Protein 2J0E (pdb70)

Structure (mmCIF, N/CA/C/O backbone):
data_2J0E
#
_entry.id   2J0E
#
_cell.length_a   70.310
_cell.length_b   80.850
_cell.length_c   90.310
_cell.angle_alpha   90.00
_cell.angle_beta   90.00
_cell.angle_gamma   90.00
#
_symmetry.space_group_name_H-M   'P 21 21 21'
#
loop_
_entity.id
_entity.type
_entity.pdbx_description
1 polymer 6-PHOSPHOGLUCONOLACTONASE
2 non-polymer 'ZINC ION'
3 non-polymer 'MERCURY (II) ION'
4 non-polymer 'POTASSIUM ION'
5 water water
#
loop_
_atom_site.group_PDB
_atom_site.id
_atom_site.type_symbol
_atom_site.label_atom_id
_atom_site.label_alt_id
_atom_site.label_comp_id
_atom_site.label_asym_id
_atom_site.label_entity_id
_atom_site.label_seq_id
_atom_site.pdbx_PDB_ins_code
_atom_site.Cartn_x
_atom_site.Cartn_y
_atom_site.Cartn_z
_atom_site.occupancy
_atom_site.B_iso_or_equiv
_atom_site.auth_seq_id
_atom_site.auth_comp_id
_atom_site.auth_asym_id
_atom_site.auth_atom_id
_atom_site.pdbx_PDB_model_num
ATOM 1 N N . SER A 1 2 ? -1.118 30.532 37.515 1.00 52.52 2 SER A N 1
ATOM 2 C CA . SER A 1 2 ? -0.518 31.584 36.647 1.00 52.18 2 SER A CA 1
ATOM 3 C C . SER A 1 2 ? -0.054 30.997 35.317 1.00 51.73 2 SER A C 1
ATOM 4 O O . SER A 1 2 ? -0.605 31.317 34.261 1.00 53.37 2 SER A O 1
ATOM 7 N N . PHE A 1 3 ? 0.957 30.135 35.380 1.00 49.54 3 PHE A N 1
ATOM 8 C CA . PHE A 1 3 ? 1.517 29.504 34.188 1.00 47.26 3 PHE A CA 1
ATOM 9 C C . PHE A 1 3 ? 1.526 27.987 34.362 1.00 45.35 3 PHE A C 1
ATOM 10 O O . PHE A 1 3 ? 2.364 27.444 35.081 1.00 44.42 3 PHE A O 1
ATOM 18 N N . LYS A 1 4 ? 0.589 27.310 33.704 1.00 44.15 4 LYS A N 1
ATOM 19 C CA . LYS A 1 4 ? 0.486 25.854 33.797 1.00 41.79 4 LYS A CA 1
ATOM 20 C C . LYS A 1 4 ? 0.690 25.203 32.435 1.00 38.81 4 LYS A C 1
ATOM 21 O O . LYS A 1 4 ? -0.266 24.793 31.777 1.00 38.34 4 LYS A O 1
ATOM 23 N N . PRO A 1 5 ? 1.948 25.101 31.990 1.00 35.98 5 PRO A N 1
ATOM 24 C CA . PRO A 1 5 ? 2.220 24.489 30.691 1.00 34.05 5 PRO A CA 1
ATOM 25 C C . PRO A 1 5 ? 2.227 22.962 30.736 1.00 32.66 5 PRO A C 1
ATOM 26 O O . PRO A 1 5 ? 2.397 22.356 31.794 1.00 31.79 5 PRO A O 1
ATOM 30 N N . THR A 1 6 ? 2.028 22.348 29.577 1.00 32.16 6 THR A N 1
ATOM 31 C CA . THR A 1 6 ? 2.049 20.900 29.471 1.00 31.59 6 THR A CA 1
ATOM 32 C C . THR A 1 6 ? 3.519 20.522 29.355 1.00 32.26 6 THR A C 1
ATOM 33 O O . THR A 1 6 ? 4.253 21.103 28.559 1.00 32.65 6 THR A O 1
ATOM 37 N N . ILE A 1 7 ? 3.956 19.565 30.164 1.00 31.72 7 ILE A N 1
ATOM 38 C CA . ILE A 1 7 ? 5.345 19.139 30.132 1.00 31.37 7 ILE A CA 1
ATOM 39 C C . ILE A 1 7 ? 5.461 17.629 29.976 1.00 31.77 7 ILE A C 1
ATOM 40 O O . ILE A 1 7 ? 4.704 16.875 30.581 1.00 32.10 7 ILE A O 1
ATOM 45 N N . SER A 1 8 ? 6.405 17.194 29.154 1.00 30.65 8 SER A N 1
ATOM 46 C CA . SER A 1 8 ? 6.632 15.772 28.957 1.00 31.10 8 SER A CA 1
ATOM 47 C C . SER A 1 8 ? 8.137 15.549 28.867 1.00 30.38 8 SER A C 1
ATOM 48 O O . SER A 1 8 ? 8.824 16.204 28.080 1.00 29.21 8 SER A O 1
ATOM 51 N N . VAL A 1 9 ? 8.644 14.649 29.705 1.00 29.35 9 VAL A N 1
ATOM 52 C CA . VAL A 1 9 ? 10.068 14.333 29.740 1.00 28.18 9 VAL A CA 1
ATOM 53 C C . VAL A 1 9 ? 10.293 13.035 28.983 1.00 29.13 9 VAL A C 1
ATOM 54 O O . VAL A 1 9 ? 9.515 12.092 29.109 1.00 29.90 9 VAL A O 1
ATOM 58 N N . HIS A 1 10 ? 11.361 12.986 28.197 1.00 30.22 10 HIS A N 1
ATOM 59 C CA . HIS A 1 10 ? 11.656 11.806 27.400 1.00 30.94 10 HIS A CA 1
ATOM 60 C C . HIS A 1 10 ? 13.099 11.349 27.582 1.00 33.06 10 HIS A C 1
ATOM 61 O O . HIS A 1 10 ? 14.002 12.168 27.746 1.00 33.31 10 HIS A O 1
ATOM 68 N N . ALA A 1 11 ? 13.300 10.034 27.553 1.00 33.39 11 ALA A N 1
ATOM 69 C CA . ALA A 1 11 ? 14.617 9.432 27.750 1.00 33.82 11 ALA A CA 1
ATOM 70 C C . ALA A 1 11 ? 15.607 9.616 26.605 1.00 35.86 11 ALA A C 1
ATOM 71 O O . ALA A 1 11 ? 16.807 9.746 26.839 1.00 36.23 11 ALA A O 1
ATOM 73 N N . THR A 1 12 ? 15.118 9.613 25.370 1.00 37.26 12 THR A N 1
ATOM 74 C CA . THR A 1 12 ? 16.003 9.756 24.220 1.00 39.35 12 THR A CA 1
ATOM 75 C C . THR A 1 12 ? 15.485 10.771 23.207 1.00 41.54 12 THR A C 1
ATOM 76 O O . THR A 1 12 ? 14.341 11.227 23.291 1.00 40.81 12 THR A O 1
ATOM 80 N N . PRO A 1 13 ? 16.333 11.142 22.232 1.00 42.93 13 PRO A N 1
ATOM 81 C CA . PRO A 1 13 ? 15.916 12.105 21.214 1.00 41.61 13 PRO A CA 1
ATOM 82 C C . PRO A 1 13 ? 14.832 11.487 20.344 1.00 40.34 13 PRO A C 1
ATOM 83 O O . PRO A 1 13 ? 13.876 12.157 19.966 1.00 41.31 13 PRO A O 1
ATOM 87 N N . GLN A 1 14 ? 14.979 10.203 20.037 1.00 39.43 14 GLN A N 1
ATOM 88 C CA . GLN A 1 14 ? 13.986 9.517 19.224 1.00 39.31 14 GLN A CA 1
ATOM 89 C C . GLN A 1 14 ? 12.619 9.545 19.901 1.00 37.38 14 GLN A C 1
ATOM 90 O O . GLN A 1 14 ? 11.587 9.541 19.228 1.00 35.28 14 GLN A O 1
ATOM 96 N N . GLU A 1 15 ? 12.610 9.573 21.232 1.00 34.87 15 GLU A N 1
ATOM 97 C CA . GLU A 1 15 ? 11.350 9.612 21.969 1.00 33.15 15 GLU A CA 1
ATOM 98 C C . GLU A 1 15 ? 10.806 11.037 22.005 1.00 30.95 15 GLU A C 1
ATOM 99 O O . GLU A 1 15 ? 9.599 11.255 21.879 1.00 28.74 15 GLU A O 1
ATOM 105 N N . LEU A 1 16 ? 11.700 12.005 22.175 1.00 28.96 16 LEU A N 1
ATOM 106 C CA . LEU A 1 16 ? 11.283 13.400 22.218 1.00 28.85 16 LEU A CA 1
ATOM 107 C C . LEU A 1 16 ? 10.683 13.789 20.868 1.00 27.76 16 LEU A C 1
ATOM 108 O O . LEU A 1 16 ? 9.617 14.399 20.814 1.00 27.63 16 LEU A O 1
ATOM 113 N N . SER A 1 17 ? 11.355 13.418 19.780 1.00 27.59 17 SER A N 1
ATOM 114 C CA . SER A 1 17 ? 10.861 13.739 18.443 1.00 25.76 17 SER A CA 1
ATOM 115 C C . SER A 1 17 ? 9.549 13.015 18.181 1.00 25.65 17 SER A C 1
ATOM 116 O O . SER A 1 17 ? 8.673 13.526 17.478 1.00 25.36 17 SER A O 1
ATOM 119 N N . ALA A 1 18 ? 9.408 11.820 18.748 1.00 25.83 18 ALA A N 1
ATOM 120 C CA . ALA A 1 18 ? 8.181 11.056 18.568 1.00 22.89 18 ALA A CA 1
ATOM 121 C C . ALA A 1 18 ? 7.030 11.830 19.204 1.00 21.89 18 ALA A C 1
ATOM 122 O O . ALA A 1 18 ? 5.949 11.945 18.629 1.00 22.78 18 ALA A O 1
ATOM 124 N N . ALA A 1 19 ? 7.262 12.355 20.399 1.00 21.78 19 ALA A N 1
ATOM 125 C CA . ALA A 1 19 ? 6.236 13.129 21.084 1.00 20.60 19 ALA A CA 1
ATOM 126 C C . ALA A 1 19 ? 5.950 14.392 20.275 1.00 19.91 19 ALA A C 1
ATOM 127 O O . ALA A 1 19 ? 4.814 14.865 20.213 1.00 19.03 19 ALA A O 1
ATOM 129 N N . GLY A 1 20 ? 6.991 14.925 19.641 1.00 21.25 20 GLY A N 1
ATOM 130 C CA . GLY A 1 20 ? 6.834 16.129 18.842 1.00 21.33 20 GLY A CA 1
ATOM 131 C C . GLY A 1 20 ? 5.917 15.890 17.664 1.00 21.24 20 GLY A C 1
ATOM 132 O O . GLY A 1 20 ? 5.035 16.698 17.376 1.00 22.23 20 GLY A O 1
ATOM 133 N N . CYS A 1 21 ? 6.119 14.764 16.988 1.00 21.47 21 CYS A N 1
ATOM 134 C CA . CYS A 1 21 ? 5.307 14.402 15.829 1.00 22.39 21 CYS A CA 1
ATOM 135 C C . CYS A 1 21 ? 3.821 14.240 16.177 1.00 22.02 21 CYS A C 1
ATOM 136 O O . CYS A 1 21 ? 2.949 14.802 15.507 1.00 21.82 21 CYS A O 1
ATOM 139 N N . ARG A 1 22 ? 3.525 13.473 17.224 1.00 23.51 22 ARG A N 1
ATOM 140 C CA . ARG A 1 22 ? 2.135 13.256 17.613 1.00 25.13 22 ARG A CA 1
ATOM 141 C C . ARG A 1 22 ? 1.441 14.557 18.016 1.00 24.46 22 ARG A C 1
ATOM 142 O O . ARG A 1 22 ? 0.285 14.786 17.664 1.00 24.95 22 ARG A O 1
ATOM 150 N N . LYS A 1 23 ? 2.160 15.400 18.750 1.00 24.37 23 LYS A N 1
ATOM 151 C CA . LYS A 1 23 ? 1.643 16.684 19.212 1.00 23.44 23 LYS A CA 1
ATOM 152 C C . LYS A 1 23 ? 1.131 17.489 18.025 1.00 22.34 23 LYS A C 1
ATOM 153 O O . LYS A 1 23 ? -0.021 17.923 17.993 1.00 20.99 23 LYS A O 1
ATOM 159 N N . ILE A 1 24 ? 2.005 17.684 17.047 1.00 20.72 24 ILE A N 1
ATOM 160 C CA . ILE A 1 24 ? 1.650 18.426 15.855 1.00 19.74 24 ILE A CA 1
ATOM 161 C C . ILE A 1 24 ? 0.454 17.773 15.163 1.00 19.88 24 ILE A C 1
ATOM 162 O O . ILE A 1 24 ? -0.523 18.445 14.836 1.00 22.24 24 ILE A O 1
ATOM 167 N N . VAL A 1 25 ? 0.523 16.460 14.953 1.00 22.63 25 VAL A N 1
ATOM 168 C CA . VAL A 1 25 ? -0.570 15.746 14.292 1.00 21.92 25 VAL A CA 1
ATOM 169 C C . VAL A 1 25 ? -1.873 15.910 15.068 1.00 22.13 25 VAL A C 1
ATOM 170 O O . VAL A 1 25 ? -2.935 16.092 14.476 1.00 23.38 25 VAL A O 1
ATOM 174 N N . GLU A 1 26 ? -1.794 15.856 16.393 1.00 23.95 26 GLU A N 1
ATOM 175 C CA . GLU A 1 26 ? -2.987 16.013 17.215 1.00 26.38 26 GLU A CA 1
ATOM 176 C C . GLU A 1 26 ? -3.594 17.398 17.042 1.00 26.28 26 GLU A C 1
ATOM 177 O O . GLU A 1 26 ? -4.817 17.550 17.055 1.00 25.95 26 GLU A O 1
ATOM 183 N N . ILE A 1 27 ? -2.737 18.407 16.886 1.00 24.03 27 ILE A N 1
ATOM 184 C CA . ILE A 1 27 ? -3.210 19.771 16.701 1.00 20.78 27 ILE A CA 1
ATOM 185 C C . ILE A 1 27 ? -3.930 19.855 15.362 1.00 23.30 27 ILE A C 1
ATOM 186 O O . ILE A 1 27 ? -5.002 20.456 15.251 1.00 20.13 27 ILE A O 1
ATOM 191 N N . ILE A 1 28 ? -3.337 19.230 14.350 1.00 23.13 28 ILE A N 1
ATOM 192 C CA . ILE A 1 28 ? -3.907 19.213 13.008 1.00 24.86 28 ILE A CA 1
ATOM 193 C C . ILE A 1 28 ? -5.297 18.568 12.974 1.00 25.92 28 ILE A C 1
ATOM 194 O O . ILE A 1 28 ? -6.226 19.090 12.354 1.00 23.95 28 ILE A O 1
ATOM 199 N N . GLU A 1 29 ? -5.420 17.418 13.626 1.00 28.94 29 GLU A N 1
ATOM 200 C CA . GLU A 1 29 ? -6.678 16.681 13.646 1.00 32.74 29 GLU A CA 1
ATOM 201 C C . GLU A 1 29 ? -7.719 17.352 14.527 1.00 34.09 29 GLU A C 1
ATOM 202 O O . GLU A 1 29 ? -8.876 17.485 14.128 1.00 35.14 29 GLU A O 1
ATOM 208 N N . ALA A 1 30 ? -7.309 17.781 15.719 1.00 33.87 30 ALA A N 1
ATOM 209 C CA . ALA A 1 30 ? -8.224 18.445 16.641 1.00 33.97 30 ALA A CA 1
ATOM 210 C C . ALA A 1 30 ? -8.791 19.700 15.987 1.00 34.47 30 ALA A C 1
ATOM 211 O O . ALA A 1 30 ? -9.967 20.025 16.159 1.00 35.87 30 ALA A O 1
ATOM 213 N N . SER A 1 31 ? -7.952 20.400 15.231 1.00 33.35 31 SER A N 1
ATOM 214 C CA . SER A 1 31 ? -8.374 21.622 14.552 1.00 34.12 31 SER A CA 1
ATOM 215 C C . SER A 1 31 ? -9.431 21.341 13.492 1.00 34.90 31 SER A C 1
ATOM 216 O O . SER A 1 31 ? -10.359 22.129 13.303 1.00 34.78 31 SER A O 1
ATOM 219 N N . GLY A 1 32 ? -9.284 20.221 12.793 1.00 34.52 32 GLY A N 1
ATOM 220 C CA . GLY A 1 32 ? -10.252 19.876 11.772 1.00 35.59 32 GLY A CA 1
ATOM 221 C C . GLY A 1 32 ? -9.827 20.228 10.361 1.00 35.79 32 GLY A C 1
ATOM 222 O O . GLY A 1 32 ? -9.157 21.236 10.123 1.00 34.30 32 GLY A O 1
ATOM 223 N N . SER A 1 33 ? -10.243 19.381 9.424 1.00 35.11 33 SER A N 1
ATOM 224 C CA . SER A 1 33 ? -9.941 19.532 8.007 1.00 35.43 33 SER A CA 1
ATOM 225 C C . SER A 1 33 ? -10.424 20.868 7.445 1.00 34.61 33 SER A C 1
ATOM 226 O O . SER A 1 33 ? -9.890 21.376 6.452 1.00 32.61 33 SER A O 1
ATOM 229 N N . GLN A 1 34 ? -11.436 21.437 8.086 1.00 33.80 34 GLN A N 1
ATOM 230 C CA . GLN A 1 34 ? -12.002 22.695 7.628 1.00 34.68 34 GLN A CA 1
ATOM 231 C C . GLN A 1 34 ? -11.176 23.912 8.030 1.00 33.94 34 GLN A C 1
ATOM 232 O O . GLN A 1 34 ? -11.413 25.015 7.546 1.00 31.28 34 GLN A O 1
ATOM 238 N N . GLN A 1 35 ? -10.203 23.702 8.910 1.00 34.47 35 GLN A N 1
ATOM 239 C CA . GLN A 1 35 ? -9.329 24.784 9.345 1.00 35.37 35 GLN A CA 1
ATOM 240 C C . GLN A 1 35 ? -7.984 24.695 8.623 1.00 35.52 35 GLN A C 1
ATOM 241 O O . GLN A 1 35 ? -7.097 25.523 8.836 1.00 36.16 35 GLN A O 1
ATOM 247 N N . TRP A 1 36 ? -7.838 23.688 7.765 1.00 33.54 36 TRP A N 1
ATOM 248 C CA . TRP A 1 36 ? -6.598 23.509 7.021 1.00 31.58 36 TRP A CA 1
ATOM 249 C C . TRP A 1 36 ? -6.548 24.436 5.809 1.00 30.70 36 TRP A C 1
ATOM 250 O O . TRP A 1 36 ? -7.582 24.762 5.220 1.00 30.83 36 TRP A O 1
ATOM 261 N N . PRO A 1 37 ? -5.340 24.875 5.420 1.00 28.14 37 PRO A N 1
ATOM 262 C CA . PRO A 1 37 ? -4.054 24.546 6.047 1.00 28.10 37 PRO A CA 1
ATOM 263 C C . PRO A 1 37 ? -3.745 25.398 7.278 1.00 27.72 37 PRO A C 1
ATOM 264 O O . PRO A 1 37 ? -3.929 26.618 7.264 1.00 27.65 37 PRO A O 1
ATOM 268 N N . LEU A 1 38 ? -3.269 24.757 8.339 1.00 26.84 38 LEU A N 1
ATOM 269 C CA . LEU A 1 38 ? -2.924 25.481 9.555 1.00 25.66 38 LEU A CA 1
ATOM 270 C C . LEU A 1 38 ? -1.535 26.093 9.383 1.00 24.74 38 LEU A C 1
ATOM 271 O O . LEU A 1 38 ? -0.660 25.488 8.765 1.00 24.11 38 LEU A O 1
ATOM 276 N N . SER A 1 39 ? -1.334 27.287 9.934 1.00 22.48 39 SER A N 1
ATOM 277 C CA . SER A 1 39 ? -0.042 27.955 9.825 1.00 21.79 39 SER A CA 1
ATOM 278 C C . SER A 1 39 ? 0.922 27.453 10.893 1.00 20.55 39 SER A C 1
ATOM 279 O O . SER A 1 39 ? 0.562 27.371 12.061 1.00 22.04 39 SER A O 1
ATOM 282 N N . ILE A 1 40 ? 2.141 27.102 10.495 1.00 18.55 40 ILE A N 1
ATOM 283 C CA . ILE A 1 40 ? 3.130 26.638 11.461 1.00 18.82 40 ILE A CA 1
ATOM 284 C C . ILE A 1 40 ? 4.483 27.309 11.246 1.00 17.83 40 ILE A C 1
ATOM 285 O O . ILE A 1 40 ? 4.971 27.397 10.117 1.00 18.31 40 ILE A O 1
ATOM 290 N N . ALA A 1 41 ? 5.076 27.806 12.329 1.00 17.72 41 ALA A N 1
ATOM 291 C CA . ALA A 1 41 ? 6.385 28.463 12.246 1.00 17.34 41 ALA A CA 1
ATOM 292 C C . ALA A 1 41 ? 7.450 27.466 12.679 1.00 16.51 41 ALA A C 1
ATOM 293 O O . ALA A 1 41 ? 7.502 27.071 13.848 1.00 16.03 41 ALA A O 1
ATOM 295 N N . LEU A 1 42 ? 8.299 27.080 11.735 1.00 15.26 42 LEU A N 1
ATOM 296 C CA . LEU A 1 42 ? 9.364 26.110 11.985 1.00 15.90 42 LEU A CA 1
ATOM 297 C C . LEU A 1 42 ? 10.603 26.671 12.665 1.00 16.85 42 LEU A C 1
ATOM 298 O O . LEU A 1 42 ? 10.993 27.823 12.442 1.00 16.57 42 LEU A O 1
ATOM 303 N N . ALA A 1 43 ? 11.223 25.826 13.479 1.00 17.99 43 ALA A N 1
ATOM 304 C CA . ALA A 1 43 ? 12.443 26.166 14.193 1.00 18.68 43 ALA A CA 1
ATOM 305 C C . ALA A 1 43 ? 13.583 25.344 13.594 1.00 19.87 43 ALA A C 1
ATOM 306 O O . ALA A 1 43 ? 13.352 24.292 12.976 1.00 16.47 43 ALA A O 1
ATOM 308 N N . GLY A 1 44 ? 14.809 25.832 13.763 1.00 21.22 44 GLY A N 1
ATOM 309 C CA . GLY A 1 44 ? 15.962 25.119 13.243 1.00 22.19 44 GLY A CA 1
ATOM 310 C C . GLY A 1 44 ? 16.559 24.274 14.346 1.00 24.33 44 GLY A C 1
ATOM 311 O O . GLY A 1 44 ? 16.047 24.279 15.463 1.00 25.91 44 GLY A O 1
ATOM 312 N N . GLY A 1 45 ? 17.629 23.544 14.044 1.00 25.46 45 GLY A N 1
ATOM 313 C CA . GLY A 1 45 ? 18.262 22.720 15.057 1.00 27.88 45 GLY A CA 1
ATOM 314 C C . GLY A 1 45 ? 18.070 21.225 14.873 1.00 29.51 45 GLY A C 1
ATOM 315 O O . GLY A 1 45 ? 17.110 20.777 14.252 1.00 29.35 45 GLY A O 1
ATOM 316 N N . SER A 1 46 ? 18.990 20.451 15.434 1.00 31.17 46 SER A N 1
ATOM 317 C CA . SER A 1 46 ? 18.956 18.997 15.330 1.00 32.78 46 SER A CA 1
ATOM 318 C C . SER A 1 46 ? 17.714 18.350 15.948 1.00 32.54 46 SER A C 1
ATOM 319 O O . SER A 1 46 ? 17.216 17.342 15.440 1.00 33.80 46 SER A O 1
ATOM 322 N N . THR A 1 47 ? 17.208 18.919 17.037 1.00 30.81 47 THR A N 1
ATOM 323 C CA . THR A 1 47 ? 16.023 18.357 17.678 1.00 30.44 47 THR A CA 1
ATOM 324 C C . THR A 1 47 ? 14.794 18.449 16.766 1.00 28.06 47 THR A C 1
ATOM 325 O O . THR A 1 47 ? 14.171 17.434 16.447 1.00 28.60 47 THR A O 1
ATOM 329 N N . PRO A 1 48 ? 14.420 19.669 16.338 1.00 25.43 48 PRO A N 1
ATOM 330 C CA . PRO A 1 48 ? 13.249 19.780 15.461 1.00 23.92 48 PRO A CA 1
ATOM 331 C C . PRO A 1 48 ? 13.417 18.976 14.172 1.00 22.99 48 PRO A C 1
ATOM 332 O O . PRO A 1 48 ? 12.444 18.478 13.605 1.00 22.48 48 PRO A O 1
ATOM 336 N N . LYS A 1 49 ? 14.658 18.859 13.713 1.00 22.75 49 LYS A N 1
ATOM 337 C CA . LYS A 1 49 ? 14.955 18.119 12.492 1.00 21.81 49 LYS A CA 1
ATOM 338 C C . LYS A 1 49 ? 14.404 16.696 12.558 1.00 20.62 49 LYS A C 1
ATOM 339 O O . LYS A 1 49 ? 13.802 16.206 11.603 1.00 20.51 49 LYS A O 1
ATOM 345 N N . MET A 1 50 ? 14.608 16.038 13.692 1.00 21.38 50 MET A N 1
ATOM 346 C CA . MET A 1 50 ? 14.130 14.671 13.867 1.00 22.11 50 MET A CA 1
ATOM 347 C C . MET A 1 50 ? 12.609 14.619 13.835 1.00 20.66 50 MET A C 1
ATOM 348 O O . MET A 1 50 ? 12.021 13.640 13.380 1.00 19.79 50 MET A O 1
ATOM 353 N N . THR A 1 51 ? 11.973 15.679 14.319 1.00 20.45 51 THR A N 1
ATOM 354 C CA . THR A 1 51 ? 10.517 15.740 14.322 1.00 21.15 51 THR A CA 1
ATOM 355 C C . THR A 1 51 ? 10.031 15.862 12.880 1.00 21.33 51 THR A C 1
ATOM 356 O O . THR A 1 51 ? 9.048 15.232 12.487 1.00 20.16 51 THR A O 1
ATOM 360 N N . TYR A 1 52 ? 10.732 16.669 12.089 1.00 20.50 52 TYR A N 1
ATOM 361 C CA . TYR A 1 52 ? 10.355 16.855 10.698 1.00 19.64 52 TYR A CA 1
ATOM 362 C C . TYR A 1 52 ? 10.558 15.555 9.917 1.00 18.93 52 TYR A C 1
ATOM 363 O O . TYR A 1 52 ? 9.755 15.225 9.057 1.00 16.46 52 TYR A O 1
ATOM 372 N N . ALA A 1 53 ? 11.634 14.827 10.213 1.00 19.53 53 ALA A N 1
ATOM 373 C CA . ALA A 1 53 ? 11.908 13.560 9.530 1.00 22.10 53 ALA A CA 1
ATOM 374 C C . ALA A 1 53 ? 10.764 12.588 9.824 1.00 24.58 53 ALA A C 1
ATOM 375 O O . ALA A 1 53 ? 10.330 11.818 8.961 1.00 24.85 53 ALA A O 1
ATOM 377 N N . ARG A 1 54 ? 10.278 12.643 11.058 1.00 27.09 54 ARG A N 1
ATOM 378 C CA . ARG A 1 54 ? 9.176 11.804 11.503 1.00 28.21 54 ARG A CA 1
ATOM 379 C C . ARG A 1 54 ? 7.931 12.100 10.667 1.00 26.97 54 ARG A C 1
ATOM 380 O O . ARG A 1 54 ? 7.233 11.189 10.213 1.00 27.13 54 ARG A O 1
ATOM 388 N N . LEU A 1 55 ? 7.649 13.385 10.481 1.00 24.59 55 LEU A N 1
ATOM 389 C CA . LEU A 1 55 ? 6.485 13.804 9.710 1.00 24.34 55 LEU A CA 1
ATOM 390 C C . LEU A 1 55 ? 6.614 13.363 8.257 1.00 23.10 55 LEU A C 1
ATOM 391 O O . LEU A 1 55 ? 5.640 12.942 7.637 1.00 21.90 55 LEU A O 1
ATOM 396 N N . HIS A 1 56 ? 7.825 13.464 7.724 1.00 20.87 56 HIS A N 1
ATOM 397 C CA . HIS A 1 56 ? 8.089 13.064 6.347 1.00 24.54 56 HIS A CA 1
ATOM 398 C C . HIS A 1 56 ? 7.862 11.564 6.135 1.00 25.38 56 HIS A C 1
ATOM 399 O O . HIS A 1 56 ? 7.258 11.154 5.147 1.00 26.16 56 HIS A O 1
ATOM 406 N N . ASP A 1 57 ? 8.332 10.753 7.074 1.00 26.90 57 ASP A N 1
ATOM 407 C CA . ASP A 1 57 ? 8.211 9.305 6.950 1.00 29.12 57 ASP A CA 1
ATOM 408 C C . ASP A 1 57 ? 6.838 8.692 7.194 1.00 30.71 57 ASP A C 1
ATOM 409 O O . ASP A 1 57 ? 6.483 7.712 6.548 1.00 30.97 57 ASP A O 1
ATOM 414 N N . GLU A 1 58 ? 6.053 9.263 8.098 1.00 32.61 58 GLU A N 1
ATOM 415 C CA . GLU A 1 58 ? 4.762 8.663 8.398 1.00 34.63 58 GLU A CA 1
ATOM 416 C C . GLU A 1 58 ? 3.518 9.510 8.194 1.00 34.17 58 GLU A C 1
ATOM 417 O O . GLU A 1 58 ? 2.408 9.000 8.333 1.00 35.19 58 GLU A O 1
ATOM 423 N N . HIS A 1 59 ? 3.665 10.785 7.855 1.00 31.65 59 HIS A N 1
ATOM 424 C CA . HIS A 1 59 ? 2.470 11.603 7.717 1.00 31.05 59 HIS A CA 1
ATOM 425 C C . HIS A 1 59 ? 2.341 12.469 6.477 1.00 29.93 59 HIS A C 1
ATOM 426 O O . HIS A 1 59 ? 1.684 13.509 6.520 1.00 30.44 59 HIS A O 1
ATOM 433 N N . LEU A 1 60 ? 2.940 12.048 5.371 1.00 30.56 60 LEU A N 1
ATOM 434 C CA . LEU A 1 60 ? 2.843 12.837 4.149 1.00 31.08 60 LEU A CA 1
ATOM 435 C C . LEU A 1 60 ? 1.436 12.871 3.565 1.00 31.62 60 LEU A C 1
ATOM 436 O O . LEU A 1 60 ? 1.081 13.819 2.877 1.00 33.30 60 LEU A O 1
ATOM 441 N N . ASN A 1 61 ? 0.626 11.852 3.828 1.00 31.78 61 ASN A N 1
ATOM 442 C CA . ASN A 1 61 ? -0.728 11.855 3.286 1.00 33.32 61 ASN A CA 1
ATOM 443 C C . ASN A 1 61 ? -1.476 13.036 3.881 1.00 31.60 61 ASN A C 1
ATOM 444 O O . ASN A 1 61 ? -2.269 13.694 3.208 1.00 30.13 61 ASN A O 1
ATOM 449 N N . LEU A 1 62 ? -1.208 13.292 5.155 1.00 31.32 62 LEU A N 1
ATOM 450 C CA . LEU A 1 62 ? -1.825 14.396 5.879 1.00 30.79 62 LEU A CA 1
ATOM 451 C C . LEU A 1 62 ? -1.307 15.732 5.349 1.00 28.58 62 LEU A C 1
ATOM 452 O O . LEU A 1 62 ? -2.080 16.617 4.981 1.00 26.81 62 LEU A O 1
ATOM 457 N N . LEU A 1 63 ? 0.015 15.854 5.310 1.00 28.64 63 LEU A N 1
ATOM 458 C CA . LEU A 1 63 ? 0.678 17.079 4.877 1.00 27.83 63 LEU A CA 1
ATOM 459 C C . LEU A 1 63 ? 0.716 17.330 3.376 1.00 28.28 63 LEU A C 1
ATOM 460 O O . LEU A 1 63 ? 0.531 18.463 2.927 1.00 26.71 63 LEU A O 1
ATOM 465 N N . ARG A 1 64 ? 0.949 16.283 2.594 1.00 29.39 64 ARG A N 1
ATOM 466 C CA . ARG A 1 64 ? 1.022 16.437 1.148 1.00 30.47 64 ARG A CA 1
ATOM 467 C C . ARG A 1 64 ? -0.334 16.311 0.459 1.00 30.71 64 ARG A C 1
ATOM 468 O O . ARG A 1 64 ? -0.815 17.263 -0.148 1.00 29.62 64 ARG A O 1
ATOM 476 N N . GLU A 1 65 ? -0.946 15.135 0.541 1.00 32.27 65 GLU A N 1
ATOM 477 C CA . GLU A 1 65 ? -2.247 14.918 -0.081 1.00 33.40 65 GLU A CA 1
ATOM 478 C C . GLU A 1 65 ? -3.349 15.765 0.564 1.00 32.37 65 GLU A C 1
ATOM 479 O O . GLU A 1 65 ? -4.130 16.413 -0.132 1.00 31.78 65 GLU A O 1
ATOM 485 N N . LYS A 1 66 ? -3.414 15.758 1.891 1.00 30.74 66 LYS A N 1
ATOM 486 C CA . LYS A 1 66 ? -4.438 16.526 2.590 1.00 30.67 66 LYS A CA 1
ATOM 487 C C . LYS A 1 66 ? -4.097 18.006 2.771 1.00 29.63 66 LYS A C 1
ATOM 488 O O . LYS A 1 66 ? -4.962 18.802 3.146 1.00 29.11 66 LYS A O 1
ATOM 494 N N . ARG A 1 67 ? -2.845 18.376 2.513 1.00 27.39 67 ARG A N 1
ATOM 495 C CA . ARG A 1 67 ? -2.435 19.773 2.641 1.00 27.10 67 ARG A CA 1
ATOM 496 C C . ARG A 1 67 ? -2.919 20.357 3.970 1.00 26.65 67 ARG A C 1
ATOM 497 O O . ARG A 1 67 ? -3.597 21.383 3.993 1.00 27.64 67 ARG A O 1
ATOM 505 N N . ALA A 1 68 ? -2.572 19.708 5.076 1.00 24.55 68 ALA A N 1
ATOM 506 C CA . ALA A 1 68 ? -3.010 20.175 6.386 1.00 25.28 68 ALA A CA 1
ATOM 507 C C . ALA A 1 68 ? -2.225 21.375 6.931 1.00 25.21 68 ALA A C 1
ATOM 508 O O . ALA A 1 68 ? -2.774 22.170 7.693 1.00 24.00 68 ALA A O 1
ATOM 510 N N . LEU A 1 69 ? -0.959 21.510 6.531 1.00 23.56 69 LEU A N 1
ATOM 511 C CA . LEU A 1 69 ? -0.116 22.601 7.016 1.00 22.98 69 LEU A CA 1
ATOM 512 C C . LEU A 1 69 ? 0.467 23.560 5.982 1.00 23.40 69 LEU A C 1
ATOM 513 O O . LEU A 1 69 ? 0.793 23.181 4.855 1.00 23.50 69 LEU A O 1
ATOM 518 N N . ARG A 1 70 ? 0.602 24.813 6.400 1.00 21.15 70 ARG A N 1
ATOM 519 C CA . ARG A 1 70 ? 1.207 25.852 5.581 1.00 20.35 70 ARG A CA 1
ATOM 520 C C . ARG A 1 70 ? 2.477 26.151 6.387 1.00 19.01 70 ARG A C 1
ATOM 521 O O . ARG A 1 70 ? 2.393 26.514 7.560 1.00 17.29 70 ARG A O 1
ATOM 529 N N . PHE A 1 71 ? 3.642 25.976 5.769 1.00 16.28 71 PHE A N 1
ATOM 530 C CA . PHE A 1 71 ? 4.913 26.163 6.463 1.00 17.00 71 PHE A CA 1
ATOM 531 C C . PHE A 1 71 ? 5.613 27.515 6.362 1.00 16.56 71 PHE A C 1
ATOM 532 O O . PHE A 1 71 ? 5.905 28.012 5.273 1.00 15.33 71 PHE A O 1
ATOM 540 N N . PHE A 1 72 ? 5.913 28.079 7.524 1.00 16.74 72 PHE A N 1
ATOM 541 C CA . PHE A 1 72 ? 6.626 29.346 7.620 1.00 15.27 72 PHE A CA 1
ATOM 542 C C . PHE A 1 72 ? 7.847 29.087 8.494 1.00 16.06 72 PHE A C 1
ATOM 543 O O . PHE A 1 72 ? 7.923 28.061 9.168 1.00 14.72 72 PHE A O 1
ATOM 551 N N . MET A 1 73 ? 8.806 30.008 8.475 1.00 18.23 73 MET A N 1
ATOM 552 C CA . MET A 1 73 ? 10.007 29.875 9.294 1.00 17.64 73 MET A CA 1
ATOM 553 C C . MET A 1 73 ? 9.886 30.800 10.507 1.00 19.33 73 MET A C 1
ATOM 554 O O . MET A 1 73 ? 9.483 31.955 10.361 1.00 21.05 73 MET A O 1
ATOM 559 N N . GLY A 1 74 ? 10.222 30.289 11.691 1.00 18.97 74 GLY A N 1
ATOM 560 C CA . GLY A 1 74 ? 10.168 31.083 12.912 1.00 19.23 74 GLY A CA 1
ATOM 561 C C . GLY A 1 74 ? 11.368 32.017 13.011 1.00 19.32 74 GLY A C 1
ATOM 562 O O . GLY A 1 74 ? 11.284 33.107 13.573 1.00 18.75 74 GLY A O 1
ATOM 563 N N . ASP A 1 75 ? 12.507 31.565 12.501 1.00 19.66 75 ASP A N 1
ATOM 564 C CA . ASP A 1 75 ? 13.712 32.391 12.451 1.00 21.03 75 ASP A CA 1
ATOM 565 C C . ASP A 1 75 ? 14.603 31.810 11.365 1.00 20.46 75 ASP A C 1
ATOM 566 O O . ASP A 1 75 ? 14.450 30.645 10.986 1.00 17.01 75 ASP A O 1
ATOM 571 N N . GLU A 1 76 ? 15.509 32.629 10.843 1.00 18.66 76 GLU A N 1
ATOM 572 C CA . GLU A 1 76 ? 16.376 32.196 9.766 1.00 17.31 76 GLU A CA 1
ATOM 573 C C . GLU A 1 76 ? 17.713 32.909 9.805 1.00 18.83 76 GLU A C 1
ATOM 574 O O . GLU A 1 76 ? 17.831 33.991 10.376 1.00 20.08 76 GLU A O 1
ATOM 580 N N . ARG A 1 77 ? 18.716 32.290 9.192 1.00 19.26 77 ARG A N 1
ATOM 581 C CA . ARG A 1 77 ? 20.057 32.857 9.116 1.00 19.89 77 ARG A CA 1
ATOM 582 C C . ARG A 1 77 ? 20.159 33.603 7.788 1.00 21.15 77 ARG A C 1
ATOM 583 O O . ARG A 1 77 ? 19.704 33.105 6.755 1.00 19.41 77 ARG A O 1
ATOM 591 N N . MET A 1 78 ? 20.749 34.794 7.821 1.00 21.19 78 MET A N 1
ATOM 592 C CA . MET A 1 78 ? 20.903 35.605 6.617 1.00 23.42 78 MET A CA 1
ATOM 593 C C . MET A 1 78 ? 22.014 35.064 5.727 1.00 23.71 78 MET A C 1
ATOM 594 O O . MET A 1 78 ? 23.065 35.684 5.565 1.00 24.07 78 MET A O 1
ATOM 599 N N . VAL A 1 79 ? 21.759 33.888 5.164 1.00 24.12 79 VAL A N 1
ATOM 600 C CA . VAL A 1 79 ? 22.693 33.214 4.272 1.00 23.57 79 VAL A CA 1
ATOM 601 C C . VAL A 1 79 ? 21.857 32.716 3.102 1.00 25.50 79 VAL A C 1
ATOM 602 O O . VAL A 1 79 ? 20.628 32.777 3.142 1.00 24.03 79 VAL A O 1
ATOM 606 N N . PRO A 1 80 ? 22.505 32.233 2.035 1.00 27.83 80 PRO A N 1
ATOM 607 C CA . PRO A 1 80 ? 21.714 31.747 0.902 1.00 27.37 80 PRO A CA 1
ATOM 608 C C . PRO A 1 80 ? 20.829 30.571 1.321 1.00 29.52 80 PRO A C 1
ATOM 609 O O . PRO A 1 80 ? 21.147 29.852 2.274 1.00 27.57 80 PRO A O 1
ATOM 613 N N . ALA A 1 81 ? 19.717 30.389 0.613 1.00 29.22 81 ALA A N 1
ATOM 614 C CA . ALA A 1 81 ? 18.780 29.311 0.915 1.00 31.98 81 ALA A CA 1
ATOM 615 C C . ALA A 1 81 ? 19.384 27.915 0.751 1.00 32.89 81 ALA A C 1
ATOM 616 O O . ALA A 1 81 ? 18.855 26.943 1.288 1.00 32.82 81 ALA A O 1
ATOM 618 N N . ASP A 1 82 ? 20.486 27.814 0.012 1.00 33.22 82 ASP A N 1
ATOM 619 C CA . ASP A 1 82 ? 21.129 26.523 -0.212 1.00 34.75 82 ASP A CA 1
ATOM 620 C C . ASP A 1 82 ? 22.340 26.349 0.693 1.00 33.55 82 ASP A C 1
ATOM 621 O O . ASP A 1 82 ? 23.124 25.417 0.525 1.00 33.92 82 ASP A O 1
ATOM 626 N N . SER A 1 83 ? 22.492 27.258 1.651 1.00 33.01 83 SER A N 1
ATOM 627 C CA . SER A 1 83 ? 23.602 27.199 2.597 1.00 30.38 83 SER A CA 1
ATOM 628 C C . SER A 1 83 ? 23.317 26.154 3.672 1.00 30.15 83 SER A C 1
ATOM 629 O O . SER A 1 83 ? 22.160 25.925 4.037 1.00 27.85 83 SER A O 1
ATOM 632 N N . THR A 1 84 ? 24.368 25.517 4.176 1.00 28.73 84 THR A N 1
ATOM 633 C CA . THR A 1 84 ? 24.197 24.508 5.211 1.00 29.22 84 THR A CA 1
ATOM 634 C C . THR A 1 84 ? 23.828 25.177 6.530 1.00 28.51 84 THR A C 1
ATOM 635 O O . THR A 1 84 ? 23.448 24.510 7.489 1.00 27.46 84 THR A O 1
ATOM 639 N N . ASP A 1 85 ? 23.945 26.502 6.559 1.00 28.67 85 ASP A N 1
ATOM 640 C CA . ASP A 1 85 ? 23.619 27.293 7.741 1.00 27.24 85 ASP A CA 1
ATOM 641 C C . ASP A 1 85 ? 22.168 27.782 7.698 1.00 24.97 85 ASP A C 1
ATOM 642 O O . ASP A 1 85 ? 21.675 28.386 8.648 1.00 25.59 85 ASP A O 1
ATOM 647 N N . SER A 1 86 ? 21.489 27.511 6.590 1.00 24.25 86 SER A N 1
ATOM 648 C CA . SER A 1 86 ? 20.095 27.914 6.417 1.00 21.81 86 SER A CA 1
ATOM 649 C C . SER A 1 86 ? 19.133 26.952 7.114 1.00 21.53 86 SER A C 1
ATOM 650 O O . SER A 1 86 ? 19.244 25.738 6.948 1.00 23.14 86 SER A O 1
ATOM 653 N N . ASN A 1 87 ? 18.190 27.486 7.887 1.00 20.54 87 ASN A N 1
ATOM 654 C CA . ASN A 1 87 ? 17.210 26.644 8.569 1.00 18.66 87 ASN A CA 1
ATOM 655 C C . ASN A 1 87 ? 16.236 26.086 7.538 1.00 18.37 87 ASN A C 1
ATOM 656 O O . ASN A 1 87 ? 15.785 24.953 7.652 1.00 15.83 87 ASN A O 1
ATOM 661 N N . TYR A 1 88 ? 15.909 26.894 6.535 1.00 20.08 88 TYR A N 1
ATOM 662 C CA . TYR A 1 88 ? 14.992 26.468 5.487 1.00 20.85 88 TYR A CA 1
ATOM 663 C C . TYR A 1 88 ? 15.604 25.303 4.706 1.00 21.42 88 TYR A C 1
ATOM 664 O O . TYR A 1 88 ? 14.925 24.316 4.398 1.00 19.27 88 TYR A O 1
ATOM 673 N N . ASN A 1 89 ? 16.888 25.433 4.384 1.00 19.59 89 ASN A N 1
ATOM 674 C CA . ASN A 1 89 ? 17.600 24.392 3.661 1.00 21.19 89 ASN A CA 1
ATOM 675 C C . ASN A 1 89 ? 17.432 23.062 4.397 1.00 18.85 89 ASN A C 1
ATOM 676 O O . ASN A 1 89 ? 17.103 22.040 3.793 1.00 19.44 89 ASN A O 1
ATOM 681 N N . MET A 1 90 ? 17.648 23.083 5.705 1.00 17.65 90 MET A N 1
ATOM 682 C CA . MET A 1 90 ? 17.512 21.883 6.515 1.00 17.58 90 MET A CA 1
ATOM 683 C C . MET A 1 90 ? 16.086 21.338 6.474 1.00 17.74 90 MET A C 1
ATOM 684 O O . MET A 1 90 ? 15.883 20.132 6.347 1.00 17.99 90 MET A O 1
ATOM 689 N N . ALA A 1 91 ? 15.098 22.226 6.579 1.00 18.01 91 ALA A N 1
ATOM 690 C CA . ALA A 1 91 ? 13.698 21.812 6.563 1.00 17.44 91 ALA A CA 1
ATOM 691 C C . ALA A 1 91 ? 13.272 21.280 5.191 1.00 15.62 91 ALA A C 1
ATOM 692 O O . ALA A 1 91 ? 12.442 20.376 5.099 1.00 14.22 91 ALA A O 1
ATOM 694 N N . ARG A 1 92 ? 13.830 21.850 4.132 1.00 15.47 92 ARG A N 1
ATOM 695 C CA . ARG A 1 92 ? 13.495 21.416 2.779 1.00 16.87 92 ARG A CA 1
ATOM 696 C C . ARG A 1 92 ? 14.029 20.003 2.565 1.00 17.68 92 ARG A C 1
ATOM 697 O O . ARG A 1 92 ? 13.313 19.120 2.091 1.00 18.60 92 ARG A O 1
ATOM 705 N N . GLU A 1 93 ? 15.293 19.810 2.928 1.00 18.94 93 GLU A N 1
ATOM 706 C CA . GLU A 1 93 ? 15.976 18.526 2.799 1.00 22.07 93 GLU A CA 1
ATOM 707 C C . GLU A 1 93 ? 15.233 17.384 3.488 1.00 22.45 93 GLU A C 1
ATOM 708 O O . GLU A 1 93 ? 14.975 16.340 2.888 1.00 18.85 93 GLU A O 1
ATOM 714 N N . VAL A 1 94 ? 14.874 17.596 4.748 1.00 22.00 94 VAL A N 1
ATOM 715 C CA . VAL A 1 94 ? 14.200 16.568 5.523 1.00 24.04 94 VAL A CA 1
ATOM 716 C C . VAL A 1 94 ? 12.695 16.432 5.313 1.00 23.88 94 VAL A C 1
ATOM 717 O O . VAL A 1 94 ? 12.142 15.351 5.530 1.00 27.18 94 VAL A O 1
ATOM 721 N N . LEU A 1 95 ? 12.030 17.496 4.869 1.00 22.62 95 LEU A N 1
ATOM 722 C CA . LEU A 1 95 ? 10.580 17.428 4.713 1.00 19.85 95 LEU A CA 1
ATOM 723 C C . LEU A 1 95 ? 9.887 18.259 3.630 1.00 20.30 95 LEU A C 1
ATOM 724 O O . LEU A 1 95 ? 9.116 17.729 2.827 1.00 18.21 95 LEU A O 1
ATOM 729 N N . LEU A 1 96 ? 10.149 19.562 3.618 1.00 18.54 96 LEU A N 1
ATOM 730 C CA . LEU A 1 96 ? 9.477 20.452 2.679 1.00 19.24 96 LEU A CA 1
ATOM 731 C C . LEU A 1 96 ? 9.573 20.128 1.188 1.00 19.87 96 LEU A C 1
ATOM 732 O O . LEU A 1 96 ? 8.743 20.589 0.404 1.00 17.86 96 LEU A O 1
ATOM 737 N N . HIS A 1 97 ? 10.564 19.338 0.785 1.00 21.76 97 HIS A N 1
ATOM 738 C CA . HIS A 1 97 ? 10.686 18.993 -0.629 1.00 23.01 97 HIS A CA 1
ATOM 739 C C . HIS A 1 97 ? 9.440 18.235 -1.127 1.00 23.49 97 HIS A C 1
ATOM 740 O O . HIS A 1 97 ? 9.135 18.249 -2.319 1.00 21.93 97 HIS A O 1
ATOM 747 N N . ASP A 1 98 ? 8.721 17.596 -0.202 1.00 23.45 98 ASP A N 1
ATOM 748 C CA . ASP A 1 98 ? 7.515 16.831 -0.527 1.00 22.68 98 ASP A CA 1
ATOM 749 C C . ASP A 1 98 ? 6.227 17.616 -0.296 1.00 22.16 98 ASP A C 1
ATOM 750 O O . ASP A 1 98 ? 5.123 17.067 -0.407 1.00 20.58 98 ASP A O 1
ATOM 755 N N . ILE A 1 99 ? 6.365 18.900 0.019 1.00 18.82 99 ILE A N 1
ATOM 756 C CA . ILE A 1 99 ? 5.203 19.736 0.274 1.00 18.34 99 ILE A CA 1
ATOM 757 C C . ILE A 1 99 ? 4.872 20.637 -0.908 1.00 18.89 99 ILE A C 1
ATOM 758 O O . ILE A 1 99 ? 5.754 21.272 -1.475 1.00 18.10 99 ILE A O 1
ATOM 763 N N . PRO A 1 100 ? 3.592 20.692 -1.304 1.00 20.22 100 PRO A N 1
ATOM 764 C CA . PRO A 1 100 ? 3.206 21.548 -2.429 1.00 23.24 100 PRO A CA 1
ATOM 765 C C . PRO A 1 100 ? 3.793 22.960 -2.260 1.00 24.96 100 PRO A C 1
ATOM 766 O O . PRO A 1 100 ? 3.638 23.589 -1.214 1.00 22.36 100 PRO A O 1
ATOM 770 N N . ASP A 1 101 ? 4.466 23.432 -3.305 1.00 25.56 101 ASP A N 1
ATOM 771 C CA . ASP A 1 101 ? 5.120 24.733 -3.322 1.00 29.36 101 ASP A CA 1
ATOM 772 C C . ASP A 1 101 ? 4.310 25.922 -2.810 1.00 28.85 101 ASP A C 1
ATOM 773 O O . ASP A 1 101 ? 4.881 26.871 -2.278 1.00 28.11 101 ASP A O 1
ATOM 778 N N . ASP A 1 102 ? 2.992 25.883 -2.968 1.00 27.86 102 ASP A N 1
ATOM 779 C CA . ASP A 1 102 ? 2.163 26.989 -2.511 1.00 27.97 102 ASP A CA 1
ATOM 780 C C . ASP A 1 102 ? 1.873 26.926 -1.015 1.00 26.80 102 ASP A C 1
ATOM 781 O O . ASP A 1 102 ? 1.116 27.740 -0.486 1.00 26.32 102 ASP A O 1
ATOM 786 N N . LEU A 1 103 ? 2.486 25.965 -0.330 1.00 23.88 103 LEU A N 1
ATOM 787 C CA . LEU A 1 103 ? 2.291 25.817 1.110 1.00 22.78 103 LEU A CA 1
ATOM 788 C C . LEU A 1 103 ? 3.614 25.977 1.853 1.00 23.00 103 LEU A C 1
ATOM 789 O O . LEU A 1 103 ? 3.725 25.623 3.029 1.00 22.69 103 LEU A O 1
ATOM 794 N N . VAL A 1 104 ? 4.614 26.507 1.155 1.00 20.17 104 VAL A N 1
ATOM 795 C CA . VAL A 1 104 ? 5.942 26.698 1.724 1.00 19.92 104 VAL A CA 1
ATOM 796 C C . VAL A 1 104 ? 6.351 28.164 1.597 1.00 19.17 104 VAL A C 1
ATOM 797 O O . VAL A 1 104 ? 6.430 28.700 0.486 1.00 15.55 104 VAL A O 1
ATOM 801 N N . PHE A 1 105 ? 6.613 28.799 2.739 1.00 17.00 105 PHE A N 1
ATOM 802 C CA . PHE A 1 105 ? 6.988 30.209 2.760 1.00 17.74 105 PHE A CA 1
ATOM 803 C C . PHE A 1 105 ? 8.274 30.503 3.516 1.00 19.65 105 PHE A C 1
ATOM 804 O O . PHE A 1 105 ? 8.264 30.753 4.714 1.00 19.51 105 PHE A O 1
ATOM 812 N N . PRO A 1 106 ? 9.408 30.466 2.820 1.00 19.26 106 PRO A N 1
ATOM 813 C CA . PRO A 1 106 ? 10.665 30.751 3.506 1.00 20.10 106 PRO A CA 1
ATOM 814 C C . PRO A 1 106 ? 10.936 32.260 3.463 1.00 19.19 106 PRO A C 1
ATOM 815 O O . PRO A 1 106 ? 10.214 33.005 2.795 1.00 17.42 106 PRO A O 1
ATOM 819 N N . PHE A 1 107 ? 11.952 32.715 4.186 1.00 18.61 107 PHE A N 1
ATOM 820 C CA . PHE A 1 107 ? 12.301 34.134 4.152 1.00 19.30 107 PHE A CA 1
ATOM 821 C C . PHE A 1 107 ? 12.967 34.372 2.806 1.00 20.50 107 PHE A C 1
ATOM 822 O O . PHE A 1 107 ? 13.717 33.521 2.332 1.00 20.71 107 PHE A O 1
ATOM 830 N N . ASP A 1 108 ? 12.705 35.515 2.182 1.00 21.30 108 ASP A N 1
ATOM 831 C CA . ASP A 1 108 ? 13.341 35.795 0.905 1.00 22.57 108 ASP A CA 1
ATOM 832 C C . ASP A 1 108 ? 14.743 36.343 1.128 1.00 24.09 108 ASP A C 1
ATOM 833 O O . ASP A 1 108 ? 14.927 37.547 1.299 1.00 23.91 108 ASP A O 1
ATOM 838 N N . THR A 1 109 ? 15.726 35.445 1.127 1.00 24.24 109 THR A N 1
ATOM 839 C CA . THR A 1 109 ? 17.123 35.813 1.313 1.00 26.89 109 THR A CA 1
ATOM 840 C C . THR A 1 109 ? 17.865 35.769 -0.025 1.00 28.55 109 THR A C 1
ATOM 841 O O . THR A 1 109 ? 19.092 35.669 -0.060 1.00 29.42 109 THR A O 1
ATOM 845 N N . SER A 1 110 ? 17.124 35.846 -1.124 1.00 29.98 110 SER A N 1
ATOM 846 C CA . SER A 1 110 ? 17.726 35.782 -2.451 1.00 34.17 110 SER A CA 1
ATOM 847 C C . SER A 1 110 ? 18.761 36.869 -2.760 1.00 36.88 110 SER A C 1
ATOM 848 O O . SER A 1 110 ? 19.577 36.711 -3.672 1.00 38.74 110 SER A O 1
ATOM 851 N N . ALA A 1 111 ? 18.737 37.967 -2.012 1.00 38.91 111 ALA A N 1
ATOM 852 C CA . ALA A 1 111 ? 19.689 39.048 -2.245 1.00 40.78 111 ALA A CA 1
ATOM 853 C C . ALA A 1 111 ? 21.040 38.743 -1.609 1.00 42.05 111 ALA A C 1
ATOM 854 O O . ALA A 1 111 ? 22.076 39.223 -2.069 1.00 42.69 111 ALA A O 1
ATOM 856 N N . VAL A 1 112 ? 21.027 37.943 -0.549 1.00 43.12 112 VAL A N 1
ATOM 857 C CA . VAL A 1 112 ? 22.256 37.584 0.143 1.00 43.29 112 VAL A CA 1
ATOM 858 C C . VAL A 1 112 ? 23.155 36.755 -0.766 1.00 44.66 112 VAL A C 1
ATOM 859 O O . VAL A 1 112 ? 22.771 35.677 -1.215 1.00 42.91 112 VAL A O 1
ATOM 863 N N . THR A 1 113 ? 24.349 37.273 -1.040 1.00 46.08 113 THR A N 1
ATOM 864 C CA . THR A 1 113 ? 25.307 36.582 -1.891 1.00 48.03 113 THR A CA 1
ATOM 865 C C . THR A 1 113 ? 26.501 36.137 -1.060 1.00 49.21 113 THR A C 1
ATOM 866 O O . THR A 1 113 ? 26.809 36.732 -0.027 1.00 50.70 113 THR A O 1
ATOM 870 N N . PRO A 1 114 ? 27.186 35.074 -1.498 1.00 50.14 114 PRO A N 1
ATOM 871 C CA . PRO A 1 114 ? 28.356 34.536 -0.797 1.00 51.12 114 PRO A CA 1
ATOM 872 C C . PRO A 1 114 ? 29.539 35.498 -0.697 1.00 51.46 114 PRO A C 1
ATOM 873 O O . PRO A 1 114 ? 30.376 35.367 0.199 1.00 52.50 114 PRO A O 1
ATOM 877 N N . SER A 1 115 ? 29.606 36.466 -1.607 1.00 51.84 115 SER A N 1
ATOM 878 C CA . SER A 1 115 ? 30.712 37.422 -1.619 1.00 51.49 115 SER A CA 1
ATOM 879 C C . SER A 1 115 ? 30.762 38.352 -0.407 1.00 50.64 115 SER A C 1
ATOM 880 O O . SER A 1 115 ? 31.847 38.715 0.052 1.00 51.12 115 SER A O 1
ATOM 883 N N . ALA A 1 116 ? 29.602 38.738 0.116 1.00 47.91 116 ALA A N 1
ATOM 884 C CA . ALA A 1 116 ? 29.573 39.636 1.265 1.00 44.93 116 ALA A CA 1
ATOM 885 C C . ALA A 1 116 ? 28.623 39.196 2.375 1.00 43.38 116 ALA A C 1
ATOM 886 O O . ALA A 1 116 ? 27.542 38.668 2.116 1.00 42.89 116 ALA A O 1
ATOM 888 N N . GLU A 1 117 ? 29.041 39.416 3.617 1.00 41.23 117 GLU A N 1
ATOM 889 C CA . GLU A 1 117 ? 28.226 39.069 4.774 1.00 39.33 117 GLU A CA 1
ATOM 890 C C . GLU A 1 117 ? 26.998 39.970 4.774 1.00 36.20 117 GLU A C 1
ATOM 891 O O . GLU A 1 117 ? 27.033 41.074 4.232 1.00 33.49 117 GLU A O 1
ATOM 897 N N . ALA A 1 118 ? 25.911 39.491 5.369 1.00 32.19 118 ALA A N 1
ATOM 898 C CA . ALA A 1 118 ? 24.685 40.269 5.444 1.00 29.22 118 ALA A CA 1
ATOM 899 C C . ALA A 1 118 ? 24.834 41.261 6.586 1.00 27.18 118 ALA A C 1
ATOM 900 O O . ALA A 1 118 ? 25.486 40.972 7.588 1.00 26.32 118 ALA A O 1
ATOM 902 N N . THR A 1 119 ? 24.231 42.434 6.437 1.00 25.42 119 THR A N 1
ATOM 903 C CA . THR A 1 119 ? 24.317 43.449 7.482 1.00 23.70 119 THR A CA 1
ATOM 904 C C . THR A 1 119 ? 22.984 43.605 8.186 1.00 22.58 119 THR A C 1
ATOM 905 O O . THR A 1 119 ? 21.988 42.983 7.812 1.00 21.51 119 THR A O 1
ATOM 909 N N . SER A 1 120 ? 22.985 44.465 9.197 1.00 20.46 120 SER A N 1
ATOM 910 C CA . SER A 1 120 ? 21.800 44.781 9.970 1.00 20.96 120 SER A CA 1
ATOM 911 C C . SER A 1 120 ? 20.671 45.256 9.058 1.00 20.25 120 SER A C 1
ATOM 912 O O . SER A 1 120 ? 19.520 44.831 9.198 1.00 19.33 120 SER A O 1
ATOM 915 N N . ALA A 1 121 ? 21.002 46.132 8.114 1.00 18.41 121 ALA A N 1
ATOM 916 C CA . ALA A 1 121 ? 19.998 46.661 7.198 1.00 18.62 121 ALA A CA 1
ATOM 917 C C . ALA A 1 121 ? 19.434 45.588 6.269 1.00 18.61 121 ALA A C 1
ATOM 918 O O . ALA A 1 121 ? 18.248 45.621 5.941 1.00 17.31 121 ALA A O 1
ATOM 920 N N . ASP A 1 122 ? 20.274 44.645 5.836 1.00 18.59 122 ASP A N 1
ATOM 921 C CA . ASP A 1 122 ? 19.795 43.574 4.957 1.00 19.46 122 ASP A CA 1
ATOM 922 C C . ASP A 1 122 ? 18.781 42.743 5.727 1.00 18.43 122 ASP A C 1
ATOM 923 O O . ASP A 1 122 ? 17.724 42.398 5.204 1.00 19.19 122 ASP A O 1
ATOM 928 N N . ALA A 1 123 ? 19.110 42.447 6.981 1.00 17.59 123 ALA A N 1
ATOM 929 C CA . ALA A 1 123 ? 18.244 41.658 7.844 1.00 16.17 123 ALA A CA 1
ATOM 930 C C . ALA A 1 123 ? 16.910 42.360 8.075 1.00 15.90 123 ALA A C 1
ATOM 931 O O . ALA A 1 123 ? 15.842 41.738 7.987 1.00 15.94 123 ALA A O 1
ATOM 933 N N . MET A 1 124 ? 16.971 43.657 8.373 1.00 15.89 124 MET A N 1
ATOM 934 C CA . MET A 1 124 ? 15.762 44.431 8.620 1.00 16.99 124 MET A CA 1
ATOM 935 C C . MET A 1 124 ? 14.868 44.508 7.386 1.00 17.55 124 MET A C 1
ATOM 936 O O . MET A 1 124 ? 13.645 44.507 7.492 1.00 16.05 124 MET A O 1
ATOM 941 N N . ARG A 1 125 ? 15.483 44.566 6.214 1.00 18.49 125 ARG A N 1
ATOM 942 C CA . ARG A 1 125 ? 14.732 44.617 4.968 1.00 20.73 125 ARG A CA 1
ATOM 943 C C . ARG A 1 125 ? 13.971 43.290 4.789 1.00 19.68 125 ARG A C 1
ATOM 944 O O . ARG A 1 125 ? 12.784 43.273 4.459 1.00 21.75 125 ARG A O 1
ATOM 952 N N . VAL A 1 126 ? 14.666 42.184 5.025 1.00 19.66 126 VAL A N 1
ATOM 953 C CA . VAL A 1 126 ? 14.081 40.849 4.892 1.00 19.42 126 VAL A CA 1
ATOM 954 C C . VAL A 1 126 ? 12.977 40.618 5.921 1.00 20.81 126 VAL A C 1
ATOM 955 O O . VAL A 1 126 ? 11.930 40.055 5.607 1.00 21.19 126 VAL A O 1
ATOM 959 N N . ALA A 1 127 ? 13.210 41.072 7.148 1.00 20.27 127 ALA A N 1
ATOM 960 C CA . ALA A 1 127 ? 12.230 40.912 8.214 1.00 20.64 127 ALA A CA 1
ATOM 961 C C . ALA A 1 127 ? 10.972 41.709 7.901 1.00 21.00 127 ALA A C 1
ATOM 962 O O . ALA A 1 127 ? 9.855 41.250 8.138 1.00 22.49 127 ALA A O 1
ATOM 964 N N . GLU A 1 128 ? 11.163 42.904 7.357 1.00 21.53 128 GLU A N 1
ATOM 965 C CA . GLU A 1 128 ? 10.054 43.781 7.005 1.00 23.14 128 GLU A CA 1
ATOM 966 C C . GLU A 1 128 ? 9.174 43.172 5.913 1.00 21.23 128 GLU A C 1
ATOM 967 O O . GLU A 1 128 ? 7.945 43.194 6.012 1.00 18.39 128 GLU A O 1
ATOM 973 N N . ALA A 1 129 ? 9.801 42.622 4.877 1.00 20.28 129 ALA A N 1
ATOM 974 C CA . ALA A 1 129 ? 9.050 42.021 3.777 1.00 20.93 129 ALA A CA 1
ATOM 975 C C . ALA A 1 129 ? 8.256 40.787 4.226 1.00 21.61 129 ALA A C 1
ATOM 976 O O . ALA A 1 129 ? 7.112 40.591 3.809 1.00 20.59 129 ALA A O 1
ATOM 978 N N . TYR A 1 130 ? 8.866 39.966 5.079 1.00 21.45 130 TYR A N 1
ATOM 979 C CA . TYR A 1 130 ? 8.216 38.755 5.583 1.00 20.93 130 TYR A CA 1
ATOM 980 C C . TYR A 1 130 ? 7.054 39.122 6.510 1.00 21.60 130 TYR A C 1
ATOM 981 O O . TYR A 1 130 ? 6.002 38.481 6.489 1.00 20.78 130 TYR A O 1
ATOM 990 N N . GLY A 1 131 ? 7.255 40.155 7.326 1.00 21.26 131 GLY A N 1
ATOM 991 C CA . GLY A 1 131 ? 6.214 40.592 8.238 1.00 22.01 131 GLY A CA 1
ATOM 992 C C . GLY A 1 131 ? 4.958 40.998 7.493 1.00 23.24 131 GLY A C 1
ATOM 993 O O . GLY A 1 131 ? 3.844 40.665 7.903 1.00 22.25 131 GLY A O 1
ATOM 994 N N . LYS A 1 132 ? 5.129 41.733 6.398 1.00 25.09 132 LYS A N 1
ATOM 995 C CA . LYS A 1 132 ? 3.987 42.161 5.602 1.00 26.81 132 LYS A CA 1
ATOM 996 C C . LYS A 1 132 ? 3.306 40.948 4.986 1.00 26.22 132 LYS A C 1
ATOM 997 O O . LYS A 1 132 ? 2.078 40.879 4.920 1.00 28.27 132 LYS A O 1
ATOM 1003 N N . GLN A 1 133 ? 4.102 39.985 4.535 1.00 25.52 133 GLN A N 1
ATOM 1004 C CA . GLN A 1 133 ? 3.529 38.788 3.935 1.00 26.87 133 GLN A CA 1
ATOM 1005 C C . GLN A 1 133 ? 2.687 38.067 4.988 1.00 24.98 133 GLN A C 1
ATOM 1006 O O . GLN A 1 133 ? 1.586 37.596 4.702 1.00 22.74 133 GLN A O 1
ATOM 1012 N N . LEU A 1 134 ? 3.204 37.995 6.209 1.00 23.32 134 LEU A N 1
ATOM 1013 C CA . LEU A 1 134 ? 2.476 37.348 7.297 1.00 22.78 134 LEU A CA 1
ATOM 1014 C C . LEU A 1 134 ? 1.159 38.066 7.608 1.00 22.17 134 LEU A C 1
ATOM 1015 O O . LEU A 1 134 ? 0.120 37.426 7.753 1.00 21.25 134 LEU A O 1
ATOM 1020 N N . ALA A 1 135 ? 1.204 39.394 7.704 1.00 22.74 135 ALA A N 1
ATOM 1021 C CA . ALA A 1 135 ? 0.006 40.178 8.010 1.00 24.25 135 ALA A CA 1
ATOM 1022 C C . ALA A 1 135 ? -1.026 40.063 6.901 1.00 25.37 135 ALA A C 1
ATOM 1023 O O . ALA A 1 135 ? -2.189 40.418 7.078 1.00 26.48 1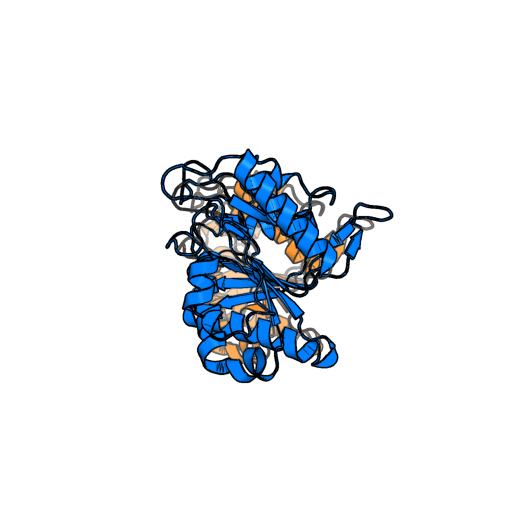35 ALA A O 1
ATOM 1025 N N . SER A 1 136 ? -0.589 39.560 5.756 1.00 25.98 136 SER A N 1
ATOM 1026 C CA . SER A 1 136 ? -1.462 39.391 4.611 1.00 25.44 136 SER A CA 1
ATOM 1027 C C . SER A 1 136 ? -2.089 37.996 4.526 1.00 24.82 136 SER A C 1
ATOM 1028 O O . SER A 1 136 ? -3.231 37.846 4.099 1.00 24.22 136 SER A O 1
ATOM 1031 N N . LEU A 1 137 ? -1.346 36.983 4.952 1.00 22.70 137 LEU A N 1
ATOM 1032 C CA . LEU A 1 137 ? -1.813 35.597 4.889 1.00 22.51 137 LEU A CA 1
ATOM 1033 C C . LEU A 1 137 ? -2.509 35.053 6.137 1.00 23.54 137 LEU A C 1
ATOM 1034 O O . LEU A 1 137 ? -3.366 34.175 6.043 1.00 23.86 137 LEU A O 1
ATOM 1039 N N . LEU A 1 138 ? -2.135 35.564 7.303 1.00 21.71 138 LEU A N 1
ATOM 1040 C CA . LEU A 1 138 ? -2.698 35.073 8.553 1.00 21.98 138 LEU A CA 1
ATOM 1041 C C . LEU A 1 138 ? -3.673 36.029 9.217 1.00 21.10 138 LEU A C 1
ATOM 1042 O O . LEU A 1 138 ? -3.659 37.228 8.948 1.00 21.12 138 LEU A O 1
ATOM 1047 N N . PRO A 1 139 ? -4.547 35.501 10.092 1.00 20.90 139 PRO A N 1
ATOM 1048 C CA . PRO A 1 139 ? -5.514 36.354 10.788 1.00 20.34 139 PRO A CA 1
ATOM 1049 C C . PRO A 1 139 ? -4.744 37.228 11.780 1.00 20.31 139 PRO A C 1
ATOM 1050 O O . PRO A 1 139 ? -3.736 36.794 12.347 1.00 16.40 139 PRO A O 1
ATOM 1054 N N . LEU A 1 140 ? -5.209 38.458 11.975 1.00 19.28 140 LEU A N 1
ATOM 1055 C CA . LEU A 1 140 ? -4.541 39.385 12.881 1.00 21.04 140 LEU A CA 1
ATOM 1056 C C . LEU A 1 140 ? -5.197 39.489 14.249 1.00 22.72 140 LEU A C 1
ATOM 1057 O O . LEU A 1 140 ? -6.389 39.211 14.410 1.00 23.00 140 LEU A O 1
ATOM 1062 N N . LYS A 1 141 ? -4.402 39.889 15.235 1.00 23.21 141 LYS A N 1
ATOM 1063 C CA . LYS A 1 141 ? -4.894 40.073 16.589 1.00 23.73 141 LYS A CA 1
ATOM 1064 C C . LYS A 1 141 ? -4.087 41.155 17.299 1.00 24.04 141 LYS A C 1
ATOM 1065 O O . LYS A 1 141 ? -2.860 41.187 17.214 1.00 24.01 141 LYS A O 1
ATOM 1071 N N . SER A 1 142 ? -4.780 42.038 18.008 1.00 23.31 142 SER A N 1
ATOM 1072 C CA . SER A 1 142 ? -4.112 43.115 18.724 1.00 24.71 142 SER A CA 1
ATOM 1073 C C . SER A 1 142 ? -3.429 42.627 20.000 1.00 23.64 142 SER A C 1
ATOM 1074 O O . SER A 1 142 ? -3.947 41.762 20.702 1.00 24.00 142 SER A O 1
ATOM 1077 N N . VAL A 1 143 ? -2.254 43.174 20.283 1.00 22.05 143 VAL A N 1
ATOM 1078 C CA . VAL A 1 143 ? -1.517 42.818 21.489 1.00 23.04 143 VAL A CA 1
ATOM 1079 C C . VAL A 1 143 ? -1.987 43.803 22.552 1.00 23.96 143 VAL A C 1
ATOM 1080 O O . VAL A 1 143 ? -1.443 44.901 22.674 1.00 22.85 143 VAL A O 1
ATOM 1084 N N . GLY A 1 144 ? -3.006 43.396 23.307 1.00 24.62 144 GLY A N 1
ATOM 1085 C CA . GLY A 1 144 ? -3.593 44.250 24.324 1.00 25.67 144 GLY A CA 1
ATOM 1086 C C . GLY A 1 144 ? -4.796 44.933 23.693 1.00 25.91 144 GLY A C 1
ATOM 1087 O O . GLY A 1 144 ? -4.866 45.045 22.468 1.00 24.22 144 GLY A O 1
ATOM 1088 N N . GLU A 1 145 ? -5.749 45.390 24.501 1.00 27.40 145 GLU A N 1
ATOM 1089 C CA . GLU A 1 145 ? -6.922 46.059 23.947 1.00 26.89 145 GLU A CA 1
ATOM 1090 C C . GLU A 1 145 ? -6.469 47.296 23.191 1.00 26.25 145 GLU A C 1
ATOM 1091 O O . GLU A 1 145 ? -5.672 48.079 23.700 1.00 24.03 145 GLU A O 1
ATOM 1097 N N . ALA A 1 146 ? -6.984 47.469 21.979 1.00 26.47 146 ALA A N 1
ATOM 1098 C CA . ALA A 1 146 ? -6.629 48.613 21.145 1.00 26.90 146 ALA A CA 1
ATOM 1099 C C . ALA A 1 146 ? -5.129 48.644 20.879 1.00 25.40 146 ALA A C 1
ATOM 1100 O O . ALA A 1 146 ? -4.559 49.699 20.604 1.00 25.60 146 ALA A O 1
ATOM 1102 N N . GLY A 1 147 ? -4.491 47.481 20.969 1.00 25.11 147 GLY A N 1
ATOM 1103 C CA . GLY A 1 147 ? -3.060 47.408 20.743 1.00 23.05 147 GLY A CA 1
ATOM 1104 C C . GLY A 1 147 ? -2.696 47.098 19.304 1.00 21.35 147 GLY A C 1
ATOM 1105 O O . GLY A 1 147 ? -3.570 46.810 18.489 1.00 21.00 147 GLY A O 1
ATOM 1106 N N . PRO A 1 148 ? -1.405 47.164 18.957 1.00 22.42 148 PRO A N 1
ATOM 1107 C CA . PRO A 1 148 ? -0.957 46.879 17.589 1.00 22.54 148 PRO A CA 1
ATOM 1108 C C . PRO A 1 148 ? -1.313 45.435 17.231 1.00 22.41 148 PRO A C 1
ATOM 1109 O O . PRO A 1 148 ? -1.358 44.573 18.106 1.00 21.68 148 PRO A O 1
ATOM 1113 N N . LYS A 1 149 ? -1.556 45.179 15.950 1.00 22.59 149 LYS A N 1
ATOM 1114 C CA . LYS A 1 149 ? -1.937 43.845 15.490 1.00 22.91 149 LYS A CA 1
ATOM 1115 C C . LYS A 1 149 ? -0.798 43.011 14.918 1.00 22.93 149 LYS A C 1
ATOM 1116 O O . LYS A 1 149 ? 0.034 43.502 14.154 1.00 22.72 149 LYS A O 1
ATOM 1122 N N . VAL A 1 150 ? -0.766 41.739 15.296 1.00 21.63 150 VAL A N 1
ATOM 1123 C CA . VAL A 1 150 ? 0.252 40.827 14.791 1.00 20.12 150 VAL A CA 1
ATOM 1124 C C . VAL A 1 150 ? -0.442 39.582 14.235 1.00 19.17 150 VAL A C 1
ATOM 1125 O O . VAL A 1 150 ? -1.566 39.252 14.634 1.00 16.38 150 VAL A O 1
ATOM 1129 N N . PRO A 1 151 ? 0.206 38.889 13.289 1.00 18.55 151 PRO A N 1
ATOM 1130 C CA . PRO A 1 151 ? -0.405 37.685 12.721 1.00 18.35 151 PRO A CA 1
ATOM 1131 C C . PRO A 1 151 ? -0.479 36.583 13.778 1.00 17.21 151 PRO A C 1
ATOM 1132 O O . PRO A 1 151 ? 0.377 36.497 14.663 1.00 15.90 151 PRO A O 1
ATOM 1136 N N . VAL A 1 152 ? -1.519 35.761 13.693 1.00 15.70 152 VAL A N 1
ATOM 1137 C CA . VAL A 1 152 ? -1.714 34.671 14.641 1.00 15.33 152 VAL A CA 1
ATOM 1138 C C . VAL A 1 152 ? -1.375 33.331 13.990 1.00 16.08 152 VAL A C 1
ATOM 1139 O O . VAL A 1 152 ? -1.999 32.919 13.014 1.00 14.48 152 VAL A O 1
ATOM 1143 N N . PHE A 1 153 ? -0.362 32.670 14.533 1.00 16.06 153 PHE A N 1
ATOM 1144 C CA . PHE A 1 153 ? 0.071 31.371 14.036 1.00 16.22 153 PHE A CA 1
ATOM 1145 C C . PHE A 1 153 ? -0.705 30.265 14.743 1.00 15.59 153 PHE A C 1
ATOM 1146 O O . PHE A 1 153 ? -1.060 30.401 15.903 1.00 12.56 153 PHE A O 1
ATOM 1154 N N . ASP A 1 154 ? -0.986 29.172 14.046 1.00 16.51 154 ASP A N 1
ATOM 1155 C CA . ASP A 1 154 ? -1.676 28.074 14.711 1.00 19.73 154 ASP A CA 1
ATOM 1156 C C . ASP A 1 154 ? -0.644 27.377 15.581 1.00 17.25 154 ASP A C 1
ATOM 1157 O O . ASP A 1 154 ? -0.914 27.019 16.720 1.00 17.79 154 ASP A O 1
ATOM 1162 N N . VAL A 1 155 ? 0.557 27.218 15.039 1.00 16.58 155 VAL A N 1
ATOM 1163 C CA . VAL A 1 155 ? 1.630 26.562 15.764 1.00 14.84 155 VAL A CA 1
ATOM 1164 C C . VAL A 1 155 ? 2.988 27.227 15.573 1.00 16.36 155 VAL A C 1
ATOM 1165 O O . VAL A 1 155 ? 3.366 27.580 14.453 1.00 15.19 155 VAL A O 1
ATOM 1169 N N . VAL A 1 156 ? 3.714 27.380 16.678 1.00 14.34 156 VAL A N 1
ATOM 1170 C CA . VAL A 1 156 ? 5.063 27.935 16.662 1.00 14.61 156 VAL A CA 1
ATOM 1171 C C . VAL A 1 156 ? 5.988 26.972 17.406 1.00 14.99 156 VAL A C 1
ATOM 1172 O O . VAL A 1 156 ? 5.774 26.681 18.584 1.00 11.82 156 VAL A O 1
ATOM 1176 N N . LEU A 1 157 ? 7.007 26.480 16.708 1.00 14.82 157 LEU A N 1
ATOM 1177 C CA . LEU A 1 157 ? 7.981 25.560 17.286 1.00 15.90 157 LEU A CA 1
ATOM 1178 C C . LEU A 1 157 ? 9.191 26.361 17.748 1.00 16.66 157 LEU A C 1
ATOM 1179 O O . LEU A 1 157 ? 9.681 27.237 17.029 1.00 14.16 157 LEU A O 1
ATOM 1184 N N . LEU A 1 158 ? 9.678 26.053 18.941 1.00 16.87 158 LEU A N 1
ATOM 1185 C CA . LEU A 1 158 ? 10.823 26.763 19.483 1.00 16.73 158 LEU A CA 1
ATOM 1186 C C . LEU A 1 158 ? 11.890 25.853 20.056 1.00 18.07 158 LEU A C 1
ATOM 1187 O O . LEU A 1 158 ? 11.607 24.758 20.542 1.00 19.08 158 LEU A O 1
ATOM 1192 N N . GLY A 1 159 ? 13.123 26.334 19.986 1.00 19.55 159 GLY A N 1
ATOM 1193 C CA . GLY A 1 159 ? 14.250 25.626 20.551 1.00 18.84 159 GLY A CA 1
ATOM 1194 C C . GLY A 1 159 ? 14.631 26.484 21.747 1.00 21.19 159 GLY A C 1
ATOM 1195 O O . GLY A 1 159 ? 13.951 27.469 22.039 1.00 21.31 159 GLY A O 1
ATOM 1196 N N . LEU A 1 160 ? 15.712 26.129 22.430 1.00 21.58 160 LEU A N 1
ATOM 1197 C CA . LEU A 1 160 ? 16.169 26.862 23.600 1.00 23.06 160 LEU A CA 1
ATOM 1198 C C . LEU A 1 160 ? 17.693 26.845 23.574 1.00 25.79 160 LEU A C 1
ATOM 1199 O O . LEU A 1 160 ? 18.302 25.827 23.245 1.00 24.51 160 LEU A O 1
ATOM 1204 N N . GLY A 1 161 ? 18.308 27.970 23.920 1.00 26.24 161 GLY A N 1
ATOM 1205 C CA . GLY A 1 161 ? 19.754 28.045 23.898 1.00 26.92 161 GLY A CA 1
ATOM 1206 C C . GLY A 1 161 ? 20.403 27.965 25.261 1.00 27.91 161 GLY A C 1
ATOM 1207 O O . GLY A 1 161 ? 19.767 28.220 26.287 1.00 29.16 161 GLY A O 1
ATOM 1208 N N . SER A 1 162 ? 21.684 27.615 25.255 1.00 28.29 162 SER A N 1
ATOM 1209 C CA . SER A 1 162 ? 22.479 27.484 26.468 1.00 30.08 162 SER A CA 1
ATOM 1210 C C . SER A 1 162 ? 22.565 28.798 27.244 1.00 28.97 162 SER A C 1
ATOM 1211 O O . SER A 1 162 ? 22.668 28.803 28.473 1.00 28.88 162 SER A O 1
ATOM 1214 N N . ASP A 1 163 ? 22.529 29.910 26.517 1.00 28.31 163 ASP A N 1
ATOM 1215 C CA . ASP A 1 163 ? 22.608 31.232 27.134 1.00 29.31 163 ASP A CA 1
ATOM 1216 C C . ASP A 1 163 ? 21.236 31.726 27.586 1.00 28.86 163 ASP A C 1
ATOM 1217 O O . ASP A 1 163 ? 21.120 32.780 28.214 1.00 28.87 163 ASP A O 1
ATOM 1222 N N . GLY A 1 164 ? 20.195 30.968 27.256 1.00 28.33 164 GLY A N 1
ATOM 1223 C CA . GLY A 1 164 ? 18.856 31.355 27.668 1.00 28.05 164 GLY A CA 1
ATOM 1224 C C . GLY A 1 164 ? 17.970 31.955 26.593 1.00 25.57 164 GLY A C 1
ATOM 1225 O O . GLY A 1 164 ? 16.836 32.354 26.866 1.00 26.42 164 GLY A O 1
ATOM 1226 N N . HIS A 1 165 ? 18.465 32.024 25.364 1.00 25.27 165 HIS A N 1
ATOM 1227 C CA . HIS A 1 165 ? 17.655 32.584 24.294 1.00 22.77 165 HIS A CA 1
ATOM 1228 C C . HIS A 1 165 ? 16.770 31.508 23.675 1.00 22.91 165 HIS A C 1
ATOM 1229 O O . HIS A 1 165 ? 16.858 30.330 24.029 1.00 23.07 165 HIS A O 1
ATOM 1236 N N . THR A 1 166 ? 15.915 31.942 22.754 1.00 21.20 166 THR A N 1
ATOM 1237 C CA . THR A 1 166 ? 15.021 31.070 22.009 1.00 20.24 166 THR A CA 1
ATOM 1238 C C . THR A 1 166 ? 14.973 31.727 20.628 1.00 19.72 166 THR A C 1
ATOM 1239 O O . THR A 1 166 ? 15.227 32.926 20.511 1.00 18.20 166 THR A O 1
ATOM 1243 N N . ALA A 1 167 ? 14.665 30.959 19.587 1.00 18.86 167 ALA A N 1
ATOM 1244 C CA . ALA A 1 167 ? 14.641 31.507 18.230 1.00 19.16 167 ALA A CA 1
ATOM 1245 C C . ALA A 1 167 ? 15.942 32.301 18.063 1.00 20.45 167 ALA A C 1
ATOM 1246 O O . ALA A 1 167 ? 17.015 31.807 18.398 1.00 22.39 167 ALA A O 1
ATOM 1248 N N . SER A 1 168 ? 15.862 33.522 17.550 1.00 17.64 168 SER A N 1
ATOM 1249 C CA . SER A 1 168 ? 17.067 34.338 17.420 1.00 19.71 168 SER A CA 1
ATOM 1250 C C . SER A 1 168 ? 16.939 35.603 18.266 1.00 20.03 168 SER A C 1
ATOM 1251 O O . SER A 1 168 ? 17.436 36.670 17.901 1.00 20.55 168 SER A O 1
ATOM 1254 N N . ILE A 1 169 ? 16.267 35.458 19.405 1.00 20.55 169 ILE A N 1
ATOM 1255 C CA . ILE A 1 169 ? 16.051 36.553 20.348 1.00 19.80 169 ILE A CA 1
ATOM 1256 C C . ILE A 1 169 ? 17.092 36.440 21.459 1.00 21.82 169 ILE A C 1
ATOM 1257 O O . ILE A 1 169 ? 16.855 35.805 22.490 1.00 22.18 169 ILE A O 1
ATOM 1262 N N . PHE A 1 170 ? 18.242 37.072 21.252 1.00 22.53 170 PHE A N 1
ATOM 1263 C CA . PHE A 1 170 ? 19.331 37.006 22.215 1.00 25.30 170 PHE A CA 1
ATOM 1264 C C . PHE A 1 170 ? 19.281 37.993 23.374 1.00 25.20 170 PHE A C 1
ATOM 1265 O O . PHE A 1 170 ? 18.581 39.003 23.319 1.00 27.24 170 PHE A O 1
ATOM 1273 N N . PRO A 1 171 ? 20.032 37.703 24.451 1.00 27.06 171 PRO A N 1
ATOM 1274 C CA . PRO A 1 171 ? 20.076 38.566 25.636 1.00 27.45 171 PRO A CA 1
ATOM 1275 C C . PRO A 1 171 ? 20.479 40.004 25.320 1.00 29.16 171 PRO A C 1
ATOM 1276 O O . PRO A 1 171 ? 21.359 40.246 24.491 1.00 29.71 171 PRO A O 1
ATOM 1280 N N . GLY A 1 172 ? 19.819 40.949 25.984 1.00 30.15 172 GLY A N 1
ATOM 1281 C CA . GLY A 1 172 ? 20.119 42.358 25.795 1.00 31.04 172 GLY A CA 1
ATOM 1282 C C . GLY A 1 172 ? 19.904 42.923 24.402 1.00 30.66 172 GLY A C 1
ATOM 1283 O O . GLY A 1 172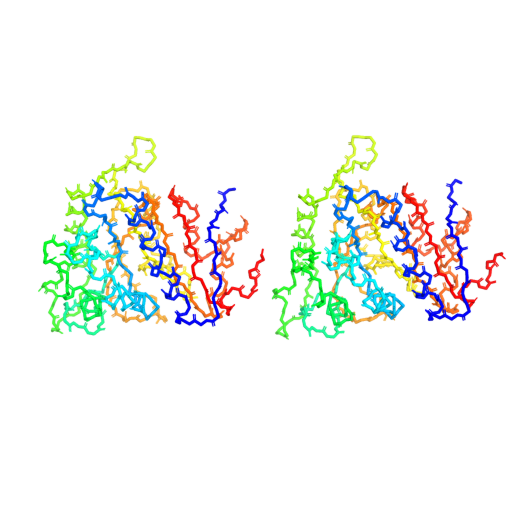 ? 20.351 44.036 24.109 1.00 30.39 172 GLY A O 1
ATOM 1284 N N . SER A 1 173 ? 19.217 42.173 23.544 1.00 28.70 173 SER A N 1
ATOM 1285 C CA . SER A 1 173 ? 18.956 42.624 22.185 1.00 26.72 173 SER A CA 1
ATOM 1286 C C . SER A 1 173 ? 17.666 43.435 22.110 1.00 26.74 173 SER A C 1
ATOM 1287 O O . SER A 1 173 ? 16.834 43.393 23.019 1.00 26.39 173 SER A O 1
ATOM 1290 N N . GLN A 1 174 ? 17.504 44.166 21.015 1.00 27.44 174 GLN A N 1
ATOM 1291 C CA . GLN A 1 174 ? 16.303 44.966 20.802 1.00 28.34 174 GLN A CA 1
ATOM 1292 C C . GLN A 1 174 ? 15.122 43.992 20.716 1.00 27.81 174 GLN A C 1
ATOM 1293 O O . GLN A 1 174 ? 14.087 44.188 21.360 1.00 28.37 174 GLN A O 1
ATOM 1299 N N . ALA A 1 175 ? 15.301 42.931 19.928 1.00 27.48 175 ALA A N 1
ATOM 1300 C CA . ALA A 1 175 ? 14.268 41.909 19.732 1.00 25.49 175 ALA A CA 1
ATOM 1301 C C . ALA A 1 175 ? 13.646 41.459 21.046 1.00 25.06 175 ALA A C 1
ATOM 1302 O O . ALA A 1 175 ? 12.444 41.221 21.123 1.00 23.82 175 ALA A O 1
ATOM 1304 N N . GLU A 1 176 ? 14.470 41.349 22.082 1.00 24.64 176 GLU A N 1
ATOM 1305 C CA . GLU A 1 176 ? 13.992 40.927 23.387 1.00 26.28 176 GLU A CA 1
ATOM 1306 C C . GLU A 1 176 ? 12.913 41.850 23.951 1.00 26.53 176 GLU A C 1
ATOM 1307 O O . GLU A 1 176 ? 11.996 41.392 24.634 1.00 24.26 176 GLU A O 1
ATOM 1313 N N . LYS A 1 177 ? 13.007 43.143 23.653 1.00 27.60 177 LYS A N 1
ATOM 1314 C CA . LYS A 1 177 ? 12.032 44.098 24.174 1.00 28.26 177 LYS A CA 1
ATOM 1315 C C . LYS A 1 177 ? 10.831 44.337 23.260 1.00 28.92 177 LYS A C 1
ATOM 1316 O O . LYS A 1 177 ? 9.906 45.065 23.624 1.00 27.68 177 LYS A O 1
ATOM 1318 N N . GLU A 1 178 ? 10.836 43.728 22.080 1.00 26.29 178 GLU A N 1
ATOM 1319 C CA . GLU A 1 178 ? 9.730 43.914 21.147 1.00 26.46 178 GLU A CA 1
ATOM 1320 C C . GLU A 1 178 ? 8.567 43.001 21.514 1.00 26.63 178 GLU A C 1
ATOM 1321 O O . GLU A 1 178 ? 8.259 42.019 20.824 1.00 25.27 178 GLU A O 1
ATOM 1327 N N . THR A 1 179 ? 7.923 43.365 22.623 1.00 25.16 179 THR A N 1
ATOM 1328 C CA . THR A 1 179 ? 6.801 42.631 23.190 1.00 23.74 179 THR A CA 1
ATOM 1329 C C . THR A 1 179 ? 5.454 43.353 23.063 1.00 24.76 179 THR A C 1
ATOM 1330 O O . THR A 1 179 ? 4.413 42.778 23.385 1.00 23.44 179 THR A O 1
ATOM 1334 N N . ASP A 1 180 ? 5.466 44.598 22.590 1.00 24.25 180 ASP A N 1
ATOM 1335 C CA . ASP A 1 180 ? 4.228 45.369 22.473 1.00 23.78 180 ASP A CA 1
ATOM 1336 C C . ASP A 1 180 ? 3.420 45.156 21.196 1.00 23.26 180 ASP A C 1
ATOM 1337 O O . ASP A 1 180 ? 2.269 45.586 21.109 1.00 22.99 180 ASP A O 1
ATOM 1342 N N . GLY A 1 181 ? 4.014 44.506 20.202 1.00 22.39 181 GLY A N 1
ATOM 1343 C CA . GLY A 1 181 ? 3.280 44.255 18.976 1.00 20.45 181 GLY A CA 1
ATOM 1344 C C . GLY A 1 181 ? 3.549 45.200 17.824 1.00 20.99 181 GLY A C 1
ATOM 1345 O O . GLY A 1 181 ? 3.016 45.001 16.735 1.00 19.18 181 GLY A O 1
ATOM 1346 N N . LYS A 1 182 ? 4.356 46.234 18.045 1.00 20.61 182 LYS A N 1
ATOM 1347 C CA . LYS A 1 182 ? 4.657 47.163 16.961 1.00 22.75 182 LYS A CA 1
ATOM 1348 C C . LYS A 1 182 ? 5.568 46.514 15.922 1.00 22.17 182 LYS A C 1
ATOM 1349 O O . LYS A 1 182 ? 5.574 46.913 14.761 1.00 23.52 182 LYS A O 1
ATOM 1355 N N . VAL A 1 183 ? 6.327 45.506 16.344 1.00 21.72 183 VAL A N 1
ATOM 1356 C CA . VAL A 1 183 ? 7.231 44.788 15.443 1.00 22.12 183 VAL A CA 1
ATOM 1357 C C . VAL A 1 183 ? 6.840 43.304 15.369 1.00 20.96 183 VAL A C 1
ATOM 1358 O O . VAL A 1 183 ? 6.879 42.602 16.385 1.00 20.36 183 VAL A O 1
ATOM 1362 N N . VAL A 1 184 ? 6.462 42.826 14.182 1.00 19.22 184 VAL A N 1
ATOM 1363 C CA . VAL A 1 184 ? 6.072 41.423 14.030 1.00 18.50 184 VAL A CA 1
ATOM 1364 C C . VAL A 1 184 ? 7.268 40.508 13.797 1.00 16.19 184 VAL A C 1
ATOM 1365 O O . VAL A 1 184 ? 7.325 39.410 14.344 1.00 17.11 184 VAL A O 1
ATOM 1369 N N . VAL A 1 185 ? 8.220 40.962 12.994 1.00 15.23 185 VAL A N 1
ATOM 1370 C CA . VAL A 1 185 ? 9.421 40.181 12.713 1.00 14.76 185 VAL A CA 1
ATOM 1371 C C . VAL A 1 185 ? 10.660 40.997 13.112 1.00 17.39 185 VAL A C 1
ATOM 1372 O O . VAL A 1 185 ? 10.906 42.069 12.563 1.00 16.24 185 VAL A O 1
ATOM 1376 N N . SER A 1 186 ? 11.430 40.476 14.066 1.00 17.46 186 SER A N 1
ATOM 1377 C CA . SER A 1 186 ? 12.637 41.141 14.557 1.00 18.55 186 SER A CA 1
ATOM 1378 C C . SER A 1 186 ? 13.898 40.676 13.829 1.00 18.96 186 SER A C 1
ATOM 1379 O O . SER A 1 186 ? 13.844 39.831 12.934 1.00 19.35 186 SER A O 1
ATOM 1382 N N . VAL A 1 187 ? 15.035 41.245 14.221 1.00 18.52 187 VAL A N 1
ATOM 1383 C CA . VAL A 1 187 ? 16.330 40.876 13.658 1.00 18.78 187 VAL A CA 1
ATOM 1384 C C . VAL A 1 187 ? 17.244 40.648 14.854 1.00 19.82 187 VAL A C 1
ATOM 1385 O O . VAL A 1 187 ? 16.940 41.094 15.958 1.00 21.67 187 VAL A O 1
ATOM 1389 N N . GLY A 1 188 ? 18.354 39.950 14.651 1.00 18.32 188 GLY A N 1
ATOM 1390 C CA . GLY A 1 188 ? 19.248 39.716 15.768 1.00 19.42 188 GLY A CA 1
ATOM 1391 C C . GLY A 1 188 ? 20.589 39.160 15.359 1.00 19.84 188 GLY A C 1
ATOM 1392 O O . GLY A 1 188 ? 20.714 38.539 14.300 1.00 21.50 188 GLY A O 1
ATOM 1393 N N . PHE A 1 189 ? 21.600 39.401 16.186 1.00 18.70 189 PHE A N 1
ATOM 1394 C CA . PHE A 1 189 ? 22.938 38.894 15.912 1.00 20.15 189 PHE A CA 1
ATOM 1395 C C . PHE A 1 189 ? 23.389 38.080 17.124 1.00 19.04 189 PHE A C 1
ATOM 1396 O O . PHE A 1 189 ? 23.309 38.542 18.257 1.00 15.82 189 PHE A O 1
ATOM 1404 N N . PRO A 1 190 ? 23.886 36.861 16.892 1.00 19.03 190 PRO A N 1
ATOM 1405 C CA . PRO A 1 190 ? 24.333 35.992 17.984 1.00 21.43 190 PRO A CA 1
ATOM 1406 C C . PRO A 1 190 ? 25.415 36.555 18.896 1.00 23.15 190 PRO A C 1
ATOM 1407 O O . PRO A 1 190 ? 26.232 37.386 18.492 1.00 22.28 190 PRO A O 1
ATOM 1411 N N . SER A 1 191 ? 25.406 36.079 20.134 1.00 25.22 191 SER A N 1
ATOM 1412 C CA . SER A 1 191 ? 26.392 36.474 21.121 1.00 25.91 191 SER A CA 1
ATOM 1413 C C . SER A 1 191 ? 27.692 35.749 20.786 1.00 26.92 191 SER A C 1
ATOM 1414 O O . SER A 1 191 ? 27.715 34.826 19.964 1.00 25.88 191 SER A O 1
ATOM 1417 N N . GLU A 1 192 ? 28.760 36.169 21.452 1.00 27.13 192 GLU A N 1
ATOM 1418 C CA . GLU A 1 192 ? 30.096 35.613 21.283 1.00 27.95 192 GLU A CA 1
ATOM 1419 C C . GLU A 1 192 ? 30.150 34.083 21.214 1.00 26.59 192 GLU A C 1
ATOM 1420 O O . GLU A 1 192 ? 30.835 33.513 20.364 1.00 26.61 192 GLU A O 1
ATOM 1426 N N . THR A 1 193 ? 29.421 33.432 22.111 1.00 26.69 193 THR A N 1
ATOM 1427 C CA . THR A 1 193 ? 29.409 31.972 22.207 1.00 26.39 193 THR A CA 1
ATOM 1428 C C . THR A 1 193 ? 28.403 31.200 21.345 1.00 25.38 193 THR A C 1
ATOM 1429 O O . THR A 1 193 ? 28.390 29.967 21.376 1.00 24.31 193 THR A O 1
ATOM 1433 N N . MET A 1 194 ? 27.603 31.809 20.576 1.00 25.47 194 MET A N 1
ATOM 1434 C CA . MET A 1 194 ? 26.600 31.146 19.739 1.00 27.35 194 MET A CA 1
ATOM 1435 C C . MET A 1 194 ? 26.992 31.215 18.260 1.00 27.83 194 MET A C 1
ATOM 1436 O O . MET A 1 194 ? 27.518 32.228 17.797 1.00 27.75 194 MET A O 1
ATOM 1441 N N . LYS A 1 195 ? 26.730 30.193 17.548 1.00 27.11 195 LYS A N 1
ATOM 1442 C CA . LYS A 1 195 ? 27.073 30.095 16.126 1.00 26.94 195 LYS A CA 1
ATOM 1443 C C . LYS A 1 195 ? 25.845 29.743 15.281 1.00 26.69 195 LYS A C 1
ATOM 1444 O O . LYS A 1 195 ? 24.872 29.189 15.792 1.00 26.68 195 LYS A O 1
ATOM 1450 N N . PRO A 1 196 ? 25.872 30.051 13.972 1.00 24.61 196 PRO A N 1
ATOM 1451 C CA . PRO A 1 196 ? 26.942 30.703 13.212 1.00 24.35 196 PRO A CA 1
ATOM 1452 C C . PRO A 1 196 ? 26.912 32.220 13.384 1.00 24.50 196 PRO A C 1
ATOM 1453 O O . PRO A 1 196 ? 25.877 32.796 13.724 1.00 21.97 196 PRO A O 1
ATOM 1457 N N . LYS A 1 197 ? 28.046 32.863 13.139 1.00 25.55 197 LYS A N 1
ATOM 1458 C CA . LYS A 1 197 ? 28.136 34.312 13.275 1.00 27.13 197 LYS A CA 1
ATOM 1459 C C . LYS A 1 197 ? 27.607 35.064 12.061 1.00 26.31 197 LYS A C 1
ATOM 1460 O O . LYS A 1 197 ? 28.379 35.520 11.224 1.00 26.36 197 LYS A O 1
ATOM 1466 N N . VAL A 1 198 ? 26.287 35.183 11.971 1.00 25.85 198 VAL A N 1
ATOM 1467 C CA . VAL A 1 198 ? 25.640 35.904 10.880 1.00 25.10 198 VAL A CA 1
ATOM 1468 C C . VAL A 1 198 ? 24.348 36.488 11.424 1.00 24.18 198 VAL A C 1
ATOM 1469 O O . VAL A 1 198 ? 23.806 35.991 12.413 1.00 24.31 198 VAL A O 1
ATOM 1473 N N . TRP A 1 199 ? 23.868 37.554 10.792 1.00 24.35 199 TRP A N 1
ATOM 1474 C CA . TRP A 1 199 ? 22.629 38.188 11.217 1.00 23.47 199 TRP A CA 1
ATOM 1475 C C . TRP A 1 199 ? 21.434 37.258 11.025 1.00 22.17 199 TRP A C 1
ATOM 1476 O O . TRP A 1 199 ? 21.406 36.445 10.097 1.00 19.39 199 TRP A O 1
ATOM 1487 N N . ARG A 1 200 ? 20.446 37.403 11.903 1.00 22.56 200 ARG A N 1
ATOM 1488 C CA . ARG A 1 200 ? 19.244 36.577 11.871 1.00 21.10 200 ARG A CA 1
ATOM 1489 C C . ARG A 1 200 ? 17.969 37.412 11.818 1.00 20.89 200 ARG A C 1
ATOM 1490 O O . ARG A 1 200 ? 17.949 38.566 12.247 1.00 18.64 200 ARG A O 1
ATOM 1498 N N . VAL A 1 201 ? 16.912 36.813 11.272 1.00 20.14 201 VAL A N 1
ATOM 1499 C CA . VAL A 1 201 ? 15.595 37.429 11.237 1.00 20.09 201 VAL A CA 1
ATOM 1500 C C . VAL A 1 201 ? 14.797 36.462 12.108 1.00 20.51 201 VAL A C 1
ATOM 1501 O O . VAL A 1 201 ? 15.068 35.260 12.109 1.00 19.30 201 VAL A O 1
ATOM 1505 N N . THR A 1 202 ? 13.830 36.972 12.861 1.00 19.92 202 THR A N 1
ATOM 1506 C CA . THR A 1 202 ? 13.077 36.108 13.757 1.00 19.97 202 THR A CA 1
ATOM 1507 C C . THR A 1 202 ? 11.754 36.708 14.197 1.00 19.77 202 THR A C 1
ATOM 1508 O O . THR A 1 202 ? 11.608 37.929 14.256 1.00 21.81 202 THR A O 1
ATOM 1512 N N . LEU A 1 203 ? 10.790 35.848 14.507 1.00 17.95 203 LEU A N 1
ATOM 1513 C CA . LEU A 1 203 ? 9.503 36.337 14.975 1.00 18.34 203 LEU A CA 1
ATOM 1514 C C . LEU A 1 203 ? 9.787 37.071 16.286 1.00 17.13 203 LEU A C 1
ATOM 1515 O O . LEU A 1 203 ? 10.645 36.658 17.066 1.00 15.84 203 LEU A O 1
ATOM 1520 N N . SER A 1 204 ? 9.074 38.161 16.530 1.00 15.63 204 SER A N 1
ATOM 1521 C CA . SER A 1 204 ? 9.282 38.917 17.755 1.00 13.92 204 SER A CA 1
ATOM 1522 C C . SER A 1 204 ? 8.577 38.210 18.902 1.00 13.50 204 SER A C 1
ATOM 1523 O O . SER A 1 204 ? 7.730 37.345 18.673 1.00 14.59 204 SER A O 1
ATOM 1526 N N . PRO A 1 205 ? 8.922 38.563 20.151 1.00 12.69 205 PRO A N 1
ATOM 1527 C CA . PRO A 1 205 ? 8.272 37.937 21.302 1.00 15.01 205 PRO A CA 1
ATOM 1528 C C . PRO A 1 205 ? 6.763 38.189 21.257 1.00 15.76 205 PRO A C 1
ATOM 1529 O O . PRO A 1 205 ? 5.971 37.364 21.709 1.00 15.67 205 PRO A O 1
ATOM 1533 N N . ALA A 1 206 ? 6.376 39.335 20.701 1.00 16.29 206 ALA A N 1
ATOM 1534 C CA . ALA A 1 206 ? 4.968 39.700 20.595 1.00 17.36 206 ALA A CA 1
ATOM 1535 C C . ALA A 1 206 ? 4.191 38.720 19.711 1.00 17.34 206 ALA A C 1
ATOM 1536 O O . ALA A 1 206 ? 3.121 38.236 20.083 1.00 17.62 206 ALA A O 1
ATOM 1538 N N . THR A 1 207 ? 4.728 38.437 18.533 1.00 17.58 207 THR A N 1
ATOM 1539 C CA . THR A 1 207 ? 4.071 37.527 17.608 1.00 16.97 207 THR A CA 1
ATOM 1540 C C . THR A 1 207 ? 3.948 36.137 18.220 1.00 17.55 207 THR A C 1
ATOM 1541 O O . THR A 1 207 ? 2.888 35.524 18.171 1.00 15.42 207 THR A O 1
ATOM 1545 N N . ILE A 1 208 ? 5.042 35.659 18.802 1.00 17.15 208 ILE A N 1
ATOM 1546 C CA . ILE A 1 208 ? 5.089 34.346 19.427 1.00 17.90 208 ILE A CA 1
ATOM 1547 C C . ILE A 1 208 ? 4.039 34.181 20.518 1.00 18.78 208 ILE A C 1
ATOM 1548 O O . ILE A 1 208 ? 3.429 33.121 20.645 1.00 19.47 208 ILE A O 1
ATOM 1553 N N . MET A 1 209 ? 3.815 35.230 21.298 1.00 19.26 209 MET A N 1
ATOM 1554 C CA . MET A 1 209 ? 2.848 35.152 22.378 1.00 20.00 209 MET A CA 1
ATOM 1555 C C . MET A 1 209 ? 1.377 35.173 21.963 1.00 19.19 209 MET A C 1
ATOM 1556 O O . MET A 1 209 ? 0.500 34.958 22.795 1.00 18.30 209 MET A O 1
ATOM 1561 N N . GLN A 1 210 ? 1.108 35.410 20.683 1.00 17.24 210 GLN A N 1
ATOM 1562 C CA . GLN A 1 210 ? -0.264 35.398 20.181 1.00 18.78 210 GLN A CA 1
ATOM 1563 C C . GLN A 1 210 ? -0.584 34.071 19.472 1.00 19.35 210 GLN A C 1
ATOM 1564 O O . GLN A 1 210 ? -1.722 33.829 19.075 1.00 19.89 210 GLN A O 1
ATOM 1570 N N . ALA A 1 211 ? 0.422 33.220 19.301 1.00 18.55 211 ALA A N 1
ATOM 1571 C CA . ALA A 1 211 ? 0.218 31.932 18.630 1.00 17.74 211 ALA A CA 1
ATOM 1572 C C . ALA A 1 211 ? -0.746 31.037 19.417 1.00 18.38 211 ALA A C 1
ATOM 1573 O O . ALA A 1 211 ? -0.746 31.036 20.653 1.00 14.05 211 ALA A O 1
ATOM 1575 N N . ARG A 1 212 ? -1.556 30.263 18.700 1.00 16.53 212 ARG A N 1
ATOM 1576 C CA . ARG A 1 212 ? -2.526 29.390 19.352 1.00 18.25 212 ARG A CA 1
ATOM 1577 C C . ARG A 1 212 ? -1.875 28.218 20.075 1.00 19.12 212 ARG A C 1
ATOM 1578 O O . ARG A 1 212 ? -2.414 27.710 21.061 1.00 20.19 212 ARG A O 1
ATOM 1586 N N . ASN A 1 213 ? -0.719 27.789 19.584 1.00 16.58 213 ASN A N 1
ATOM 1587 C CA . ASN A 1 213 ? 0.009 26.671 20.183 1.00 17.91 213 ASN A CA 1
ATOM 1588 C C . ASN A 1 213 ? 1.509 26.895 20.032 1.00 16.98 213 ASN A C 1
ATOM 1589 O O . ASN A 1 213 ? 2.003 27.142 18.930 1.00 15.93 213 ASN A O 1
ATOM 1594 N N . VAL A 1 214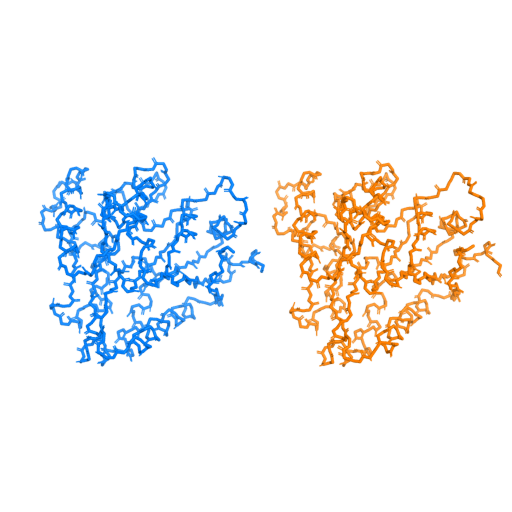 ? 2.219 26.813 21.149 1.00 16.00 214 VAL A N 1
ATOM 1595 C CA . VAL A 1 214 ? 3.660 27.005 21.168 1.00 15.92 214 VAL A CA 1
ATOM 1596 C C . VAL A 1 214 ? 4.294 25.761 21.772 1.00 16.98 214 VAL A C 1
ATOM 1597 O O . VAL A 1 214 ? 3.943 25.342 22.876 1.00 17.00 214 VAL A O 1
ATOM 1601 N N . ILE A 1 215 ? 5.226 25.170 21.037 1.00 15.80 215 ILE A N 1
ATOM 1602 C CA . ILE A 1 215 ? 5.889 23.960 21.493 1.00 15.07 215 ILE A CA 1
ATOM 1603 C C . ILE A 1 215 ? 7.396 24.154 21.544 1.00 15.95 215 ILE A C 1
ATOM 1604 O O . ILE A 1 215 ? 8.033 24.430 20.525 1.00 15.25 215 ILE A O 1
ATOM 1609 N N . VAL A 1 216 ? 7.960 24.010 22.738 1.00 16.56 216 VAL A N 1
ATOM 1610 C CA . VAL A 1 216 ? 9.397 24.155 22.924 1.00 18.60 216 VAL A CA 1
ATOM 1611 C C . VAL A 1 216 ? 10.038 22.771 22.990 1.00 18.42 216 VAL A C 1
ATOM 1612 O O . VAL A 1 216 ? 9.629 21.945 23.797 1.00 18.80 216 VAL A O 1
ATOM 1616 N N . LEU A 1 217 ? 11.028 22.529 22.134 1.00 19.54 217 LEU A N 1
ATOM 1617 C CA . LEU A 1 217 ? 11.749 21.253 22.097 1.00 20.83 217 LEU A CA 1
ATOM 1618 C C . LEU A 1 217 ? 13.176 21.556 22.545 1.00 19.83 217 LEU A C 1
ATOM 1619 O O . LEU A 1 217 ? 13.911 22.235 21.833 1.00 19.97 217 LEU A O 1
ATOM 1624 N N . ALA A 1 218 ? 13.573 21.057 23.712 1.00 20.58 218 ALA A N 1
ATOM 1625 C CA . ALA A 1 218 ? 14.915 21.325 24.223 1.00 20.14 218 ALA A CA 1
ATOM 1626 C C . ALA A 1 218 ? 15.535 20.144 24.963 1.00 22.41 218 ALA A C 1
ATOM 1627 O O . ALA A 1 218 ? 14.826 19.328 25.556 1.00 21.34 218 ALA A O 1
ATOM 1629 N N . THR A 1 219 ? 16.867 20.071 24.934 1.00 23.01 219 THR A N 1
ATOM 1630 C CA . THR A 1 219 ? 17.604 18.999 25.601 1.00 24.33 219 THR A CA 1
ATOM 1631 C C . THR A 1 219 ? 18.951 19.479 26.134 1.00 25.48 219 THR A C 1
ATOM 1632 O O . THR A 1 219 ? 19.426 20.564 25.780 1.00 25.11 219 THR A O 1
ATOM 1636 N N . GLY A 1 220 ? 19.566 18.665 26.988 1.00 26.47 220 GLY A N 1
ATOM 1637 C CA . GLY A 1 220 ? 20.870 19.005 27.533 1.00 26.58 220 GLY A CA 1
ATOM 1638 C C . GLY A 1 220 ? 20.916 19.558 28.946 1.00 28.29 220 GLY A C 1
ATOM 1639 O O . GLY A 1 220 ? 20.103 20.400 29.332 1.00 27.69 220 GLY A O 1
ATOM 1640 N N . ALA A 1 221 ? 21.890 19.089 29.720 1.00 27.80 221 ALA A N 1
ATOM 1641 C CA . ALA A 1 221 ? 22.048 19.545 31.098 1.00 28.81 221 ALA A CA 1
ATOM 1642 C C . ALA A 1 221 ? 22.494 21.011 31.164 1.00 28.51 221 ALA A C 1
ATOM 1643 O O . ALA A 1 221 ? 22.232 21.695 32.149 1.00 27.41 221 ALA A O 1
ATOM 1645 N N . GLU A 1 222 ? 23.166 21.492 30.122 1.00 29.92 222 GLU A N 1
ATOM 1646 C CA . GLU A 1 222 ? 23.620 22.881 30.114 1.00 32.27 222 GLU A CA 1
ATOM 1647 C C . GLU A 1 222 ? 22.481 23.878 29.896 1.00 31.58 222 GLU A C 1
ATOM 1648 O O . GLU A 1 222 ? 22.685 25.083 30.014 1.00 32.00 222 GLU A O 1
ATOM 1654 N N . LYS A 1 223 ? 21.286 23.380 29.585 1.00 30.17 223 LYS A N 1
ATOM 1655 C CA . LYS A 1 223 ? 20.133 24.255 29.364 1.00 28.49 223 LYS A CA 1
ATOM 1656 C C . LYS A 1 223 ? 19.118 24.122 30.503 1.00 28.03 223 LYS A C 1
ATOM 1657 O O . LYS A 1 223 ? 18.011 24.657 30.430 1.00 26.16 223 LYS A O 1
ATOM 1663 N N . LYS A 1 224 ? 19.508 23.414 31.557 1.00 27.28 224 LYS A N 1
ATOM 1664 C CA . LYS A 1 224 ? 18.630 23.189 32.698 1.00 27.19 224 LYS A CA 1
ATOM 1665 C C . LYS A 1 224 ? 18.235 24.464 33.451 1.00 28.08 224 LYS A C 1
ATOM 1666 O O . LYS A 1 224 ? 17.085 24.607 33.875 1.00 27.93 224 LYS A O 1
ATOM 1668 N N . TRP A 1 225 ? 19.174 25.392 33.622 1.00 27.84 225 TRP A N 1
ATOM 1669 C CA . TRP A 1 225 ? 18.862 26.635 34.327 1.00 27.38 225 TRP A CA 1
ATOM 1670 C C . TRP A 1 225 ? 17.838 27.454 33.531 1.00 27.06 225 TRP A C 1
ATOM 1671 O O . TRP A 1 225 ? 17.065 28.243 34.093 1.00 24.67 225 TRP A O 1
ATOM 1682 N N . VAL A 1 226 ? 17.831 27.257 32.217 1.00 25.81 226 VAL A N 1
ATOM 1683 C CA . VAL A 1 226 ? 16.903 27.978 31.360 1.00 25.65 226 VAL A CA 1
ATOM 1684 C C . VAL A 1 226 ? 15.478 27.516 31.628 1.00 26.23 226 VAL A C 1
ATOM 1685 O O . VAL A 1 226 ? 14.592 28.333 31.888 1.00 26.38 226 VAL A O 1
ATOM 1689 N N . VAL A 1 227 ? 15.257 26.205 31.571 1.00 27.27 227 VAL A N 1
ATOM 1690 C CA . VAL A 1 227 ? 13.930 25.664 31.833 1.00 27.79 227 VAL A CA 1
ATOM 1691 C C . VAL A 1 227 ? 13.519 26.083 33.241 1.00 28.39 227 VAL A C 1
ATOM 1692 O O . VAL A 1 227 ? 12.404 26.563 33.454 1.00 29.79 227 VAL A O 1
ATOM 1696 N N . ASP A 1 228 ? 14.425 25.908 34.199 1.00 28.62 228 ASP A N 1
ATOM 1697 C CA . ASP A 1 228 ? 14.139 26.292 35.579 1.00 29.37 228 ASP A CA 1
ATOM 1698 C C . ASP A 1 228 ? 13.742 27.765 35.675 1.00 29.62 228 ASP A C 1
ATOM 1699 O O . ASP A 1 228 ? 12.774 28.111 36.355 1.00 30.19 228 ASP A O 1
ATOM 1704 N N . GLY A 1 229 ? 14.490 28.623 34.981 1.00 28.46 229 GLY A N 1
ATOM 1705 C CA . GLY A 1 229 ? 14.220 30.054 35.006 1.00 27.00 229 GLY A CA 1
ATOM 1706 C C . GLY A 1 229 ? 12.920 30.490 34.351 1.00 28.31 229 GLY A C 1
ATOM 1707 O O . GLY A 1 229 ? 12.433 31.596 34.589 1.00 27.39 229 GLY A O 1
ATOM 1708 N N . ILE A 1 230 ? 12.358 29.628 33.511 1.00 28.39 230 ILE A N 1
ATOM 1709 C CA . ILE A 1 230 ? 11.108 29.940 32.841 1.00 27.44 230 ILE A CA 1
ATOM 1710 C C . ILE A 1 230 ? 9.953 29.517 33.738 1.00 28.32 230 ILE A C 1
ATOM 1711 O O . ILE A 1 230 ? 8.994 30.268 33.937 1.00 26.78 230 ILE A O 1
ATOM 1716 N N . LEU A 1 231 ? 10.065 28.313 34.288 1.00 29.34 231 LEU A N 1
ATOM 1717 C CA . LEU A 1 231 ? 9.035 27.749 35.152 1.00 32.34 231 LEU A CA 1
ATOM 1718 C C . LEU A 1 231 ? 9.042 28.330 36.567 1.00 35.57 231 LEU A C 1
ATOM 1719 O O . LEU A 1 231 ? 8.012 28.336 37.241 1.00 37.02 231 LEU A O 1
ATOM 1724 N N . ALA A 1 232 ? 10.197 28.817 37.013 1.00 38.12 232 ALA A N 1
ATOM 1725 C CA . ALA A 1 232 ? 10.320 29.389 38.353 1.00 42.11 232 ALA A CA 1
ATOM 1726 C C . ALA A 1 232 ? 9.276 30.474 38.606 1.00 44.21 232 ALA A C 1
ATOM 1727 O O . ALA A 1 232 ? 9.021 31.314 37.747 1.00 45.22 232 ALA A O 1
ATOM 1729 N N . ASP A 1 233 ? 8.681 30.450 39.794 1.00 48.03 233 ASP A N 1
ATOM 1730 C CA . ASP A 1 233 ? 7.656 31.420 40.175 1.00 52.12 233 ASP A CA 1
ATOM 1731 C C . ASP A 1 233 ? 8.164 32.858 40.222 1.00 53.67 233 ASP A C 1
ATOM 1732 O O . ASP A 1 233 ? 7.520 33.768 39.697 1.00 54.03 233 ASP A O 1
ATOM 1737 N N . THR A 1 234 ? 9.307 33.068 40.858 1.00 55.68 234 THR A N 1
ATOM 1738 C CA . THR A 1 234 ? 9.891 34.398 40.966 1.00 57.78 234 THR A CA 1
ATOM 1739 C C . THR A 1 234 ? 11.340 34.405 40.487 1.00 57.90 234 THR A C 1
ATOM 1740 O O . THR A 1 234 ? 12.251 34.128 41.263 1.00 58.61 234 THR A O 1
ATOM 1744 N N . ALA A 1 235 ? 11.535 34.702 39.208 1.00 57.78 235 ALA A N 1
ATOM 1745 C CA . ALA A 1 235 ? 12.875 34.726 38.633 1.00 58.15 235 ALA A CA 1
ATOM 1746 C C . ALA A 1 235 ? 13.317 36.130 38.225 1.00 58.67 235 ALA A C 1
ATOM 1747 O O . ALA A 1 235 ? 12.784 36.711 37.278 1.00 58.64 235 ALA A O 1
ATOM 1749 N N . HIS A 1 236 ? 14.298 36.666 38.946 1.00 59.01 236 HIS A N 1
ATOM 1750 C CA . HIS A 1 236 ? 14.830 37.994 38.660 1.00 59.52 236 HIS A CA 1
ATOM 1751 C C . HIS A 1 236 ? 15.929 37.874 37.606 1.00 59.13 236 HIS A C 1
ATOM 1752 O O . HIS A 1 236 ? 15.852 38.483 36.536 1.00 58.87 236 HIS A O 1
ATOM 1759 N N . LYS A 1 237 ? 16.950 37.082 37.919 1.00 57.51 237 LYS A N 1
ATOM 1760 C CA . LYS A 1 237 ? 18.067 36.860 37.010 1.00 55.66 237 LYS A CA 1
ATOM 1761 C C . LYS A 1 237 ? 17.632 35.743 36.064 1.00 53.98 237 LYS A C 1
ATOM 1762 O O . LYS A 1 237 ? 18.330 34.744 35.887 1.00 54.74 237 LYS A O 1
ATOM 1768 N N . ALA A 1 238 ? 16.466 35.930 35.458 1.00 49.98 238 ALA A N 1
ATOM 1769 C CA . ALA A 1 238 ? 15.885 34.947 34.554 1.00 45.95 238 ALA A CA 1
ATOM 1770 C C . ALA A 1 238 ? 16.435 34.970 33.133 1.00 42.21 238 ALA A C 1
ATOM 1771 O O . ALA A 1 238 ? 17.095 35.922 32.722 1.00 43.02 238 ALA A O 1
ATOM 1773 N N . PRO A 1 239 ? 16.163 33.906 32.360 1.00 38.07 239 PRO A N 1
ATOM 1774 C CA . PRO A 1 239 ? 16.630 33.818 30.976 1.00 34.42 239 PRO A CA 1
ATOM 1775 C C . PRO A 1 239 ? 15.674 34.576 30.068 1.00 30.06 239 PRO A C 1
ATOM 1776 O O . PRO A 1 239 ? 14.532 34.845 30.443 1.00 28.12 239 PRO A O 1
ATOM 1780 N N . VAL A 1 240 ? 16.144 34.912 28.875 1.00 27.09 240 VAL A N 1
ATOM 1781 C CA . VAL A 1 240 ? 15.323 35.621 27.905 1.00 25.14 240 VAL A CA 1
ATOM 1782 C C . VAL A 1 240 ? 14.026 34.859 27.616 1.00 24.88 240 VAL A C 1
ATOM 1783 O O . VAL A 1 240 ? 12.955 35.456 27.491 1.00 26.09 240 VAL A O 1
ATOM 1787 N N . ALA A 1 241 ? 14.135 33.537 27.519 1.00 22.32 241 ALA A N 1
ATOM 1788 C CA . ALA A 1 241 ? 12.996 32.683 27.214 1.00 22.94 241 ALA A CA 1
ATOM 1789 C C . ALA A 1 241 ? 11.867 32.775 28.231 1.00 23.61 241 ALA A C 1
ATOM 1790 O O . ALA A 1 241 ? 10.770 32.270 27.995 1.00 24.72 241 ALA A O 1
ATOM 1792 N N . ARG A 1 242 ? 12.120 33.424 29.360 1.00 26.02 242 ARG A N 1
ATOM 1793 C CA . ARG A 1 242 ? 11.080 33.543 30.371 1.00 26.15 242 ARG A CA 1
ATOM 1794 C C . ARG A 1 242 ? 9.858 34.289 29.834 1.00 25.37 242 ARG A C 1
ATOM 1795 O O . ARG A 1 242 ? 8.758 34.162 30.378 1.00 25.26 242 ARG A O 1
ATOM 1803 N N . PHE A 1 243 ? 10.034 35.051 28.759 1.00 23.25 243 PHE A N 1
ATOM 1804 C CA . PHE A 1 243 ? 8.903 35.787 28.201 1.00 22.25 243 PHE A CA 1
ATOM 1805 C C . PHE A 1 243 ? 7.823 34.827 27.707 1.00 21.82 243 PHE A C 1
ATOM 1806 O O . PHE A 1 243 ? 6.683 35.230 27.496 1.00 21.62 243 PHE A O 1
ATOM 1814 N N . LEU A 1 244 ? 8.179 33.553 27.533 1.00 22.55 244 LEU A N 1
ATOM 1815 C CA . LEU A 1 244 ? 7.212 32.554 27.073 1.00 24.12 244 LEU A CA 1
ATOM 1816 C C . LEU A 1 244 ? 6.086 32.365 28.080 1.00 24.71 244 LEU A C 1
ATOM 1817 O O . LEU A 1 244 ? 5.087 31.710 27.791 1.00 23.64 244 LEU A O 1
ATOM 1822 N N . ARG A 1 245 ? 6.254 32.937 29.267 1.00 26.10 245 ARG A N 1
ATOM 1823 C CA . ARG A 1 245 ? 5.229 32.863 30.301 1.00 28.35 245 ARG A CA 1
ATOM 1824 C C . ARG A 1 245 ? 4.016 33.675 29.872 1.00 28.54 245 ARG A C 1
ATOM 1825 O O . ARG A 1 245 ? 2.882 33.346 30.223 1.00 29.00 245 ARG A O 1
ATOM 1833 N N . GLY A 1 246 ? 4.266 34.738 29.113 1.00 28.34 246 GLY A N 1
ATOM 1834 C CA . GLY A 1 246 ? 3.189 35.599 28.658 1.00 28.08 246 GLY A CA 1
ATOM 1835 C C . GLY A 1 246 ? 2.420 35.099 27.447 1.00 28.68 246 GLY A C 1
ATOM 1836 O O . GLY A 1 246 ? 1.472 35.748 27.008 1.00 28.40 246 GLY A O 1
ATOM 1837 N N . CYS A 1 247 ? 2.819 33.956 26.895 1.00 29.79 247 CYS A N 1
ATOM 1838 C CA . CYS A 1 247 ? 2.123 33.410 25.732 1.00 28.68 247 CYS A CA 1
ATOM 1839 C C . CYS A 1 247 ? 0.655 33.173 26.056 1.00 28.49 247 CYS A C 1
ATOM 1840 O O . CYS A 1 247 ? 0.318 32.675 27.128 1.00 28.39 247 CYS A O 1
ATOM 1843 N N . GLU A 1 248 ? -0.207 33.535 25.113 1.00 27.37 248 GLU A N 1
ATOM 1844 C CA . GLU A 1 248 ? -1.647 33.416 25.267 1.00 28.72 248 GLU A CA 1
ATOM 1845 C C . GLU A 1 248 ? -2.244 32.075 24.845 1.00 27.92 248 GLU A C 1
ATOM 1846 O O . GLU A 1 248 ? -3.370 31.755 25.219 1.00 27.64 248 GLU A O 1
ATOM 1852 N N . GLY A 1 249 ? -1.503 31.294 24.068 1.00 26.32 249 GLY A N 1
ATOM 1853 C CA . GLY A 1 249 ? -2.025 30.016 23.614 1.00 25.31 249 GLY A CA 1
ATOM 1854 C C . GLY A 1 249 ? -1.605 28.827 24.458 1.00 24.03 249 GLY A C 1
ATOM 1855 O O . GLY A 1 249 ? -1.123 28.988 25.575 1.00 26.03 249 GLY A O 1
ATOM 1856 N N . ASN A 1 250 ? -1.805 27.626 23.924 1.00 21.81 250 ASN A N 1
ATOM 1857 C CA . ASN A 1 250 ? -1.428 26.402 24.619 1.00 21.44 250 ASN A CA 1
ATOM 1858 C C . ASN A 1 250 ? 0.094 26.249 24.519 1.00 22.25 250 ASN A C 1
ATOM 1859 O O . ASN A 1 250 ? 0.645 26.207 23.419 1.00 21.00 250 ASN A O 1
ATOM 1864 N N . VAL A 1 251 ? 0.764 26.186 25.668 1.00 22.18 251 VAL A N 1
ATOM 1865 C CA . VAL A 1 251 ? 2.221 26.052 25.722 1.00 22.03 251 VAL A CA 1
ATOM 1866 C C . VAL A 1 251 ? 2.674 24.658 26.174 1.00 22.99 251 VAL A C 1
ATOM 1867 O O . VAL A 1 251 ? 2.255 24.165 27.225 1.00 23.80 251 VAL A O 1
ATOM 1871 N N . SER A 1 252 ? 3.545 24.038 25.382 1.00 22.50 252 SER A N 1
ATOM 1872 C CA . SER A 1 252 ? 4.054 22.701 25.687 1.00 23.29 252 SER A CA 1
ATOM 1873 C C . SER A 1 252 ? 5.582 22.647 25.690 1.00 23.82 252 SER A C 1
ATOM 1874 O O . SER A 1 252 ? 6.237 23.330 24.900 1.00 23.75 252 SER A O 1
ATOM 1877 N N . PHE A 1 253 ? 6.137 21.828 26.582 1.00 24.06 253 PHE A N 1
ATOM 1878 C CA . PHE A 1 253 ? 7.585 21.642 26.690 1.00 23.80 253 PHE A CA 1
ATOM 1879 C C . PHE A 1 253 ? 7.934 20.167 26.523 1.00 25.33 253 PHE A C 1
ATOM 1880 O O . PHE A 1 253 ? 7.562 19.343 27.356 1.00 27.43 253 PHE A O 1
ATOM 1888 N N . LEU A 1 254 ? 8.639 19.837 25.446 1.00 24.74 254 LEU A N 1
ATOM 1889 C CA . LEU A 1 254 ? 9.068 18.464 25.197 1.00 25.68 254 LEU A CA 1
ATOM 1890 C C . LEU A 1 254 ? 10.563 18.467 25.498 1.00 25.62 254 LEU A C 1
ATOM 1891 O O . LEU A 1 254 ? 11.358 19.011 24.731 1.00 25.20 254 LEU A O 1
ATOM 1896 N N . LEU A 1 255 ? 10.931 17.859 26.624 1.00 25.84 255 LEU A N 1
ATOM 1897 C CA . LEU A 1 255 ? 12.315 17.838 27.092 1.00 25.37 255 LEU A CA 1
ATOM 1898 C C . LEU A 1 255 ? 12.889 16.441 27.277 1.00 25.77 255 LEU A C 1
ATOM 1899 O O . LEU A 1 255 ? 12.158 15.452 27.304 1.00 26.55 255 LEU A O 1
ATOM 1904 N N . ASP A 1 256 ? 14.208 16.373 27.423 1.00 25.37 256 ASP A N 1
ATOM 1905 C CA . ASP A 1 256 ? 14.869 15.100 27.658 1.00 26.32 256 ASP A CA 1
ATOM 1906 C C . ASP A 1 256 ? 15.203 15.049 29.149 1.00 25.35 256 ASP A C 1
ATOM 1907 O O . ASP A 1 256 ? 15.080 16.054 29.854 1.00 23.51 256 ASP A O 1
ATOM 1912 N N . LYS A 1 257 ? 15.617 13.880 29.624 1.00 26.01 257 LYS A N 1
ATOM 1913 C CA . LYS A 1 257 ? 15.936 13.676 31.033 1.00 26.31 257 LYS A CA 1
ATOM 1914 C C . LYS A 1 257 ? 16.927 14.664 31.648 1.00 26.83 257 LYS A C 1
ATOM 1915 O O . LYS A 1 257 ? 16.647 15.256 32.690 1.00 28.53 257 LYS A O 1
ATOM 1917 N N . GLU A 1 258 ? 18.084 14.843 31.021 1.00 29.29 258 GLU A N 1
ATOM 1918 C CA . GLU A 1 258 ? 19.093 15.750 31.568 1.00 30.52 258 GLU A CA 1
ATOM 1919 C C . GLU A 1 258 ? 18.625 17.182 31.786 1.00 30.44 258 GLU A C 1
ATOM 1920 O O . GLU A 1 258 ? 18.882 17.768 32.837 1.00 31.44 258 GLU A O 1
ATOM 1926 N N . ILE A 1 259 ? 17.928 17.744 30.808 1.00 29.97 259 ILE A N 1
ATOM 1927 C CA . ILE A 1 259 ? 17.469 19.120 30.931 1.00 30.58 259 ILE A CA 1
ATOM 1928 C C . ILE A 1 259 ? 16.332 19.268 31.934 1.00 32.20 259 ILE A C 1
ATOM 1929 O O . ILE A 1 259 ? 16.093 20.362 32.442 1.00 34.26 259 ILE A O 1
ATOM 1934 N N . ALA A 1 260 ? 15.642 18.170 32.232 1.00 31.89 260 ALA A N 1
ATOM 1935 C CA . ALA A 1 260 ? 14.522 18.216 33.163 1.00 34.69 260 ALA A CA 1
ATOM 1936 C C . ALA A 1 260 ? 14.813 17.597 34.528 1.00 37.14 260 ALA A C 1
ATOM 1937 O O . ALA A 1 260 ? 13.898 17.397 35.328 1.00 34.56 260 ALA A O 1
ATOM 1939 N N . GLU A 1 261 ? 16.081 17.302 34.796 1.00 42.16 261 GLU A N 1
ATOM 1940 C CA . GLU A 1 2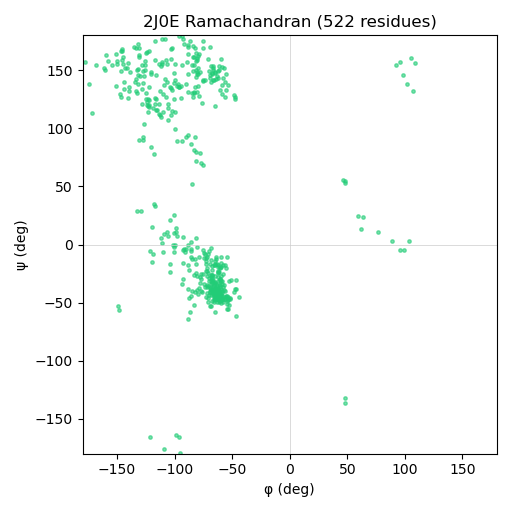61 ? 16.470 16.699 36.068 1.00 47.83 261 GLU A CA 1
ATOM 1941 C C . GLU A 1 261 ? 15.847 17.395 37.280 1.00 51.11 261 GLU A C 1
ATOM 1942 O O . GLU A 1 261 ? 15.097 16.782 38.040 1.00 51.78 261 GLU A O 1
ATOM 1948 N N . ASN A 1 262 ? 16.164 18.674 37.458 1.00 54.45 262 ASN A N 1
ATOM 1949 C CA . ASN A 1 262 ? 15.653 19.445 38.589 1.00 57.65 262 ASN A CA 1
ATOM 1950 C C . ASN A 1 262 ? 14.139 19.624 38.565 1.00 59.67 262 ASN A C 1
ATOM 1951 O O . ASN A 1 262 ? 13.534 19.977 39.577 1.00 60.11 262 ASN A O 1
ATOM 1956 N N . LEU A 1 263 ? 13.532 19.381 37.409 1.00 61.83 263 LEU A N 1
ATOM 1957 C CA . LEU A 1 263 ? 12.091 19.535 37.249 1.00 64.26 263 LEU A CA 1
ATOM 1958 C C . LEU A 1 263 ? 11.304 18.880 38.381 1.00 65.60 263 LEU A C 1
ATOM 1959 O O . LEU A 1 263 ? 11.470 17.692 38.665 1.00 65.92 263 LEU A O 1
ATOM 1964 N N . ALA A 1 264 ? 10.444 19.667 39.019 1.00 66.86 264 ALA A N 1
ATOM 1965 C CA . ALA A 1 264 ? 9.618 19.181 40.116 1.00 67.89 264 ALA A CA 1
ATOM 1966 C C . ALA A 1 264 ? 8.232 18.790 39.604 1.00 68.69 264 ALA A C 1
ATOM 1967 O O . ALA A 1 264 ? 7.239 19.386 40.075 1.00 69.00 264 ALA A O 1
ATOM 1969 N N . SER B 1 2 ? -1.294 18.494 82.521 1.00 48.06 2 SER B N 1
ATOM 1970 C CA . SER B 1 2 ? -2.097 18.488 81.264 1.00 48.47 2 SER B CA 1
ATOM 1971 C C . SER B 1 2 ? -1.302 17.927 80.081 1.00 47.39 2 SER B C 1
ATOM 1972 O O . SER B 1 2 ? -1.845 17.742 78.990 1.00 47.73 2 SER B O 1
ATOM 1975 N N . PHE B 1 3 ? -0.013 17.674 80.296 1.00 45.11 3 PHE B N 1
ATOM 1976 C CA . PHE B 1 3 ? 0.840 17.094 79.258 1.00 42.29 3 PHE B CA 1
ATOM 1977 C C . PHE B 1 3 ? 0.933 15.613 79.602 1.00 41.37 3 PHE B C 1
ATOM 1978 O O . PHE B 1 3 ? 1.702 15.227 80.485 1.00 41.56 3 PHE B O 1
ATOM 1986 N N . LYS B 1 4 ? 0.142 14.790 78.917 1.00 38.45 4 LYS B N 1
ATOM 1987 C CA . LYS B 1 4 ? 0.126 13.356 79.187 1.00 37.71 4 LYS B CA 1
ATOM 1988 C C . LYS B 1 4 ? 0.500 12.506 77.977 1.00 36.19 4 LYS B C 1
ATOM 1989 O O . LYS B 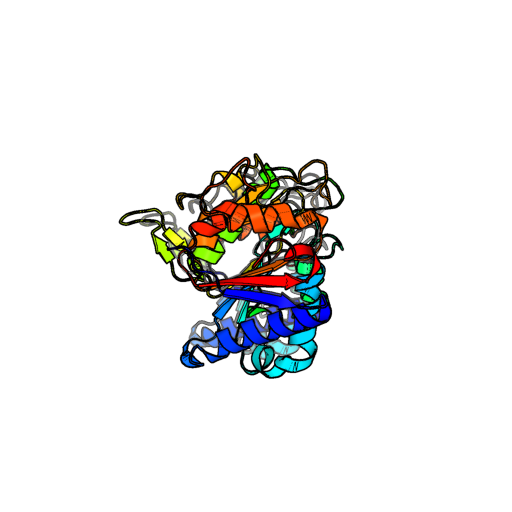1 4 ? -0.367 12.016 77.253 1.00 37.13 4 LYS B O 1
ATOM 1991 N N . PRO B 1 5 ? 1.804 12.313 77.743 1.00 33.98 5 PRO B N 1
ATOM 1992 C CA . PRO B 1 5 ? 2.236 11.507 76.600 1.00 32.19 5 PRO B CA 1
ATOM 1993 C C . PRO B 1 5 ? 2.222 10.011 76.899 1.00 31.24 5 PRO B C 1
ATOM 1994 O O . PRO B 1 5 ? 2.325 9.599 78.055 1.00 31.52 5 PRO B O 1
ATOM 1998 N N . THR B 1 6 ? 2.083 9.208 75.850 1.00 30.37 6 THR B N 1
ATOM 1999 C CA . THR B 1 6 ? 2.104 7.758 75.982 1.00 30.17 6 THR B CA 1
ATOM 2000 C C . THR B 1 6 ? 3.591 7.406 75.964 1.00 30.86 6 THR B C 1
ATOM 2001 O O . THR B 1 6 ? 4.319 7.823 75.062 1.00 29.93 6 THR B O 1
ATOM 2005 N N . ILE B 1 7 ? 4.045 6.665 76.970 1.00 30.71 7 ILE B N 1
ATOM 2006 C CA . ILE B 1 7 ? 5.448 6.268 77.059 1.00 30.51 7 ILE B CA 1
ATOM 2007 C C . ILE B 1 7 ? 5.589 4.750 77.121 1.00 31.48 7 ILE B C 1
ATOM 2008 O O . ILE B 1 7 ? 5.000 4.104 77.986 1.00 32.13 7 ILE B O 1
ATOM 2013 N N . SER B 1 8 ? 6.363 4.184 76.202 1.00 30.67 8 SER B N 1
ATOM 2014 C CA . SER B 1 8 ? 6.593 2.744 76.193 1.00 31.47 8 SER B CA 1
ATOM 2015 C C . SER B 1 8 ? 8.097 2.492 76.144 1.00 31.57 8 SER B C 1
ATOM 2016 O O . SER B 1 8 ? 8.816 3.127 75.372 1.00 30.71 8 SER B O 1
ATOM 2019 N N . VAL B 1 9 ? 8.571 1.580 76.990 1.00 33.06 9 VAL B N 1
ATOM 2020 C CA . VAL B 1 9 ? 9.992 1.256 77.058 1.00 33.09 9 VAL B CA 1
ATOM 2021 C C . VAL B 1 9 ? 10.279 -0.110 76.437 1.00 33.94 9 VAL B C 1
ATOM 2022 O O . VAL B 1 9 ? 9.522 -1.064 76.625 1.00 33.04 9 VAL B O 1
ATOM 2026 N N . HIS B 1 10 ? 11.385 -0.199 75.704 1.00 34.82 10 HIS B N 1
ATOM 2027 C CA . HIS B 1 10 ? 11.763 -1.436 75.032 1.00 33.78 10 HIS B CA 1
ATOM 2028 C C . HIS B 1 10 ? 13.194 -1.848 75.361 1.00 35.14 10 HIS B C 1
ATOM 2029 O O . HIS B 1 10 ? 14.055 -1.003 75.620 1.00 35.51 10 HIS B O 1
ATOM 2036 N N . ALA B 1 11 ? 13.439 -3.154 75.360 1.00 35.86 11 ALA B N 1
ATOM 2037 C CA . ALA B 1 11 ? 14.760 -3.682 75.686 1.00 36.92 11 ALA B CA 1
ATOM 2038 C C . ALA B 1 11 ? 15.811 -3.399 74.621 1.00 37.38 11 ALA B C 1
ATOM 2039 O O . ALA B 1 11 ? 16.989 -3.233 74.933 1.00 37.77 11 ALA B O 1
ATOM 2041 N N . THR B 1 12 ? 15.387 -3.335 73.367 1.00 38.15 12 THR B N 1
ATOM 2042 C CA . THR B 1 12 ? 16.318 -3.098 72.274 1.00 40.85 12 THR B CA 1
ATOM 2043 C C . THR B 1 12 ? 15.778 -2.165 71.192 1.00 42.40 12 THR B C 1
ATOM 2044 O O . THR B 1 12 ? 14.566 -2.004 71.036 1.00 40.82 12 THR B O 1
ATOM 2048 N N . PRO B 1 13 ? 16.685 -1.517 70.443 1.00 43.96 13 PRO B N 1
ATOM 2049 C CA . PRO B 1 13 ? 16.268 -0.609 69.372 1.00 44.26 13 PRO B CA 1
ATOM 2050 C C . PRO B 1 13 ? 15.483 -1.380 68.302 1.00 44.56 13 PRO B C 1
ATOM 2051 O O . PRO B 1 13 ? 14.679 -0.800 67.570 1.00 44.54 13 PRO B O 1
ATOM 2055 N N . GLN B 1 14 ? 15.724 -2.688 68.216 1.00 43.61 14 GLN B N 1
ATOM 2056 C CA . GLN B 1 14 ? 15.022 -3.527 67.250 1.00 42.74 14 GLN B CA 1
ATOM 2057 C C . GLN B 1 14 ? 13.588 -3.671 67.720 1.00 41.18 14 GLN B C 1
ATOM 2058 O O . GLN B 1 14 ? 12.643 -3.633 66.931 1.00 42.39 14 GLN B O 1
ATOM 2064 N N . GLU B 1 15 ? 13.448 -3.852 69.024 1.00 37.68 15 GLU B N 1
ATOM 2065 C CA . GLU B 1 15 ? 12.151 -3.988 69.656 1.00 35.07 15 GLU B CA 1
ATOM 2066 C C . GLU B 1 15 ? 11.442 -2.641 69.513 1.00 32.17 15 GLU B C 1
ATOM 2067 O O . GLU B 1 15 ? 10.245 -2.579 69.225 1.00 30.49 15 GLU B O 1
ATOM 2073 N N . LEU B 1 16 ? 12.204 -1.565 69.696 1.00 29.38 16 LEU B N 1
ATOM 2074 C CA . LEU B 1 16 ? 11.669 -0.212 69.592 1.00 26.96 16 LEU B CA 1
ATOM 2075 C C . LEU B 1 16 ? 11.142 0.031 68.181 1.00 25.85 16 LEU B C 1
ATOM 2076 O O . LEU B 1 16 ? 10.031 0.524 68.004 1.00 24.13 16 LEU B O 1
ATOM 2081 N N . SER B 1 17 ? 11.934 -0.328 67.177 1.00 25.49 17 SER B N 1
ATOM 2082 C CA . SER B 1 17 ? 11.526 -0.137 65.791 1.00 25.75 17 SER B CA 1
ATOM 2083 C C . SER B 1 17 ? 10.256 -0.919 65.457 1.00 24.72 17 SER B C 1
ATOM 2084 O O . SER B 1 17 ? 9.481 -0.513 64.591 1.00 24.78 17 SER B O 1
ATOM 2087 N N . ALA B 1 18 ? 10.050 -2.043 66.139 1.00 23.87 18 ALA B N 1
ATOM 2088 C CA . ALA B 1 18 ? 8.862 -2.867 65.926 1.00 22.58 18 ALA B CA 1
ATOM 2089 C C . ALA B 1 18 ? 7.653 -2.094 66.440 1.00 21.58 18 ALA B C 1
ATOM 2090 O O . ALA B 1 18 ? 6.600 -2.052 65.802 1.00 21.15 18 ALA B O 1
ATOM 2092 N N . ALA B 1 19 ? 7.823 -1.483 67.605 1.00 22.08 19 ALA B N 1
ATOM 2093 C CA . ALA B 1 19 ? 6.765 -0.692 68.220 1.00 22.76 19 ALA B CA 1
ATOM 2094 C C . ALA B 1 19 ? 6.502 0.553 67.369 1.00 23.17 19 ALA B C 1
ATOM 2095 O O . ALA B 1 19 ? 5.371 1.027 67.284 1.00 23.70 19 ALA B O 1
ATOM 2097 N N . GLY B 1 20 ? 7.553 1.072 66.733 1.00 23.77 20 GLY B N 1
ATOM 2098 C CA . GLY B 1 20 ? 7.399 2.244 65.887 1.00 22.10 20 GLY B CA 1
ATOM 2099 C C . GLY B 1 20 ? 6.528 1.886 64.699 1.00 23.00 20 GLY B C 1
ATOM 2100 O O . GLY B 1 20 ? 5.647 2.653 64.302 1.00 21.07 20 GLY B O 1
ATOM 2101 N N . CYS B 1 21 ? 6.771 0.702 64.142 1.00 21.85 21 CYS B N 1
ATOM 2102 C CA . CYS B 1 21 ? 6.010 0.211 63.000 1.00 23.59 21 CYS B CA 1
ATOM 2103 C C . CYS B 1 21 ? 4.549 0.003 63.386 1.00 21.38 21 CYS B C 1
ATOM 2104 O O . CYS B 1 21 ? 3.641 0.412 62.661 1.00 22.48 21 CYS B O 1
ATOM 2107 N N . ARG B 1 22 ? 4.324 -0.628 64.531 1.00 21.74 22 ARG B N 1
ATOM 2108 C CA . ARG B 1 22 ? 2.961 -0.883 64.996 1.00 23.60 22 ARG B CA 1
ATOM 2109 C C . ARG B 1 22 ? 2.186 0.421 65.217 1.00 23.58 22 ARG B C 1
ATOM 2110 O O . ARG B 1 22 ? 1.032 0.549 64.806 1.00 22.58 22 ARG B O 1
ATOM 2118 N N . LYS B 1 23 ? 2.827 1.390 65.863 1.00 24.00 23 LYS B N 1
ATOM 2119 C CA . LYS B 1 23 ? 2.191 2.676 66.126 1.00 24.37 23 LYS B CA 1
ATOM 2120 C C . LYS B 1 23 ? 1.647 3.294 64.839 1.00 23.37 23 LYS B C 1
ATOM 2121 O O . LYS B 1 23 ? 0.464 3.617 64.742 1.00 21.20 23 LYS B O 1
ATOM 2127 N N . ILE B 1 24 ? 2.530 3.453 63.858 1.00 21.23 24 ILE B N 1
ATOM 2128 C CA . ILE B 1 24 ? 2.178 4.040 62.571 1.00 22.39 24 ILE B CA 1
ATOM 2129 C C . ILE B 1 24 ? 1.038 3.302 61.882 1.00 22.49 24 ILE B C 1
ATOM 2130 O O . ILE B 1 24 ? 0.097 3.926 61.392 1.00 23.10 24 ILE B O 1
ATOM 2135 N N . VAL B 1 25 ? 1.118 1.976 61.835 1.00 22.97 25 VAL B N 1
ATOM 2136 C CA . VAL B 1 25 ? 0.056 1.204 61.203 1.00 23.56 25 VAL B CA 1
ATOM 2137 C C . VAL B 1 25 ? -1.262 1.458 61.938 1.00 24.19 25 VAL B C 1
ATOM 2138 O O . VAL B 1 25 ? -2.301 1.657 61.307 1.00 24.75 25 VAL B O 1
ATOM 2142 N N . GLU B 1 26 ? -1.211 1.465 63.269 1.00 22.88 26 GLU B N 1
ATOM 2143 C CA . GLU B 1 26 ? -2.401 1.709 64.075 1.00 22.98 26 GLU B CA 1
ATOM 2144 C C . GLU B 1 26 ? -2.983 3.085 63.764 1.00 23.36 26 GLU B C 1
ATOM 2145 O O . GLU B 1 26 ? -4.208 3.252 63.703 1.00 22.63 26 GLU B O 1
ATOM 2151 N N . ILE B 1 27 ? -2.106 4.072 63.585 1.00 21.52 27 ILE B N 1
ATOM 2152 C CA . ILE B 1 27 ? -2.549 5.425 63.254 1.00 21.37 27 ILE B CA 1
ATOM 2153 C C . ILE B 1 27 ? -3.312 5.326 61.947 1.00 19.69 27 ILE B C 1
ATOM 2154 O O . ILE B 1 27 ? -4.425 5.826 61.819 1.00 18.28 27 ILE B O 1
ATOM 2159 N N . ILE B 1 28 ? -2.694 4.677 60.968 1.00 20.28 28 ILE B N 1
ATOM 2160 C CA . ILE B 1 28 ? -3.318 4.515 59.665 1.00 22.78 28 ILE B CA 1
ATOM 2161 C C . ILE B 1 28 ? -4.675 3.830 59.793 1.00 25.00 28 ILE B C 1
ATOM 2162 O O . ILE B 1 28 ? -5.663 4.278 59.207 1.00 25.10 28 ILE B O 1
ATOM 2167 N N . GLU B 1 29 ? -4.715 2.750 60.568 1.00 27.68 29 GLU B N 1
ATOM 2168 C CA . GLU B 1 29 ? -5.941 1.975 60.762 1.00 31.63 29 GLU B CA 1
ATOM 2169 C C . GLU B 1 29 ? -6.986 2.678 61.620 1.00 32.35 29 GLU B C 1
ATOM 2170 O O . GLU B 1 29 ? -8.171 2.369 61.533 1.00 33.35 29 GLU B O 1
ATOM 2176 N N . ALA B 1 30 ? -6.544 3.616 62.452 1.00 33.90 30 ALA B N 1
ATOM 2177 C CA . ALA B 1 30 ? -7.454 4.360 63.315 1.00 35.43 30 ALA B CA 1
ATOM 2178 C C . ALA B 1 30 ? -8.252 5.341 62.467 1.00 37.51 30 ALA B C 1
ATOM 2179 O O . ALA B 1 30 ? -9.278 5.868 62.895 1.00 36.58 30 ALA B O 1
ATOM 2181 N N . SER B 1 31 ? -7.767 5.582 61.257 1.00 39.64 31 SER B N 1
ATOM 2182 C CA . SER B 1 31 ? -8.430 6.486 60.337 1.00 42.82 31 SER B CA 1
ATOM 2183 C C . SER B 1 31 ? -9.046 5.662 59.216 1.00 44.19 31 SER B C 1
ATOM 2184 O O . SER B 1 31 ? -8.431 4.720 58.715 1.00 45.00 31 SER B O 1
ATOM 2187 N N . GLY B 1 32 ? -10.268 6.003 58.832 1.00 45.79 32 GLY B N 1
ATOM 2188 C CA . GLY B 1 32 ? -10.909 5.267 57.762 1.00 46.01 32 GLY B CA 1
ATOM 2189 C C . GLY B 1 32 ? -10.082 5.377 56.496 1.00 47.08 32 GLY B C 1
ATOM 2190 O O . GLY B 1 32 ? -9.261 6.287 56.360 1.00 46.31 32 GLY B O 1
ATOM 2191 N N . SER B 1 33 ? -10.288 4.449 55.571 1.00 47.27 33 SER B N 1
ATOM 2192 C CA . SER B 1 33 ? -9.559 4.463 54.313 1.00 47.65 33 SER B CA 1
ATOM 2193 C C . SER B 1 33 ? -10.015 5.643 53.455 1.00 47.82 33 SER B C 1
ATOM 2194 O O . SER B 1 33 ? -9.335 6.039 52.507 1.00 46.94 33 SER B O 1
ATOM 2197 N N . GLN B 1 34 ? -11.167 6.209 53.802 1.00 48.21 34 GLN B N 1
ATOM 2198 C CA . GLN B 1 34 ? -11.701 7.350 53.070 1.00 47.97 34 GLN B CA 1
ATOM 2199 C C . GLN B 1 34 ? -10.799 8.552 53.331 1.00 46.11 34 GLN B C 1
ATOM 2200 O O . GLN B 1 34 ? -10.690 9.454 52.499 1.00 46.76 34 GLN B O 1
ATOM 2206 N N . GLN B 1 35 ? -10.161 8.550 54.499 1.00 42.57 35 GLN B N 1
ATOM 2207 C CA . GLN B 1 35 ? -9.263 9.625 54.912 1.00 39.30 35 GLN B CA 1
ATOM 2208 C C . GLN B 1 35 ? -7.867 9.493 54.315 1.00 35.34 35 GLN B C 1
ATOM 2209 O O . GLN B 1 35 ? -7.092 10.450 54.327 1.00 33.57 35 GLN B O 1
ATOM 2215 N N . TRP B 1 36 ? -7.540 8.307 53.810 1.00 31.47 36 TRP B N 1
ATOM 2216 C CA . TRP B 1 36 ? -6.224 8.078 53.224 1.00 29.86 36 TRP B CA 1
ATOM 2217 C C . TRP B 1 36 ? -6.044 8.892 51.957 1.00 27.21 36 TRP B C 1
ATOM 2218 O O . TRP B 1 36 ? -7.009 9.166 51.251 1.00 28.60 36 TRP B O 1
ATOM 2229 N N . PRO B 1 37 ? -4.797 9.281 51.648 1.00 25.18 37 PRO B N 1
ATOM 2230 C CA . PRO B 1 37 ? -3.611 8.966 52.451 1.00 23.70 37 PRO B CA 1
ATOM 2231 C C . PRO B 1 37 ? -3.400 9.973 53.581 1.00 23.11 37 PRO B C 1
ATOM 2232 O O . PRO B 1 37 ? -3.834 11.121 53.492 1.00 21.94 37 PRO B O 1
ATOM 2236 N N . LEU B 1 38 ? -2.736 9.539 54.645 1.00 21.76 38 LEU B N 1
ATOM 2237 C CA . LEU B 1 38 ? -2.455 10.431 55.756 1.00 21.93 38 LEU B CA 1
ATOM 2238 C C . LEU B 1 38 ? -1.064 10.992 55.473 1.00 21.11 38 LEU B C 1
ATOM 2239 O O . LEU B 1 38 ? -0.279 10.365 54.769 1.00 22.06 38 LEU B O 1
ATOM 2244 N N . SER B 1 39 ? -0.757 12.171 56.001 1.00 20.55 39 SER B N 1
ATOM 2245 C CA . SER B 1 39 ? 0.560 12.764 55.769 1.00 20.26 39 SER B CA 1
ATOM 2246 C C . SER B 1 39 ? 1.516 12.465 56.920 1.00 18.72 39 SER B C 1
ATOM 2247 O O . SER B 1 39 ? 1.154 12.559 58.094 1.00 17.37 39 SER B O 1
ATOM 2250 N N . ILE B 1 40 ? 2.739 12.080 56.583 1.00 17.58 40 ILE B N 1
ATOM 2251 C CA . ILE B 1 40 ? 3.721 11.791 57.613 1.00 18.05 40 ILE B CA 1
ATOM 2252 C C . ILE B 1 40 ? 5.037 12.491 57.305 1.00 18.74 40 ILE B C 1
ATOM 2253 O O . ILE B 1 40 ? 5.480 12.527 56.155 1.00 18.83 40 ILE B O 1
ATOM 2258 N N . ALA B 1 41 ? 5.651 13.061 58.337 1.00 18.96 41 ALA B N 1
ATOM 2259 C CA . ALA B 1 41 ? 6.934 13.738 58.183 1.00 18.84 41 ALA B CA 1
ATOM 2260 C C . ALA B 1 41 ? 7.977 12.773 58.726 1.00 19.00 41 ALA B C 1
ATOM 2261 O O . ALA B 1 41 ? 7.986 12.465 59.915 1.00 18.19 41 ALA B O 1
ATOM 2263 N N . LEU B 1 42 ? 8.852 12.297 57.847 1.00 16.53 42 LEU B N 1
ATOM 2264 C CA . LEU B 1 42 ? 9.885 11.344 58.228 1.00 16.92 42 LEU B CA 1
ATOM 2265 C C . LEU B 1 42 ? 11.103 11.949 58.915 1.00 18.04 42 LEU B C 1
ATOM 2266 O O . LEU B 1 42 ? 11.469 13.106 58.669 1.00 17.61 42 LEU B O 1
ATOM 2271 N N . ALA B 1 43 ? 11.735 11.142 59.763 1.00 17.41 43 ALA B N 1
ATOM 2272 C CA . ALA B 1 43 ? 12.936 11.544 60.478 1.00 19.21 43 ALA B CA 1
ATOM 2273 C C . ALA B 1 43 ? 14.110 10.713 59.984 1.00 20.60 43 ALA B C 1
ATOM 2274 O O . ALA B 1 43 ? 13.926 9.608 59.473 1.00 20.32 43 ALA B O 1
ATOM 2276 N N . GLY B 1 44 ? 15.316 11.253 60.137 1.00 22.21 44 GLY B N 1
ATOM 2277 C CA . GLY B 1 44 ? 16.510 10.537 59.729 1.00 22.61 44 GLY B CA 1
ATOM 2278 C C . GLY B 1 44 ? 17.066 9.828 60.952 1.00 24.06 44 GLY B C 1
ATOM 2279 O O . GLY B 1 44 ? 16.487 9.924 62.035 1.00 23.01 44 GLY B O 1
ATOM 2280 N N . GLY B 1 45 ? 18.179 9.116 60.797 1.00 23.95 45 GLY B N 1
ATOM 2281 C CA . GLY B 1 45 ? 18.754 8.421 61.936 1.00 25.37 45 GLY B CA 1
ATOM 2282 C C . GLY B 1 45 ? 18.537 6.918 61.922 1.00 27.64 45 GLY B C 1
ATOM 2283 O O . GLY B 1 45 ? 17.632 6.411 61.261 1.00 27.64 45 GLY B O 1
ATOM 2284 N N . SER B 1 46 ? 19.367 6.212 62.685 1.00 28.93 46 SER B N 1
ATOM 2285 C CA . SER B 1 46 ? 19.330 4.758 62.773 1.00 28.93 46 SER B CA 1
ATOM 2286 C C . SER B 1 46 ? 18.055 4.093 63.296 1.00 28.21 46 SER B C 1
ATOM 2287 O O . SER B 1 46 ? 17.657 3.050 62.779 1.00 25.53 46 SER B O 1
ATOM 2290 N N . THR B 1 47 ? 17.421 4.659 64.320 1.00 27.21 47 THR B N 1
ATOM 2291 C CA . THR B 1 47 ? 16.206 4.041 64.845 1.00 26.23 47 THR B CA 1
ATOM 2292 C C . THR B 1 47 ? 15.043 4.205 63.871 1.00 25.48 47 THR B C 1
ATOM 2293 O O . THR B 1 47 ? 14.304 3.249 63.607 1.00 25.12 47 THR B O 1
ATOM 2297 N N . PRO B 1 48 ? 14.850 5.420 63.331 1.00 24.03 48 PRO B N 1
ATOM 2298 C CA . PRO B 1 48 ? 13.747 5.597 62.381 1.00 24.14 48 PRO B CA 1
ATOM 2299 C C . PRO B 1 48 ? 13.978 4.702 61.153 1.00 24.22 48 PRO B C 1
ATOM 2300 O O . PRO B 1 48 ? 13.031 4.225 60.523 1.00 23.28 48 PRO B O 1
ATOM 2304 N N . LYS B 1 49 ? 15.248 4.478 60.822 1.00 24.74 49 LYS B N 1
ATOM 2305 C CA . LYS B 1 49 ? 15.606 3.643 59.677 1.00 24.34 49 LYS B CA 1
ATOM 2306 C C . LYS B 1 49 ? 15.127 2.205 59.851 1.00 23.92 49 LYS B C 1
ATOM 2307 O O . LYS B 1 49 ? 14.636 1.593 58.904 1.00 23.03 49 LYS B O 1
ATOM 2313 N N . MET B 1 50 ? 15.271 1.662 61.053 1.00 25.01 50 MET B N 1
ATOM 2314 C CA . MET B 1 50 ? 14.824 0.297 61.298 1.00 27.60 50 MET B CA 1
ATOM 2315 C C . MET B 1 50 ? 13.305 0.202 61.215 1.00 26.61 50 MET B C 1
ATOM 2316 O O . MET B 1 50 ? 12.763 -0.833 60.830 1.00 28.71 50 MET B O 1
ATOM 2321 N N . THR B 1 51 ? 12.614 1.280 61.571 1.00 25.09 51 THR B N 1
ATOM 2322 C CA . THR B 1 51 ? 11.159 1.275 61.493 1.00 23.72 51 THR B CA 1
ATOM 2323 C C . THR B 1 51 ? 10.748 1.276 60.026 1.00 23.60 51 THR B C 1
ATOM 2324 O O . THR B 1 51 ? 9.846 0.537 59.625 1.00 23.05 51 THR B O 1
ATOM 2328 N N . TYR B 1 52 ? 11.420 2.096 59.224 1.00 22.92 52 TYR B N 1
ATOM 2329 C CA . TYR B 1 52 ? 11.110 2.174 57.805 1.00 23.63 52 TYR B CA 1
ATOM 2330 C C . TYR B 1 52 ? 11.325 0.814 57.142 1.00 24.46 52 TYR B C 1
ATOM 2331 O O . TYR B 1 52 ? 10.575 0.432 56.246 1.00 23.94 52 TYR B O 1
ATOM 2340 N N . ALA B 1 53 ? 12.354 0.097 57.589 1.00 25.40 53 ALA B N 1
ATOM 2341 C CA . ALA B 1 53 ? 12.670 -1.225 57.058 1.00 27.52 53 ALA B CA 1
ATOM 2342 C C . ALA B 1 53 ? 11.516 -2.168 57.390 1.00 28.32 53 ALA B C 1
ATOM 2343 O O . ALA B 1 53 ? 11.046 -2.923 56.538 1.00 29.03 53 ALA B O 1
ATOM 2345 N N . ARG B 1 54 ? 11.068 -2.105 58.640 1.00 29.19 54 ARG B N 1
ATOM 2346 C CA . ARG B 1 54 ? 9.955 -2.914 59.127 1.00 30.21 54 ARG B CA 1
ATOM 2347 C C . ARG B 1 54 ? 8.743 -2.688 58.231 1.00 29.32 54 ARG B C 1
ATOM 2348 O O . ARG B 1 54 ? 8.086 -3.639 57.798 1.00 29.00 54 ARG B O 1
ATOM 2356 N N . LEU B 1 55 ? 8.449 -1.414 57.971 1.00 28.12 55 LEU B N 1
ATOM 2357 C CA . LEU B 1 55 ? 7.320 -1.026 57.136 1.00 27.70 55 LEU B CA 1
ATOM 2358 C C . LEU B 1 55 ? 7.472 -1.548 55.716 1.00 28.46 55 LEU B C 1
ATOM 2359 O O . LEU B 1 55 ? 6.505 -2.001 55.106 1.00 28.28 55 LEU B O 1
ATOM 2364 N N . HIS B 1 56 ? 8.690 -1.482 55.193 1.00 28.24 56 HIS B N 1
ATOM 2365 C CA . HIS B 1 56 ? 8.962 -1.953 53.842 1.00 30.84 56 HIS B CA 1
ATOM 2366 C C . HIS B 1 56 ? 8.855 -3.469 53.715 1.00 31.28 56 HIS B C 1
ATOM 2367 O O . HIS B 1 56 ? 8.319 -3.980 52.732 1.00 29.84 56 HIS B O 1
ATOM 2374 N N . ASP B 1 57 ? 9.352 -4.181 54.720 1.00 31.60 57 ASP B N 1
ATOM 2375 C CA . ASP B 1 57 ? 9.339 -5.638 54.697 1.00 33.87 57 ASP B CA 1
ATOM 2376 C C . ASP B 1 57 ? 7.998 -6.286 55.005 1.00 34.68 57 ASP B C 1
ATOM 2377 O O . ASP B 1 57 ? 7.695 -7.363 54.490 1.00 36.22 57 ASP B O 1
ATOM 2382 N N . GLU B 1 58 ? 7.180 -5.629 55.817 1.00 34.17 58 GLU B N 1
ATOM 2383 C CA . GLU B 1 58 ? 5.915 -6.229 56.207 1.00 34.42 58 GLU B CA 1
ATOM 2384 C C . GLU B 1 58 ? 4.614 -5.516 55.847 1.00 33.23 58 GLU B C 1
ATOM 2385 O O . GLU B 1 58 ? 3.550 -6.131 55.893 1.00 34.53 58 GLU B O 1
ATOM 2391 N N . HIS B 1 59 ? 4.674 -4.243 55.472 1.00 31.34 59 HIS B N 1
ATOM 2392 C CA . HIS B 1 59 ? 3.438 -3.521 55.160 1.00 30.79 59 HIS B CA 1
ATOM 2393 C C . HIS B 1 59 ? 3.410 -2.786 53.829 1.00 29.52 59 HIS B C 1
ATOM 2394 O O . HIS B 1 59 ? 2.698 -1.788 53.686 1.00 29.52 59 HIS B O 1
ATOM 2401 N N . LEU B 1 60 ? 4.158 -3.276 52.850 1.00 28.80 60 LEU B N 1
ATOM 2402 C CA . LEU B 1 60 ? 4.198 -2.615 51.553 1.00 30.03 60 LEU B CA 1
ATOM 2403 C C . LEU B 1 60 ? 2.833 -2.592 50.863 1.00 29.24 60 LEU B C 1
ATOM 2404 O O . LEU B 1 60 ? 2.540 -1.687 50.082 1.00 28.44 60 LEU B O 1
ATOM 2409 N N . ASN B 1 61 ? 1.989 -3.577 51.151 1.00 29.49 61 ASN B N 1
ATOM 2410 C CA . ASN B 1 61 ? 0.665 -3.613 50.535 1.00 29.29 61 ASN B CA 1
ATOM 2411 C C . ASN B 1 61 ? -0.174 -2.427 51.013 1.00 27.69 61 ASN B C 1
ATOM 2412 O O . ASN B 1 61 ? -0.928 -1.833 50.247 1.00 27.78 61 ASN B O 1
ATOM 2417 N N . LEU B 1 62 ? -0.036 -2.086 52.289 1.00 27.29 62 LEU B N 1
ATOM 2418 C CA . LEU B 1 62 ? -0.780 -0.977 52.876 1.00 26.71 62 LEU B CA 1
ATOM 2419 C C . LEU B 1 62 ? -0.311 0.359 52.286 1.00 26.59 62 LEU B C 1
ATOM 2420 O O . LEU B 1 62 ? -1.111 1.245 51.985 1.00 25.54 62 LEU B O 1
ATOM 2425 N N . LEU B 1 63 ? 0.998 0.484 52.111 1.00 26.71 63 LEU B N 1
ATOM 2426 C CA . LEU B 1 63 ? 1.595 1.713 51.602 1.00 26.59 63 LEU B CA 1
ATOM 2427 C C . LEU B 1 63 ? 1.641 1.851 50.078 1.00 27.44 63 LEU B C 1
ATOM 2428 O O . LEU B 1 63 ? 1.314 2.907 49.543 1.00 28.37 63 LEU B O 1
ATOM 2433 N N . ARG B 1 64 ? 2.027 0.791 49.377 1.00 28.70 64 ARG B N 1
ATOM 2434 C CA . ARG B 1 64 ? 2.127 0.849 47.919 1.00 29.07 64 ARG B CA 1
ATOM 2435 C C . ARG B 1 64 ? 0.814 0.634 47.167 1.00 29.53 64 ARG B C 1
ATOM 2436 O O . ARG B 1 64 ? 0.444 1.441 46.315 1.00 28.71 64 ARG B O 1
ATOM 2444 N N . GLU B 1 65 ? 0.113 -0.454 47.475 1.00 30.68 65 GLU B N 1
ATOM 2445 C CA . GLU B 1 65 ? -1.151 -0.751 46.813 1.00 30.51 65 GLU B CA 1
ATOM 2446 C C . GLU B 1 65 ? -2.339 0.040 47.355 1.00 28.64 65 GLU B C 1
ATOM 2447 O O . GLU B 1 65 ? -3.169 0.521 46.586 1.00 29.67 65 GLU B O 1
ATOM 2453 N N . LYS B 1 66 ? -2.434 0.164 48.674 1.00 28.09 66 LYS B N 1
ATOM 2454 C CA . LYS B 1 66 ? -3.548 0.893 49.273 1.00 28.00 66 LYS B CA 1
ATOM 2455 C C . LYS B 1 66 ? -3.254 2.375 49.491 1.00 26.65 66 LYS B C 1
ATOM 2456 O O . LYS B 1 66 ? -4.136 3.136 49.886 1.00 25.93 66 LYS B O 1
ATOM 2462 N N . ARG B 1 67 ? -2.009 2.770 49.234 1.00 26.62 67 ARG B N 1
ATOM 2463 C CA . ARG B 1 67 ? -1.581 4.164 49.356 1.00 25.66 67 ARG B CA 1
ATOM 2464 C C . ARG B 1 67 ? -2.058 4.830 50.646 1.00 24.15 67 ARG B C 1
ATOM 2465 O O . ARG B 1 67 ? -2.692 5.885 50.613 1.00 21.58 67 ARG B O 1
ATOM 2473 N N . ALA B 1 68 ? -1.738 4.224 51.782 1.00 23.60 68 ALA B N 1
ATOM 2474 C CA . ALA B 1 68 ? -2.173 4.763 53.061 1.00 22.95 68 ALA B CA 1
ATOM 2475 C C . ALA B 1 68 ? -1.451 6.040 53.474 1.00 23.52 68 ALA B C 1
ATOM 2476 O O . ALA B 1 68 ? -2.012 6.851 54.210 1.00 22.93 68 ALA B O 1
ATOM 2478 N N . LEU B 1 69 ? -0.218 6.219 53.005 1.00 22.14 69 LEU B N 1
ATOM 2479 C CA . LEU B 1 69 ? 0.559 7.397 53.378 1.00 22.57 69 LEU B CA 1
ATOM 2480 C C . LEU B 1 69 ? 1.126 8.261 52.260 1.00 23.25 69 LEU B C 1
ATOM 2481 O O . LEU B 1 69 ? 1.445 7.779 51.175 1.00 22.24 69 LEU B O 1
ATOM 2486 N N . ARG B 1 70 ? 1.249 9.551 52.568 1.00 23.08 70 ARG B N 1
ATOM 2487 C CA . ARG B 1 70 ? 1.840 10.543 51.677 1.00 23.13 70 ARG B CA 1
ATOM 2488 C C . ARG B 1 70 ? 3.070 10.974 52.494 1.00 22.18 70 ARG B C 1
ATOM 2489 O O . ARG B 1 70 ? 2.936 11.523 53.590 1.00 21.46 70 ARG B O 1
ATOM 2497 N N . PHE B 1 71 ? 4.259 10.700 51.962 1.00 20.76 71 PHE B N 1
ATOM 2498 C CA . PHE B 1 71 ? 5.521 10.960 52.656 1.00 20.09 71 PHE B CA 1
ATOM 2499 C C . PHE B 1 71 ? 6.191 12.325 52.498 1.00 19.96 71 PHE B C 1
ATOM 2500 O O . PHE B 1 71 ? 6.379 12.815 51.387 1.00 21.28 71 PHE B O 1
ATOM 2508 N N . PHE B 1 72 ? 6.576 12.911 53.628 1.00 19.18 72 PHE B N 1
ATOM 2509 C CA . PHE B 1 72 ? 7.260 14.209 53.660 1.00 18.40 72 PHE B CA 1
ATOM 2510 C C . PHE B 1 72 ? 8.494 14.101 54.558 1.00 18.36 72 PHE B C 1
ATOM 2511 O O . PHE B 1 72 ? 8.662 13.113 55.271 1.00 16.61 72 PHE B O 1
ATOM 2519 N N . MET B 1 73 ? 9.356 15.114 54.529 1.00 18.62 73 MET B N 1
ATOM 2520 C CA . MET B 1 73 ? 10.557 15.103 55.359 1.00 17.91 73 MET B CA 1
ATOM 2521 C C . MET B 1 73 ? 10.459 16.142 56.479 1.00 19.90 73 MET B C 1
ATOM 2522 O O . MET B 1 73 ? 10.173 17.315 56.221 1.00 19.69 73 MET B O 1
ATOM 2527 N N . GLY B 1 74 ? 10.719 15.710 57.712 1.00 19.74 74 GLY B N 1
ATOM 2528 C CA . GLY B 1 74 ? 10.666 16.607 58.859 1.00 19.07 74 GLY B CA 1
ATOM 2529 C C . GLY B 1 74 ? 11.813 17.601 58.877 1.00 18.22 74 GLY B C 1
ATOM 2530 O O . GLY B 1 74 ? 11.652 18.746 59.310 1.00 15.39 74 GLY B O 1
ATOM 2531 N N . ASP B 1 75 ? 12.977 17.143 58.424 1.00 18.81 75 ASP B N 1
ATOM 2532 C CA . ASP B 1 75 ? 14.180 17.965 58.325 1.00 19.12 75 ASP B CA 1
ATOM 2533 C C . ASP B 1 75 ? 15.130 17.310 57.323 1.00 19.45 75 ASP B C 1
ATOM 2534 O O . ASP B 1 75 ? 14.983 16.131 56.989 1.00 19.29 75 ASP B O 1
ATOM 2539 N N . GLU B 1 76 ? 16.102 18.071 56.838 1.00 17.56 76 GLU B N 1
ATOM 2540 C CA . GLU B 1 76 ? 17.024 17.541 55.847 1.00 19.56 76 GLU B CA 1
ATOM 2541 C C . GLU B 1 76 ? 18.362 18.266 55.868 1.00 20.14 76 GLU B C 1
ATOM 2542 O O . GLU B 1 76 ? 18.451 19.423 56.295 1.00 18.39 76 GLU B O 1
ATOM 2548 N N . ARG B 1 77 ? 19.402 17.565 55.421 1.00 22.02 77 ARG B N 1
ATOM 2549 C CA . ARG B 1 77 ? 20.736 18.132 55.346 1.00 19.85 77 ARG B CA 1
ATOM 2550 C C . ARG B 1 77 ? 20.847 18.758 53.959 1.00 21.71 77 ARG B C 1
ATOM 2551 O O . ARG B 1 77 ? 20.384 18.177 52.971 1.00 23.49 77 ARG B O 1
ATOM 2559 N N . MET B 1 78 ? 21.441 19.945 53.884 1.00 21.09 78 MET B N 1
ATOM 2560 C CA . MET B 1 78 ? 21.602 20.628 52.607 1.00 20.13 78 MET B CA 1
ATOM 2561 C C . MET B 1 78 ? 22.758 20.027 51.814 1.00 21.36 78 MET B C 1
ATOM 2562 O O . MET B 1 78 ? 23.857 20.573 51.779 1.00 19.78 78 MET B O 1
ATOM 2567 N N . VAL B 1 79 ? 22.487 18.882 51.195 1.00 22.90 79 VAL B N 1
ATOM 2568 C CA . VAL B 1 79 ? 23.451 18.159 50.371 1.00 25.86 79 VAL B CA 1
ATOM 2569 C C . VAL B 1 79 ? 22.647 17.510 49.243 1.00 27.91 79 VAL B C 1
ATOM 2570 O O . VAL B 1 79 ? 21.416 17.475 49.299 1.00 29.00 79 VAL B O 1
ATOM 2574 N N . PRO B 1 80 ? 23.326 16.987 48.208 1.00 30.59 80 PRO B N 1
ATOM 2575 C CA . PRO B 1 80 ? 22.620 16.345 47.090 1.00 31.02 80 PRO B CA 1
ATOM 2576 C C . PRO B 1 80 ? 21.750 15.186 47.572 1.00 31.22 80 PRO B C 1
ATOM 2577 O O . PRO B 1 80 ? 22.129 14.460 48.491 1.00 31.59 80 PRO B O 1
ATOM 2581 N N . ALA B 1 81 ? 20.589 15.013 46.948 1.00 30.57 81 ALA B N 1
ATOM 2582 C CA . ALA B 1 81 ? 19.670 13.944 47.332 1.00 32.78 81 ALA B CA 1
ATOM 2583 C C . ALA B 1 81 ? 20.287 12.543 47.246 1.00 34.14 81 ALA B C 1
ATOM 2584 O O . ALA B 1 81 ? 19.765 11.592 47.832 1.00 33.67 81 ALA B O 1
ATOM 2586 N N . ASP B 1 82 ? 21.396 12.418 46.521 1.00 35.39 82 ASP B N 1
ATOM 2587 C CA . ASP B 1 82 ? 22.065 11.128 46.382 1.00 37.52 82 ASP B CA 1
ATOM 2588 C C . ASP B 1 82 ? 23.244 11.011 47.341 1.00 36.99 82 ASP B C 1
ATOM 2589 O O . ASP B 1 82 ? 24.052 10.090 47.237 1.00 38.81 82 ASP B O 1
ATOM 2594 N N . SER B 1 83 ? 23.349 11.958 48.269 1.00 35.60 83 SER B N 1
ATOM 2595 C CA . SER B 1 83 ? 24.425 11.944 49.253 1.00 32.44 83 SER B CA 1
ATOM 2596 C C . SER B 1 83 ? 24.087 10.987 50.391 1.00 31.90 83 SER B C 1
ATOM 2597 O O . SER B 1 83 ? 22.916 10.778 50.713 1.00 31.56 83 SER B O 1
ATOM 2600 N N . THR B 1 84 ? 25.116 10.407 50.998 1.00 30.65 84 THR B N 1
ATOM 2601 C CA . THR B 1 84 ? 24.916 9.489 52.109 1.00 30.77 84 THR B CA 1
ATOM 2602 C C . THR B 1 84 ? 24.554 10.273 53.371 1.00 29.69 84 THR B C 1
ATOM 2603 O O . THR B 1 84 ? 24.266 9.688 54.414 1.00 31.73 84 THR B O 1
ATOM 2607 N N . ASP B 1 85 ? 24.575 11.599 53.268 1.00 27.74 85 ASP B N 1
ATOM 2608 C CA . ASP B 1 85 ? 24.237 12.472 54.393 1.00 27.92 85 ASP B CA 1
ATOM 2609 C C . ASP B 1 85 ? 22.798 12.971 54.279 1.00 25.29 85 ASP B C 1
ATOM 2610 O O . ASP B 1 85 ? 22.325 13.717 55.136 1.00 26.88 85 ASP B O 1
ATOM 2615 N N . SER B 1 86 ? 22.108 12.556 53.222 1.00 21.51 86 SER B N 1
ATOM 2616 C CA . SER B 1 86 ? 20.721 12.959 52.991 1.00 21.87 86 SER B CA 1
ATOM 2617 C C . SER B 1 86 ? 19.732 12.070 53.744 1.00 22.41 86 SER B C 1
ATOM 2618 O O . SER B 1 86 ? 19.809 10.842 53.664 1.00 22.16 86 SER B O 1
ATOM 2621 N N . ASN B 1 87 ? 18.803 12.678 54.477 1.00 22.27 87 ASN B N 1
ATOM 2622 C CA . ASN B 1 87 ? 17.820 11.883 55.210 1.00 21.88 87 ASN B CA 1
ATOM 2623 C C . ASN B 1 87 ? 16.900 11.211 54.199 1.00 21.85 87 ASN B C 1
ATOM 2624 O O . ASN B 1 87 ? 16.467 10.078 54.398 1.00 23.28 87 ASN B O 1
ATOM 2629 N N . TYR B 1 88 ? 16.603 11.920 53.114 1.00 23.56 88 TYR B N 1
ATOM 2630 C CA . TYR B 1 88 ? 15.740 11.391 52.065 1.00 23.30 88 TYR B CA 1
ATOM 2631 C C . TYR B 1 88 ? 16.382 10.189 51.372 1.00 23.45 88 TYR B C 1
ATOM 2632 O O . TYR B 1 88 ? 15.697 9.222 51.031 1.00 22.00 88 TYR B O 1
ATOM 2641 N N . ASN B 1 89 ? 17.694 10.257 51.165 1.00 23.95 89 ASN B N 1
ATOM 2642 C CA . ASN B 1 89 ? 18.413 9.168 50.516 1.00 25.02 89 ASN B CA 1
ATOM 2643 C C . ASN B 1 89 ? 18.285 7.894 51.334 1.00 24.55 89 ASN B C 1
ATOM 2644 O O . ASN B 1 89 ? 18.074 6.815 50.785 1.00 26.11 89 ASN B O 1
ATOM 2649 N N . MET B 1 90 ? 18.406 8.025 52.649 1.00 24.36 90 MET B N 1
ATOM 2650 C CA . MET B 1 90 ? 18.291 6.878 53.535 1.00 23.91 90 MET B CA 1
ATOM 2651 C C . MET B 1 90 ? 16.881 6.311 53.466 1.00 24.65 90 MET B C 1
ATOM 2652 O O . MET B 1 90 ? 16.697 5.102 53.337 1.00 25.33 90 MET B O 1
ATOM 2657 N N . ALA B 1 91 ? 15.888 7.193 53.545 1.00 24.70 91 ALA B N 1
ATOM 2658 C CA . ALA B 1 91 ? 14.488 6.785 53.505 1.00 24.53 91 ALA B CA 1
ATOM 2659 C C . ALA B 1 91 ? 14.140 6.062 52.209 1.00 24.78 91 ALA B C 1
ATOM 2660 O O . ALA B 1 91 ? 13.430 5.056 52.220 1.00 23.84 91 ALA B O 1
ATOM 2662 N N . ARG B 1 92 ? 14.636 6.583 51.091 1.00 26.30 92 ARG B N 1
ATOM 2663 C CA . ARG B 1 92 ? 14.364 5.986 49.789 1.00 27.08 92 ARG B CA 1
ATOM 2664 C C . ARG B 1 92 ? 15.007 4.604 49.696 1.00 26.92 92 ARG B C 1
ATOM 2665 O O . ARG B 1 92 ? 14.363 3.629 49.325 1.00 25.93 92 ARG B O 1
ATOM 2673 N N . GLU B 1 93 ? 16.281 4.535 50.046 1.00 27.48 93 GLU B N 1
ATOM 2674 C CA . GLU B 1 93 ? 17.030 3.291 50.007 1.00 29.53 93 GLU B CA 1
ATOM 2675 C C . GLU B 1 93 ? 16.331 2.159 50.752 1.00 29.64 93 GLU B C 1
ATOM 2676 O O . GLU B 1 93 ? 16.205 1.043 50.248 1.00 28.68 93 GLU B O 1
ATOM 2682 N N . VAL B 1 94 ? 15.864 2.457 51.955 1.00 28.91 94 VAL B N 1
ATOM 2683 C CA . VAL B 1 94 ? 15.218 1.459 52.785 1.00 27.72 94 VAL B CA 1
ATOM 2684 C C . VAL B 1 94 ? 13.711 1.286 52.581 1.00 25.75 94 VAL B C 1
ATOM 2685 O 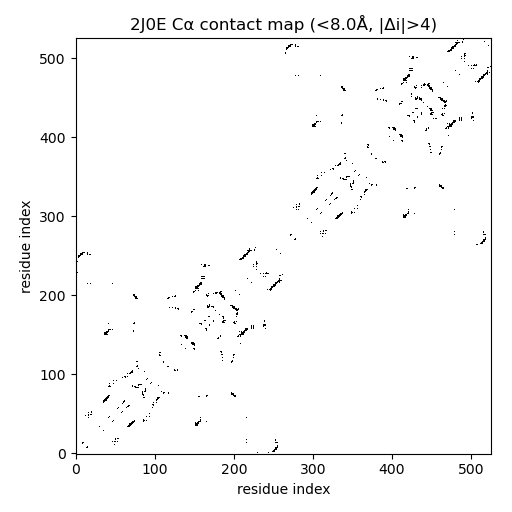O . VAL B 1 94 ? 13.163 0.228 52.894 1.00 26.54 94 VAL B O 1
ATOM 2689 N N . LEU B 1 95 ? 13.039 2.293 52.033 1.00 23.33 95 LEU B N 1
ATOM 2690 C CA . LEU B 1 95 ? 11.594 2.188 51.868 1.00 22.30 95 LEU B CA 1
ATOM 2691 C C . LEU B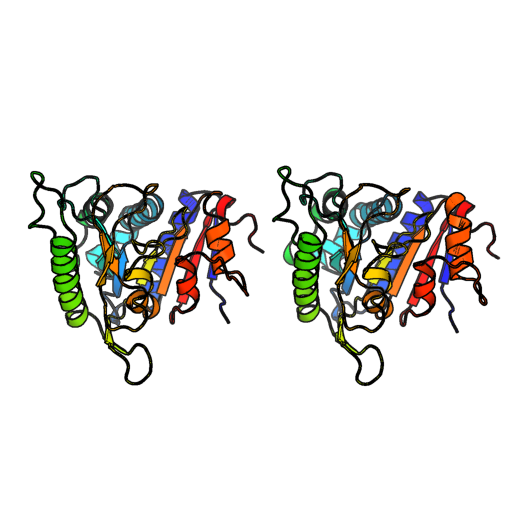 1 95 ? 10.957 2.900 50.675 1.00 22.04 95 LEU B C 1
ATOM 2692 O O . LEU B 1 95 ? 10.276 2.273 49.861 1.00 21.22 95 LEU B O 1
ATOM 2697 N N . LEU B 1 96 ? 11.171 4.207 50.571 1.00 21.27 96 LEU B N 1
ATOM 2698 C CA . LEU B 1 96 ? 10.541 4.985 49.510 1.00 21.64 96 LEU B CA 1
ATOM 2699 C C . LEU B 1 96 ? 10.782 4.547 48.067 1.00 22.64 96 LEU B C 1
ATOM 2700 O O . LEU B 1 96 ? 10.026 4.936 47.180 1.00 21.73 96 LEU B O 1
ATOM 2705 N N . HIS B 1 97 ? 11.808 3.735 47.819 1.00 24.74 97 HIS B N 1
ATOM 2706 C CA . HIS B 1 97 ? 12.067 3.273 46.454 1.00 26.17 97 HIS B CA 1
ATOM 2707 C C . HIS B 1 97 ? 10.902 2.437 45.909 1.00 27.58 97 HIS B C 1
ATOM 2708 O O . HIS B 1 97 ? 10.788 2.236 44.702 1.00 28.21 97 HIS B O 1
ATOM 2715 N N . ASP B 1 98 ? 10.041 1.954 46.801 1.00 27.17 98 ASP B N 1
ATOM 2716 C CA . ASP B 1 98 ? 8.890 1.141 46.405 1.00 28.08 98 ASP B CA 1
ATOM 2717 C C . ASP B 1 98 ? 7.575 1.909 46.493 1.00 27.63 98 ASP B C 1
ATOM 2718 O O . ASP B 1 98 ? 6.499 1.336 46.316 1.00 29.61 98 ASP B O 1
ATOM 2723 N N . ILE B 1 99 ? 7.653 3.205 46.761 1.00 26.09 99 ILE B N 1
ATOM 2724 C CA . ILE B 1 99 ? 6.441 3.999 46.889 1.00 24.82 99 ILE B CA 1
ATOM 2725 C C . ILE B 1 99 ? 6.167 4.883 45.680 1.00 23.15 99 ILE B C 1
ATOM 2726 O O . ILE B 1 99 ? 7.072 5.512 45.134 1.00 22.33 99 ILE B O 1
ATOM 2731 N N . PRO B 1 100 ? 4.906 4.916 45.223 1.00 23.62 100 PRO B N 1
ATOM 2732 C CA . PRO B 1 100 ? 4.543 5.738 44.066 1.00 25.29 100 PRO B CA 1
ATOM 2733 C C . PRO B 1 100 ? 5.113 7.151 44.195 1.00 26.55 100 PRO B C 1
ATOM 2734 O O . PRO B 1 100 ? 4.908 7.826 45.202 1.00 24.85 100 PRO B O 1
ATOM 2738 N N . ASP B 1 101 ? 5.839 7.585 43.171 1.00 27.55 101 ASP B N 1
ATOM 2739 C CA . ASP B 1 101 ? 6.453 8.907 43.175 1.00 30.20 101 ASP B CA 1
ATOM 2740 C C . ASP B 1 101 ? 5.505 10.025 43.603 1.00 28.99 101 ASP B C 1
ATOM 2741 O O . ASP B 1 101 ? 5.909 10.948 44.303 1.00 27.10 101 ASP B O 1
ATOM 2746 N N . ASP B 1 102 ? 4.248 9.943 43.185 1.00 27.38 102 ASP B N 1
ATOM 2747 C CA . ASP B 1 102 ? 3.289 10.993 43.512 1.00 28.13 102 ASP B CA 1
ATOM 2748 C C . ASP B 1 102 ? 2.908 11.073 44.987 1.00 27.40 102 ASP B C 1
ATOM 2749 O O . ASP B 1 102 ? 2.149 11.957 45.386 1.00 26.08 102 ASP B O 1
ATOM 2754 N N . LEU B 1 103 ? 3.441 10.158 45.791 1.00 25.62 103 LEU B N 1
ATOM 2755 C CA . LEU B 1 103 ? 3.170 10.145 47.225 1.00 25.74 103 LEU B CA 1
ATOM 2756 C C . LEU B 1 103 ? 4.428 10.509 48.012 1.00 25.47 103 LEU B C 1
ATOM 2757 O O . LEU B 1 103 ? 4.439 10.456 49.244 1.00 25.75 103 LEU B O 1
ATOM 2762 N N . VAL B 1 104 ? 5.484 10.882 47.298 1.00 24.48 104 VAL B N 1
ATOM 2763 C CA . VAL B 1 104 ? 6.751 11.229 47.933 1.00 24.06 104 VAL B CA 1
ATOM 2764 C C . VAL B 1 104 ? 7.116 12.692 47.671 1.00 24.21 104 VAL B C 1
ATOM 2765 O O . VAL B 1 104 ? 7.164 13.132 46.526 1.00 22.82 104 VAL B O 1
ATOM 2769 N N . PHE B 1 105 ? 7.373 13.437 48.744 1.00 22.86 105 PHE B N 1
ATOM 2770 C CA . PHE B 1 105 ? 7.706 14.854 48.634 1.00 23.29 105 PHE B CA 1
ATOM 2771 C C . PHE B 1 105 ? 8.949 15.232 49.430 1.00 22.56 105 PHE B C 1
ATOM 2772 O O . PHE B 1 105 ? 8.858 15.590 50.602 1.00 22.14 105 PHE B O 1
ATOM 2780 N N . PRO B 1 106 ? 10.132 15.146 48.805 1.00 21.30 106 PRO B N 1
ATOM 2781 C CA . PRO B 1 106 ? 11.365 15.498 49.515 1.00 21.13 106 PRO B CA 1
ATOM 2782 C C . PRO B 1 106 ? 11.659 16.994 49.372 1.00 21.40 106 PRO B C 1
ATOM 2783 O O . PRO B 1 106 ? 11.004 17.678 48.594 1.00 21.69 106 PRO B O 1
ATOM 2787 N N . PHE B 1 107 ? 12.628 17.500 50.130 1.00 21.16 107 PHE B N 1
ATOM 2788 C CA . PHE B 1 107 ? 13.009 18.908 50.012 1.00 21.16 107 PHE B CA 1
ATOM 2789 C C . PHE B 1 107 ? 13.715 19.070 48.666 1.00 23.47 107 PHE B C 1
ATOM 2790 O O . PHE B 1 107 ? 14.362 18.136 48.191 1.00 22.40 107 PHE B O 1
ATOM 2798 N N . ASP B 1 108 ? 13.602 20.249 48.058 1.00 25.33 108 ASP B N 1
ATOM 2799 C CA . ASP B 1 108 ? 14.246 20.507 46.768 1.00 28.66 108 ASP B CA 1
ATOM 2800 C C . ASP B 1 108 ? 15.688 20.957 46.992 1.00 27.76 108 ASP B C 1
ATOM 2801 O O . ASP B 1 108 ? 15.964 22.152 47.050 1.00 28.35 108 ASP B O 1
ATOM 2806 N N . THR B 1 109 ? 16.606 20.004 47.104 1.00 27.48 109 THR B N 1
ATOM 2807 C CA . THR B 1 109 ? 18.012 20.329 47.329 1.00 28.22 109 THR B CA 1
ATOM 2808 C C . THR B 1 109 ? 18.835 20.279 46.037 1.00 29.49 109 THR B C 1
ATOM 2809 O O . THR B 1 109 ? 20.068 20.283 46.075 1.00 29.48 109 THR B O 1
ATOM 2813 N N . SER B 1 110 ? 18.146 20.253 44.900 1.00 30.38 110 SER B N 1
ATOM 2814 C CA . SER B 1 110 ? 18.800 20.168 43.595 1.00 32.47 110 SER B CA 1
ATOM 2815 C C . SER B 1 110 ? 19.890 21.199 43.314 1.00 33.09 110 SER B C 1
ATOM 2816 O O . SER B 1 110 ? 20.837 20.905 42.583 1.00 33.10 110 SER B O 1
ATOM 2819 N N . ALA B 1 111 ? 19.763 22.397 43.882 1.00 32.98 111 ALA B N 1
ATOM 2820 C CA . ALA B 1 111 ? 20.744 23.458 43.649 1.00 32.74 111 ALA B CA 1
ATOM 2821 C C . ALA B 1 111 ? 22.064 23.253 44.382 1.00 34.54 111 ALA B C 1
ATOM 2822 O O . ALA B 1 111 ? 23.043 23.946 44.113 1.00 35.10 111 ALA B O 1
ATOM 2824 N N . VAL B 1 112 ? 22.096 22.310 45.314 1.00 34.58 112 VAL B N 1
ATOM 2825 C CA . VAL B 1 112 ? 23.321 22.047 46.058 1.00 35.26 112 VAL B CA 1
ATOM 2826 C C . VAL B 1 112 ? 24.268 21.192 45.212 1.00 36.16 112 VAL B C 1
ATOM 2827 O O . VAL B 1 112 ? 23.835 20.240 44.563 1.00 35.77 112 VAL B O 1
ATOM 2831 N N . THR B 1 113 ? 25.553 21.543 45.204 1.00 36.28 113 THR B N 1
ATOM 2832 C CA . THR B 1 113 ? 26.545 20.785 44.444 1.00 36.25 113 THR B CA 1
ATOM 2833 C C . THR B 1 113 ? 27.877 20.764 45.191 1.00 36.25 113 THR B C 1
ATOM 2834 O O . THR B 1 113 ? 28.116 21.587 46.072 1.00 35.40 113 THR B O 1
ATOM 2838 N N . PRO B 1 114 ? 28.761 19.816 44.840 1.00 36.54 114 PRO B N 1
ATOM 2839 C CA . PRO B 1 114 ? 30.084 19.665 45.457 1.00 36.91 114 PRO B CA 1
ATOM 2840 C C . PRO B 1 114 ? 30.991 20.893 45.306 1.00 37.18 114 PRO B C 1
ATOM 2841 O O . PRO B 1 114 ? 31.999 21.018 46.004 1.00 37.07 114 PRO B O 1
ATOM 2845 N N . SER B 1 115 ? 30.634 21.793 44.395 1.00 35.98 115 SER B N 1
ATOM 2846 C CA . SER B 1 115 ? 31.424 23.000 44.158 1.00 36.01 115 SER B CA 1
ATOM 2847 C C . SER B 1 115 ? 31.363 24.035 45.285 1.00 36.06 115 SER B C 1
ATOM 2848 O O . SER B 1 115 ? 32.110 25.016 45.264 1.00 35.52 115 SER B O 1
ATOM 2851 N N . ALA B 1 116 ? 30.484 23.829 46.265 1.00 34.68 116 ALA B N 1
ATOM 2852 C CA . ALA B 1 116 ? 30.366 24.785 47.364 1.00 33.98 116 ALA B CA 1
ATOM 2853 C C . ALA B 1 116 ? 29.422 24.343 48.480 1.00 33.31 116 ALA B C 1
ATOM 2854 O O . ALA B 1 116 ? 28.341 23.814 48.221 1.00 31.76 116 ALA B O 1
ATOM 2856 N N . GLU B 1 117 ? 29.837 24.571 49.723 1.00 33.35 117 GLU B N 1
ATOM 2857 C CA . GLU B 1 117 ? 29.011 24.219 50.869 1.00 33.19 117 GLU B CA 1
ATOM 2858 C C . GLU B 1 117 ? 27.792 25.133 50.881 1.00 31.10 117 GLU B C 1
ATOM 2859 O O . GLU B 1 117 ? 27.893 26.327 50.582 1.00 31.15 117 GLU B O 1
ATOM 2865 N N . ALA B 1 118 ? 26.636 24.574 51.210 1.00 27.40 118 ALA B N 1
ATOM 2866 C CA . ALA B 1 118 ? 25.417 25.362 51.259 1.00 25.26 118 ALA B CA 1
ATOM 2867 C C . ALA B 1 118 ? 25.524 26.374 52.391 1.00 21.83 118 ALA B C 1
ATOM 2868 O O . ALA B 1 118 ? 26.220 26.143 53.374 1.00 22.84 118 ALA B O 1
ATOM 2870 N N . THR B 1 119 ? 24.832 27.496 52.243 1.00 20.94 119 THR B N 1
ATOM 2871 C CA . THR B 1 119 ? 24.837 28.545 53.259 1.00 18.41 119 THR B CA 1
ATOM 2872 C C . THR B 1 119 ? 23.456 28.612 53.903 1.00 18.57 119 THR B C 1
ATOM 2873 O O . THR B 1 119 ? 22.538 27.902 53.486 1.00 17.71 119 THR B O 1
ATOM 2877 N N . SER B 1 120 ? 23.301 29.476 54.904 1.00 17.47 120 SER B N 1
ATOM 2878 C CA . SER B 1 120 ? 22.010 29.618 55.564 1.00 18.87 120 SER B CA 1
ATOM 2879 C C . SER B 1 120 ? 21.003 30.236 54.600 1.00 16.58 120 SER B C 1
ATOM 2880 O O . SER B 1 120 ? 19.800 30.024 54.732 1.00 16.88 120 SER B O 1
ATOM 2883 N N . ALA B 1 121 ? 21.488 30.998 53.626 1.00 16.98 121 ALA B N 1
ATOM 2884 C CA . ALA B 1 121 ? 20.592 31.607 52.648 1.00 16.96 121 ALA B CA 1
ATOM 2885 C C . ALA B 1 121 ? 20.074 30.545 51.679 1.00 18.34 121 ALA B C 1
ATOM 2886 O O . ALA B 1 121 ? 18.927 30.609 51.243 1.00 20.20 121 ALA B O 1
ATOM 2888 N N . ASP B 1 122 ? 20.921 29.582 51.322 1.00 19.58 122 ASP B N 1
ATOM 2889 C CA . ASP B 1 122 ? 20.495 28.512 50.416 1.00 18.25 122 ASP B CA 1
ATOM 2890 C C . ASP B 1 122 ? 19.426 27.711 51.155 1.00 17.81 122 ASP B C 1
ATOM 2891 O O . ASP B 1 122 ? 18.404 27.337 50.586 1.00 20.04 122 ASP B O 1
ATOM 2896 N N . ALA B 1 123 ? 19.687 27.460 52.432 1.00 16.15 123 ALA B N 1
ATOM 2897 C CA . ALA B 1 123 ? 18.780 26.717 53.295 1.00 18.20 123 ALA B CA 1
ATOM 2898 C C . ALA B 1 123 ? 17.418 27.403 53.420 1.00 19.10 123 ALA B C 1
ATOM 2899 O O . ALA B 1 123 ? 16.374 26.763 53.262 1.00 18.75 123 ALA B O 1
ATOM 2901 N N . MET B 1 124 ? 17.422 28.703 53.706 1.00 21.27 124 MET B N 1
ATOM 2902 C CA . MET B 1 124 ? 16.166 29.432 53.839 1.00 22.17 124 MET B CA 1
ATOM 2903 C C . MET B 1 124 ? 15.355 29.409 52.556 1.00 22.43 124 MET B C 1
ATOM 2904 O O . MET B 1 124 ? 14.124 29.358 52.596 1.00 22.24 124 MET B O 1
ATOM 2909 N N . ARG B 1 125 ? 16.045 29.445 51.418 1.00 21.52 125 ARG B N 1
ATOM 2910 C CA . ARG B 1 125 ? 15.380 29.409 50.122 1.00 22.37 125 ARG B CA 1
ATOM 2911 C C . ARG B 1 125 ? 14.643 28.077 49.965 1.00 20.18 125 ARG B C 1
ATOM 2912 O O . ARG B 1 125 ? 13.491 28.037 49.539 1.00 18.96 125 ARG B O 1
ATOM 2920 N N . VAL B 1 126 ? 15.318 26.985 50.301 1.00 20.42 126 VAL B N 1
ATOM 2921 C CA . VAL B 1 126 ? 14.709 25.660 50.196 1.00 20.20 126 VAL B CA 1
ATOM 2922 C C . VAL B 1 126 ? 13.568 25.516 51.203 1.00 20.05 126 VAL B C 1
ATOM 2923 O O . VAL B 1 126 ? 12.572 24.844 50.937 1.00 19.43 126 VAL B O 1
ATOM 2927 N N . ALA B 1 127 ? 13.709 26.170 52.351 1.00 18.47 127 ALA B N 1
ATOM 2928 C CA . ALA B 1 127 ? 12.688 26.114 53.393 1.00 19.14 127 ALA B CA 1
ATOM 2929 C C . ALA B 1 127 ? 11.376 26.774 52.961 1.00 18.58 127 ALA B C 1
ATOM 2930 O O . ALA B 1 127 ? 10.293 26.229 53.192 1.00 19.43 127 ALA B O 1
ATOM 2932 N N . GLU B 1 128 ? 11.465 27.943 52.331 1.00 17.97 128 GLU B N 1
ATOM 2933 C CA . GLU B 1 128 ? 10.255 28.651 51.903 1.00 20.40 128 GLU B CA 1
ATOM 2934 C C . GLU B 1 128 ? 9.541 27.921 50.768 1.00 18.36 128 GLU B C 1
ATOM 2935 O O . GLU B 1 128 ? 8.316 27.891 50.719 1.00 18.75 128 GLU B O 1
ATOM 2941 N N . ALA B 1 129 ? 10.308 27.336 49.858 1.00 18.58 129 ALA B N 1
ATOM 2942 C CA . ALA B 1 129 ? 9.719 26.596 48.748 1.00 19.36 129 ALA B CA 1
ATOM 2943 C C . ALA B 1 129 ? 8.923 25.414 49.315 1.00 21.23 129 ALA B C 1
ATOM 2944 O O . ALA B 1 129 ? 7.780 25.183 48.926 1.00 21.77 129 ALA B O 1
ATOM 2946 N N . TYR B 1 130 ? 9.523 24.681 50.251 1.00 21.50 130 TYR B N 1
ATOM 2947 C CA . TYR B 1 130 ? 8.857 23.534 50.864 1.00 21.68 130 TYR B CA 1
ATOM 2948 C C . TYR B 1 130 ? 7.630 23.998 51.648 1.00 22.04 130 TYR B C 1
ATOM 2949 O O . TYR B 1 130 ? 6.584 23.354 51.623 1.00 22.10 130 TYR B O 1
ATOM 2958 N N . GLY B 1 131 ? 7.770 25.117 52.352 1.00 21.79 131 GLY B N 1
ATOM 2959 C CA . GLY B 1 131 ? 6.664 25.639 53.128 1.00 23.81 131 GLY B CA 1
ATOM 2960 C C . GLY B 1 131 ? 5.455 25.924 52.257 1.00 25.56 131 GLY B C 1
ATOM 2961 O O . GLY B 1 131 ? 4.323 25.633 52.639 1.00 24.98 131 GLY B O 1
ATOM 2962 N N . LYS B 1 132 ? 5.693 26.497 51.083 1.00 26.35 132 LYS B N 1
ATOM 2963 C CA . LYS B 1 132 ? 4.608 26.815 50.167 1.00 28.07 132 LYS B CA 1
ATOM 2964 C C . LYS B 1 132 ? 3.958 25.541 49.657 1.00 26.58 132 LYS B C 1
ATOM 2965 O O . LYS B 1 132 ? 2.744 25.471 49.510 1.00 25.45 132 LYS B O 1
ATOM 2971 N N . GLN B 1 133 ? 4.774 24.530 49.391 1.00 25.51 133 GLN B N 1
ATOM 2972 C CA . GLN B 1 133 ? 4.250 23.271 48.904 1.00 25.67 133 GLN B CA 1
ATOM 2973 C C . GLN B 1 133 ? 3.332 22.641 49.942 1.00 24.53 133 GLN B C 1
ATOM 2974 O O . GLN B 1 133 ? 2.236 22.196 49.609 1.00 23.42 133 GLN B O 1
ATOM 2980 N N . LEU B 1 134 ? 3.773 22.624 51.199 1.00 21.74 134 LEU B N 1
ATOM 2981 C CA . LEU B 1 134 ? 2.978 22.042 52.278 1.00 23.29 134 LEU B CA 1
ATOM 2982 C C . LEU B 1 134 ? 1.657 22.776 52.472 1.00 23.65 134 LEU B C 1
ATOM 2983 O O . LEU B 1 134 ? 0.625 22.161 52.746 1.00 22.78 134 LEU B O 1
ATOM 2988 N N . ALA B 1 135 ? 1.700 24.097 52.337 1.00 24.53 135 ALA B N 1
ATOM 2989 C CA . ALA B 1 135 ? 0.517 24.924 52.521 1.00 26.15 135 ALA B CA 1
ATOM 2990 C C . ALA B 1 135 ? -0.508 24.700 51.417 1.00 27.46 135 ALA B C 1
ATOM 2991 O O . ALA B 1 135 ? -1.654 25.123 51.529 1.00 27.34 135 ALA B O 1
ATOM 2993 N N . SER B 1 136 ? -0.098 24.035 50.345 1.00 28.43 136 SER B N 1
ATOM 2994 C CA . SER B 1 136 ? -1.023 23.768 49.253 1.00 29.18 136 SER B CA 1
ATOM 2995 C C . SER B 1 136 ? -1.485 22.313 49.278 1.00 28.63 136 SER B C 1
ATOM 2996 O O . SER B 1 136 ? -2.491 21.968 48.659 1.00 29.23 136 SER B O 1
ATOM 2999 N N . LEU B 1 137 ? -0.760 21.469 50.009 1.00 25.66 137 LEU B N 1
ATOM 3000 C CA . LEU B 1 137 ? -1.092 20.049 50.083 1.00 24.98 137 LEU B CA 1
ATOM 3001 C C . LEU B 1 137 ? -1.764 19.581 51.373 1.00 24.46 137 LEU B C 1
ATOM 3002 O O . LEU B 1 137 ? -2.462 18.570 51.370 1.00 23.55 137 LEU B O 1
ATOM 3007 N N . LEU B 1 138 ? -1.567 20.305 52.471 1.00 23.58 138 LEU B N 1
ATOM 3008 C CA . LEU B 1 138 ? -2.157 19.897 53.744 1.00 21.75 138 LEU B CA 1
ATOM 3009 C C . LEU B 1 138 ? -3.160 20.906 54.291 1.00 22.05 138 LEU B C 1
ATOM 3010 O O . LEU B 1 138 ? -3.138 22.079 53.922 1.00 19.64 138 LEU B O 1
ATOM 3015 N N . PRO B 1 139 ? -4.057 20.455 55.183 1.00 22.38 139 PRO B N 1
ATOM 3016 C CA . PRO B 1 139 ? -5.052 21.357 55.770 1.00 23.27 139 PRO B CA 1
ATOM 3017 C C . PRO B 1 139 ? -4.336 22.334 56.701 1.00 23.41 139 PRO B C 1
ATOM 3018 O O . PRO B 1 139 ? -3.370 21.965 57.379 1.00 23.19 139 PRO B O 1
ATOM 3022 N N . LEU B 1 140 ? -4.806 23.575 56.731 1.00 22.63 140 LEU B N 1
ATOM 3023 C CA . LEU B 1 140 ? -4.187 24.596 57.563 1.00 24.93 140 LEU B CA 1
ATOM 3024 C C . LEU B 1 140 ? -4.937 24.841 58.858 1.00 24.09 140 LEU B C 1
ATOM 3025 O O . LEU B 1 140 ? -6.156 24.717 58.915 1.00 25.63 140 LEU B O 1
ATOM 3030 N N . LYS B 1 141 ? -4.191 25.181 59.902 1.00 25.45 141 LYS B N 1
ATOM 3031 C CA . LYS B 1 141 ? -4.770 25.469 61.203 1.00 25.40 141 LYS B CA 1
ATOM 3032 C C . LYS B 1 141 ? -4.037 26.652 61.810 1.00 25.94 141 LYS B C 1
ATOM 3033 O O . LYS B 1 141 ? -2.804 26.693 61.818 1.00 24.90 141 LYS B O 1
ATOM 3039 N N . SER B 1 142 ? -4.793 27.618 62.318 1.00 25.22 142 SER B N 1
ATOM 3040 C CA . SER B 1 142 ? -4.183 28.791 62.920 1.00 26.23 142 SER B CA 1
ATOM 3041 C C . SER B 1 142 ? -3.612 28.445 64.294 1.00 25.46 142 SER B C 1
ATOM 3042 O O . SER B 1 142 ? -4.204 27.669 65.046 1.00 25.69 142 SER B O 1
ATOM 3045 N N . VAL B 1 143 ? -2.452 29.012 64.604 1.00 23.53 143 VAL B N 1
ATOM 3046 C CA . VAL B 1 143 ? -1.809 28.794 65.893 1.00 22.59 143 VAL B CA 1
ATOM 3047 C C . VAL B 1 143 ? -2.373 29.860 66.822 1.00 23.87 143 VAL B C 1
ATOM 3048 O O . VAL B 1 143 ? -1.880 31.000 66.873 1.00 23.11 143 VAL B O 1
ATOM 3052 N N . GLY B 1 144 ? -3.420 29.477 67.546 1.00 24.56 144 GLY B N 1
ATOM 3053 C CA . GLY B 1 144 ? -4.092 30.393 68.447 1.00 24.74 144 GLY B CA 1
ATOM 3054 C C . GLY B 1 144 ? -5.212 31.033 67.654 1.00 25.72 144 GLY B C 1
ATOM 3055 O O . GLY B 1 144 ? -5.132 31.103 66.427 1.00 24.50 144 GLY B O 1
ATOM 3056 N N . GLU B 1 145 ? -6.265 31.484 68.327 1.00 26.16 145 GLU B N 1
ATOM 3057 C CA . GLU B 1 145 ? -7.366 32.123 67.615 1.00 28.23 145 GLU B CA 1
ATOM 3058 C C . GLU B 1 145 ? -6.863 33.339 66.837 1.00 27.31 145 GLU B C 1
ATOM 3059 O O . GLU B 1 145 ? -6.162 34.183 67.380 1.00 26.64 145 GLU B O 1
ATOM 3065 N N . ALA B 1 146 ? -7.213 33.396 65.555 1.00 27.70 146 ALA B N 1
ATOM 3066 C CA . ALA B 1 146 ? -6.806 34.484 64.672 1.00 28.03 146 ALA B CA 1
ATOM 3067 C C . ALA B 1 146 ? -5.289 34.520 64.487 1.00 26.70 146 ALA B C 1
ATOM 3068 O O . ALA B 1 146 ? -4.722 35.559 64.153 1.00 26.72 146 ALA B O 1
ATOM 3070 N N . GLY B 1 147 ? -4.636 33.381 64.697 1.00 25.97 147 GLY B N 1
ATOM 3071 C CA . GLY B 1 147 ? -3.192 33.322 64.557 1.00 21.52 147 GLY B CA 1
ATOM 3072 C C . GLY B 1 147 ? -2.727 32.900 63.179 1.00 21.89 147 GLY B C 1
ATOM 3073 O O . GLY B 1 147 ? -3.547 32.598 62.313 1.00 17.75 147 GLY B O 1
ATOM 3074 N N . PRO B 1 148 ? -1.405 32.879 62.938 1.00 21.54 148 PRO B N 1
ATOM 3075 C CA . PRO B 1 148 ? -0.869 32.478 61.633 1.00 21.84 148 PRO B CA 1
ATOM 3076 C C . PRO B 1 148 ? -1.266 31.024 61.371 1.00 22.33 148 PRO B C 1
ATOM 3077 O O . PRO B 1 148 ? -1.408 30.247 62.313 1.00 23.81 148 PRO B O 1
ATOM 3081 N N . LYS B 1 149 ? -1.447 30.661 60.106 1.00 19.60 149 LYS B N 1
ATOM 3082 C CA . LYS B 1 149 ? -1.823 29.297 59.759 1.00 20.76 149 LYS B CA 1
ATOM 3083 C C . LYS B 1 149 ? -0.639 28.419 59.356 1.00 19.61 149 LYS B C 1
ATOM 3084 O O . LYS B 1 149 ? 0.265 28.856 58.643 1.00 16.70 149 LYS B O 1
ATOM 3090 N N . VAL B 1 150 ? -0.646 27.178 59.832 1.00 19.33 150 VAL B N 1
ATOM 3091 C CA . VAL B 1 150 ? 0.404 26.229 59.489 1.00 18.97 150 VAL B CA 1
ATOM 3092 C C . VAL B 1 150 ? -0.236 24.911 59.058 1.00 18.31 150 VAL B C 1
ATOM 3093 O O . VAL B 1 150 ? -1.344 24.574 59.491 1.00 16.80 150 VAL B O 1
ATOM 3097 N N . PRO B 1 151 ? 0.448 24.160 58.181 1.00 18.20 151 PRO B N 1
ATOM 3098 C CA . PRO B 1 151 ? -0.061 22.872 57.697 1.00 16.85 151 PRO B CA 1
ATOM 3099 C C . PRO B 1 151 ? -0.126 21.846 58.831 1.00 18.33 151 PRO B C 1
ATOM 3100 O O . PRO B 1 151 ? 0.757 21.802 59.697 1.00 18.46 151 PRO B O 1
ATOM 3104 N N . VAL B 1 152 ? -1.177 21.029 58.823 1.00 17.51 152 VAL B N 1
ATOM 3105 C CA . VAL B 1 152 ? -1.376 20.010 59.853 1.00 17.11 152 VAL B CA 1
ATOM 3106 C C . VAL B 1 152 ? -1.014 18.606 59.366 1.00 18.08 152 VAL B C 1
ATOM 3107 O O . VAL B 1 152 ? -1.691 18.043 58.505 1.00 18.78 152 VAL B O 1
ATOM 3111 N N . PHE B 1 153 ? 0.056 18.048 59.921 1.00 16.95 153 PHE B N 1
ATOM 3112 C CA . PHE B 1 153 ? 0.489 16.700 59.553 1.00 18.09 153 PHE B CA 1
ATOM 3113 C C . PHE B 1 153 ? -0.301 15.676 60.371 1.00 18.30 153 PHE B C 1
ATOM 3114 O O . PHE B 1 153 ? -0.706 15.944 61.506 1.00 16.50 153 PHE B O 1
ATOM 3122 N N . ASP B 1 154 ? -0.521 14.503 59.794 1.00 18.59 154 ASP B N 1
ATOM 3123 C CA . ASP B 1 154 ? -1.217 13.452 60.518 1.00 18.54 154 ASP B CA 1
ATOM 3124 C C . ASP B 1 154 ? -0.224 12.805 61.470 1.00 18.33 154 ASP B C 1
ATOM 3125 O O . ASP B 1 154 ? -0.563 12.445 62.599 1.00 17.52 154 ASP B O 1
ATOM 3130 N N . VAL B 1 155 ? 1.017 12.682 61.009 1.00 17.68 155 VAL B N 1
ATOM 3131 C CA . VAL B 1 155 ? 2.071 12.086 61.814 1.00 17.68 155 VAL B CA 1
ATOM 3132 C C . VAL B 1 155 ? 3.436 12.750 61.597 1.00 18.40 155 VAL B C 1
ATOM 3133 O O . VAL B 1 155 ? 3.849 12.996 60.466 1.00 17.51 155 VAL B O 1
ATOM 3137 N N . VAL B 1 156 ? 4.127 13.042 62.693 1.00 16.16 156 VAL B N 1
ATOM 3138 C CA . VAL B 1 156 ? 5.470 13.596 62.626 1.00 15.88 156 VAL B CA 1
ATOM 3139 C C . VAL B 1 156 ? 6.364 12.670 63.451 1.00 15.38 156 VAL B C 1
ATOM 3140 O O . VAL B 1 156 ? 6.083 12.404 64.615 1.00 16.35 156 VAL B O 1
ATOM 3144 N N . LEU B 1 157 ? 7.433 12.179 62.843 1.00 16.39 157 LEU B N 1
ATOM 3145 C CA . LEU B 1 157 ? 8.363 11.299 63.544 1.00 18.81 157 LEU B CA 1
ATOM 3146 C C . LEU B 1 157 ? 9.561 12.135 63.980 1.00 16.99 157 LEU B C 1
ATOM 3147 O O . LEU B 1 157 ? 10.010 13.009 63.249 1.00 17.54 157 LEU B O 1
ATOM 3152 N N . LEU B 1 158 ? 10.085 11.858 65.164 1.00 18.43 158 LEU B N 1
ATOM 3153 C CA . LEU B 1 158 ? 11.215 12.620 65.674 1.00 16.03 158 LEU B CA 1
ATOM 3154 C C . LEU B 1 158 ? 12.218 11.769 66.413 1.00 17.14 158 LEU B C 1
ATOM 3155 O O . LEU B 1 158 ? 11.875 10.746 67.000 1.00 15.23 158 LEU B O 1
ATOM 3160 N N . GLY B 1 159 ? 13.461 12.234 66.376 1.00 17.54 159 GLY B N 1
ATOM 3161 C CA . GLY B 1 159 ? 14.549 11.598 67.079 1.00 16.44 159 GLY B CA 1
ATOM 3162 C C . GLY B 1 159 ? 15.017 12.634 68.092 1.00 19.10 159 GLY B C 1
ATOM 3163 O O . GLY B 1 159 ? 14.512 13.762 68.108 1.00 19.93 159 GLY B O 1
ATOM 3164 N N . LEU B 1 160 ? 15.960 12.261 68.946 1.00 19.34 160 LEU B N 1
ATOM 3165 C CA . LEU B 1 160 ? 16.497 13.179 69.945 1.00 19.94 160 LEU B CA 1
ATOM 3166 C C . LEU B 1 160 ? 18.017 13.131 69.917 1.00 19.38 160 LEU B C 1
ATOM 3167 O O . LEU B 1 160 ? 18.603 12.079 69.659 1.00 19.43 160 LEU B O 1
ATOM 3172 N N . GLY B 1 161 ? 18.651 14.270 70.180 1.00 18.86 161 GLY B N 1
ATOM 3173 C CA . GLY B 1 161 ? 20.100 14.320 70.208 1.00 20.15 161 GLY B CA 1
ATOM 3174 C C . GLY B 1 161 ? 20.560 14.536 71.636 1.00 20.98 161 GLY B C 1
ATOM 3175 O O . GLY B 1 161 ? 19.806 15.073 72.453 1.00 21.63 161 GLY B O 1
ATOM 3176 N N . SER B 1 162 ? 21.789 14.126 71.946 1.00 19.86 162 SER B N 1
ATOM 3177 C CA . SER B 1 162 ? 22.332 14.272 73.298 1.00 19.47 162 SER B CA 1
ATOM 3178 C C . SER B 1 162 ? 22.492 15.736 73.698 1.00 19.19 162 SER B C 1
ATOM 3179 O O . SER B 1 162 ? 22.632 16.056 74.880 1.00 19.87 162 SER B O 1
ATOM 3182 N N . ASP B 1 163 ? 22.490 16.621 72.708 1.00 19.57 163 ASP B N 1
ATOM 3183 C CA . ASP B 1 163 ? 22.605 18.051 72.974 1.00 19.02 163 ASP B CA 1
ATOM 3184 C C . ASP B 1 163 ? 21.202 18.599 73.254 1.00 19.98 163 ASP B C 1
ATOM 3185 O O . ASP B 1 163 ? 21.019 19.797 73.465 1.00 20.40 163 ASP B O 1
ATOM 3190 N N . GLY B 1 164 ? 20.215 17.705 73.239 1.00 18.97 164 GLY B N 1
ATOM 3191 C CA . GLY B 1 164 ? 18.838 18.088 73.510 1.00 18.77 164 GLY B CA 1
ATOM 3192 C C . GLY B 1 164 ? 17.994 18.527 72.325 1.00 18.72 164 GLY B C 1
ATOM 3193 O O . GLY B 1 164 ? 16.839 18.906 72.505 1.00 19.08 164 GLY B O 1
ATOM 3194 N N . HIS B 1 165 ? 18.542 18.482 71.115 1.00 19.36 165 HIS B N 1
ATOM 3195 C CA . HIS B 1 165 ? 17.771 18.896 69.945 1.00 17.20 165 HIS B CA 1
ATOM 3196 C C . HIS B 1 165 ? 16.890 17.762 69.428 1.00 16.63 165 HIS B C 1
ATOM 3197 O O . HIS B 1 165 ? 16.998 16.619 69.867 1.00 14.93 165 HIS B O 1
ATOM 3204 N N . THR B 1 166 ? 16.022 18.116 68.488 1.00 14.82 166 THR B N 1
ATOM 3205 C CA . THR B 1 166 ? 15.123 17.195 67.830 1.00 14.71 166 THR B CA 1
ATOM 3206 C C . THR B 1 166 ? 15.031 17.769 66.409 1.00 15.40 166 THR B C 1
ATOM 3207 O O . THR B 1 166 ? 15.339 18.951 66.201 1.00 14.59 166 THR B O 1
ATOM 3211 N N . ALA B 1 167 ? 14.645 16.952 65.432 1.00 15.39 167 ALA B N 1
ATOM 3212 C CA . ALA B 1 167 ? 14.588 17.422 64.042 1.00 14.48 167 ALA B CA 1
ATOM 3213 C C . ALA B 1 167 ? 15.934 18.117 63.824 1.00 14.11 167 ALA B C 1
ATOM 3214 O O . ALA B 1 167 ? 16.960 17.586 64.225 1.00 15.42 167 ALA B O 1
ATOM 3216 N N . SER B 1 168 ? 15.945 19.285 63.188 1.00 14.06 168 SER B N 1
ATOM 3217 C CA . SER B 1 168 ? 17.197 20.025 63.021 1.00 16.28 168 SER B CA 1
ATOM 3218 C C . SER B 1 168 ? 17.049 21.357 63.765 1.00 16.59 168 SER B C 1
ATOM 3219 O O . SER B 1 168 ? 17.592 22.389 63.365 1.00 18.97 168 SER B O 1
ATOM 3222 N N . ILE B 1 169 ? 16.300 21.307 64.862 1.00 16.05 169 ILE B N 1
ATOM 3223 C CA . ILE B 1 169 ? 16.058 22.463 65.714 1.00 15.96 169 ILE B CA 1
ATOM 3224 C C . ILE B 1 169 ? 17.107 22.436 66.825 1.00 17.53 169 ILE B C 1
ATOM 3225 O O . ILE B 1 169 ? 16.879 21.866 67.888 1.00 15.85 169 ILE B O 1
ATOM 3230 N N . PHE B 1 170 ? 18.253 23.063 66.571 1.00 19.15 170 PHE B N 1
ATOM 3231 C CA . PHE B 1 170 ? 19.356 23.081 67.532 1.00 20.13 170 PHE B CA 1
ATOM 3232 C C . PHE B 1 170 ? 19.343 24.235 68.536 1.00 20.71 170 PHE B C 1
ATOM 3233 O O . PHE B 1 170 ? 18.749 25.284 68.293 1.00 20.63 170 PHE B O 1
ATOM 3241 N N . PRO B 1 171 ? 20.007 24.049 69.686 1.00 21.29 171 PRO B N 1
ATOM 3242 C CA . PRO B 1 171 ? 20.051 25.104 70.700 1.00 23.20 171 PRO B CA 1
ATOM 3243 C C . PRO B 1 171 ? 20.606 26.391 70.090 1.00 25.43 171 PRO B C 1
ATOM 3244 O O . PRO B 1 171 ? 21.666 26.377 69.467 1.00 23.92 171 PRO B O 1
ATOM 3248 N N . GLY B 1 172 ? 19.871 27.489 70.250 1.00 28.54 172 GLY B N 1
ATOM 3249 C CA . GLY B 1 172 ? 20.311 28.771 69.728 1.00 28.90 172 GLY B CA 1
ATOM 3250 C C . GLY B 1 172 ? 20.140 28.957 68.233 1.00 30.73 172 GLY B C 1
ATOM 3251 O O . GLY B 1 172 ? 20.662 29.912 67.656 1.00 31.67 172 GLY B O 1
ATOM 3252 N N . SER B 1 173 ? 19.411 28.049 67.596 1.00 29.50 173 SER B N 1
ATOM 3253 C CA . SER B 1 173 ? 19.187 28.138 66.160 1.00 28.72 173 SER B CA 1
ATOM 3254 C C . SER B 1 173 ? 18.052 29.104 65.863 1.00 28.27 173 SER B C 1
ATOM 3255 O O . SER B 1 173 ? 17.329 29.530 66.765 1.00 25.34 173 SER B O 1
ATOM 3258 N N . GLN B 1 174 ? 17.900 29.437 64.585 1.00 28.65 174 GLN B N 1
ATOM 3259 C CA . GLN B 1 174 ? 16.830 30.322 64.144 1.00 28.18 174 GLN B CA 1
ATOM 3260 C C . GLN B 1 174 ? 15.503 29.573 64.337 1.00 25.01 174 GLN B C 1
ATOM 3261 O O . GLN B 1 174 ? 14.494 30.152 64.740 1.00 22.63 174 GLN B O 1
ATOM 3267 N N . ALA B 1 175 ? 15.533 28.275 64.057 1.00 23.08 175 ALA B N 1
ATOM 3268 C CA . ALA B 1 175 ? 14.360 27.407 64.170 1.00 21.03 175 ALA B CA 1
ATOM 3269 C C . ALA B 1 175 ? 13.774 27.361 65.573 1.00 20.42 175 ALA B C 1
ATOM 3270 O O . ALA B 1 175 ? 12.561 27.431 65.749 1.00 19.64 175 ALA B O 1
ATOM 3272 N N . GLU B 1 176 ? 14.640 27.242 66.570 1.00 20.74 176 GLU B N 1
ATOM 3273 C CA . GLU B 1 176 ? 14.205 27.170 67.957 1.00 22.19 176 GLU B CA 1
ATOM 3274 C C . GLU B 1 176 ? 13.248 28.297 68.345 1.00 25.45 176 GLU B C 1
ATOM 3275 O O . GLU B 1 176 ? 12.379 28.111 69.197 1.00 25.18 176 GLU B O 1
ATOM 3281 N N . LYS B 1 177 ? 13.400 29.458 67.711 1.00 27.72 177 LYS B N 1
ATOM 3282 C CA . LYS B 1 177 ? 12.558 30.612 68.015 1.00 30.42 177 LYS B CA 1
ATOM 3283 C C . LYS B 1 177 ? 11.230 30.651 67.260 1.00 30.13 177 LYS B C 1
ATOM 3284 O O . LYS B 1 177 ? 10.362 31.462 67.586 1.00 31.16 177 LYS B O 1
ATOM 3290 N N . GLU B 1 178 ? 11.061 29.784 66.263 1.00 28.76 178 GLU B N 1
ATOM 3291 C CA . GLU B 1 178 ? 9.824 29.770 65.478 1.00 26.87 178 GLU B CA 1
ATOM 3292 C C . GLU B 1 178 ? 8.683 28.982 66.108 1.00 25.74 178 GLU B C 1
ATOM 3293 O O . GLU B 1 178 ? 8.399 27.844 65.713 1.00 21.39 178 GLU B O 1
ATOM 3299 N N . THR B 1 179 ? 7.993 29.612 67.052 1.00 23.92 179 THR B N 1
ATOM 3300 C CA . THR B 1 179 ? 6.903 28.953 67.757 1.00 24.44 179 THR B CA 1
ATOM 3301 C C . THR B 1 179 ? 5.517 29.583 67.612 1.00 24.04 179 THR B C 1
ATOM 3302 O O . THR B 1 179 ? 4.529 28.992 68.052 1.00 24.22 179 THR B O 1
ATOM 3306 N N . ASP B 1 180 ? 5.427 30.766 67.008 1.00 22.88 180 ASP B N 1
ATOM 3307 C CA . ASP B 1 180 ? 4.127 31.417 66.881 1.00 23.79 180 ASP B CA 1
ATOM 3308 C C . ASP B 1 180 ? 3.342 31.092 65.615 1.00 22.43 180 ASP B C 1
ATOM 3309 O O . ASP B 1 180 ? 2.207 31.527 65.459 1.00 22.74 180 ASP B O 1
ATOM 3314 N N . GLY B 1 181 ? 3.941 30.322 64.716 1.00 23.45 181 GLY B N 1
ATOM 3315 C CA . GLY B 1 181 ? 3.245 29.949 63.498 1.00 20.68 181 GLY B CA 1
ATOM 3316 C C . GLY B 1 181 ? 3.520 30.798 62.276 1.00 19.63 181 GLY B C 1
ATOM 3317 O O . GLY B 1 181 ? 3.027 30.486 61.196 1.00 16.50 181 GLY B O 1
ATOM 3318 N N . LYS B 1 182 ? 4.290 31.872 62.431 1.00 19.93 182 LYS B N 1
ATOM 3319 C CA . LYS B 1 182 ? 4.600 32.729 61.294 1.00 21.37 182 LYS B CA 1
ATOM 3320 C C . LYS B 1 182 ? 5.588 32.048 60.350 1.00 21.35 182 LYS B C 1
ATOM 3321 O O . LYS B 1 182 ? 5.654 32.368 59.163 1.00 21.60 182 LYS B O 1
ATOM 3327 N N . VAL B 1 183 ? 6.344 31.090 60.872 1.00 18.80 183 VAL B N 1
ATOM 3328 C CA . VAL B 1 183 ? 7.293 30.365 60.042 1.00 17.27 183 VAL B CA 1
ATOM 3329 C C . VAL B 1 183 ? 6.972 28.866 60.089 1.00 16.91 183 VAL B C 1
ATOM 3330 O O . VAL B 1 183 ? 6.982 28.245 61.154 1.00 15.54 183 VAL B O 1
ATOM 3334 N N . VAL B 1 184 ? 6.673 28.303 58.924 1.00 14.90 184 VAL B N 1
ATOM 3335 C CA . VAL B 1 184 ? 6.323 26.895 58.812 1.00 15.06 184 VAL B CA 1
ATOM 3336 C C . VAL B 1 184 ? 7.556 25.997 58.762 1.00 15.97 184 VAL B C 1
ATOM 3337 O O . VAL B 1 184 ? 7.574 24.933 59.379 1.00 16.49 184 VAL B O 1
ATOM 3341 N N . VAL B 1 185 ? 8.582 26.434 58.035 1.00 15.67 185 VAL B N 1
ATOM 3342 C CA . VAL B 1 185 ? 9.830 25.683 57.904 1.00 15.64 185 VAL B CA 1
ATOM 3343 C C . VAL B 1 185 ? 11.007 26.627 58.142 1.00 17.45 185 VAL B C 1
ATOM 3344 O O . VAL B 1 185 ? 11.073 27.702 57.548 1.00 17.14 185 VAL B O 1
ATOM 3348 N N . SER B 1 186 ? 11.935 26.230 59.007 1.00 18.50 186 SER B N 1
ATOM 3349 C CA . SER B 1 186 ? 13.085 27.072 59.306 1.00 18.71 186 SER B CA 1
ATOM 3350 C C . SER B 1 186 ? 14.411 26.379 58.999 1.00 18.03 186 SER B C 1
ATOM 3351 O O . SER B 1 186 ? 14.443 25.352 58.315 1.00 18.19 186 SER B O 1
ATOM 3354 N N . VAL B 1 187 ? 15.501 26.946 59.511 1.00 16.24 187 VAL B N 1
ATOM 3355 C CA . VAL B 1 187 ? 16.833 26.414 59.273 1.00 17.02 187 VAL B CA 1
ATOM 3356 C C . VAL B 1 187 ? 17.664 26.289 60.551 1.00 16.37 187 VAL B C 1
ATOM 3357 O O . VAL B 1 187 ? 17.249 26.731 61.618 1.00 16.10 187 VAL B O 1
ATOM 3361 N N . GLY B 1 188 ? 18.838 25.674 60.438 1.00 16.11 188 GLY B N 1
ATOM 3362 C CA . GLY B 1 188 ? 19.700 25.521 61.597 1.00 13.78 188 GLY B CA 1
ATOM 3363 C C . GLY B 1 188 ? 21.013 24.848 61.259 1.00 14.45 188 GLY B C 1
ATOM 3364 O O . GLY B 1 188 ? 21.112 24.153 60.253 1.00 15.78 188 GLY B O 1
ATOM 3365 N N . PHE B 1 189 ? 22.032 25.063 62.084 1.00 15.28 189 PHE B N 1
ATOM 3366 C CA . PHE B 1 189 ? 23.332 24.441 61.856 1.00 16.06 189 PHE B CA 1
ATOM 3367 C C . PHE B 1 189 ? 23.652 23.622 63.102 1.00 16.34 189 PHE B C 1
ATOM 3368 O O . PHE B 1 189 ? 23.465 24.088 64.225 1.00 17.54 189 PHE B O 1
ATOM 3376 N N . PRO B 1 190 ? 24.145 22.385 62.922 1.00 18.35 190 PRO B N 1
ATOM 3377 C CA . PRO B 1 190 ? 24.457 21.552 64.087 1.00 18.86 190 PRO B CA 1
ATOM 3378 C C . PRO B 1 190 ? 25.412 22.148 65.103 1.00 19.66 190 PRO B C 1
ATOM 3379 O O . PRO B 1 190 ? 26.319 22.910 64.762 1.00 18.68 190 PRO B O 1
ATOM 3383 N N . SER B 1 191 ? 25.184 21.801 66.365 1.00 20.33 191 SER B N 1
ATOM 3384 C CA . SER B 1 191 ? 26.034 22.258 67.446 1.00 21.66 191 SER B CA 1
ATOM 3385 C C . SER B 1 191 ? 27.375 21.552 67.285 1.00 21.82 191 SER B C 1
ATOM 3386 O O . SER B 1 191 ? 27.512 20.638 66.465 1.00 21.43 191 SER B O 1
ATOM 3389 N N . GLU B 1 192 ? 28.356 21.991 68.067 1.00 22.53 192 GLU B N 1
ATOM 3390 C CA . GLU B 1 192 ? 29.712 21.453 68.043 1.00 21.60 192 GLU B CA 1
ATOM 3391 C C . GLU B 1 192 ? 29.806 19.933 68.096 1.00 22.14 192 GLU B C 1
ATOM 3392 O O . GLU B 1 192 ? 30.613 19.327 67.386 1.00 21.95 192 GLU B O 1
ATOM 3398 N N . THR B 1 193 ? 28.978 19.317 68.928 1.00 21.55 193 THR B N 1
ATOM 3399 C CA . THR B 1 193 ? 29.016 17.870 69.087 1.00 23.00 193 THR B CA 1
ATOM 3400 C C . THR B 1 193 ? 28.198 17.058 68.078 1.00 23.62 193 THR B C 1
ATOM 3401 O O . THR B 1 193 ? 28.238 15.827 68.100 1.00 23.32 193 THR B O 1
ATOM 3405 N N . MET B 1 194 ? 27.465 17.729 67.194 1.00 23.49 194 MET B N 1
ATOM 3406 C CA . MET B 1 194 ? 26.655 17.012 66.215 1.00 24.49 194 MET B CA 1
ATOM 3407 C C . MET B 1 194 ? 27.248 17.078 64.805 1.00 23.76 194 MET B C 1
ATOM 3408 O O . MET B 1 194 ? 27.995 17.998 64.480 1.00 21.00 194 MET B O 1
ATOM 3413 N N . LYS B 1 195 ? 26.919 16.089 63.976 1.00 24.13 195 LYS B N 1
ATOM 3414 C CA . LYS B 1 195 ? 27.397 16.043 62.591 1.00 25.06 195 LYS B CA 1
ATOM 3415 C C . LYS B 1 195 ? 26.368 15.298 61.743 1.00 24.13 195 LYS B C 1
ATOM 3416 O O . LYS B 1 195 ? 25.506 14.607 62.285 1.00 24.27 195 LYS B O 1
ATOM 3422 N N . PRO B 1 196 ? 26.437 15.426 60.405 1.00 22.61 196 PRO B N 1
ATOM 3423 C CA . PRO B 1 196 ? 27.382 16.186 59.577 1.00 23.61 196 PRO B CA 1
ATOM 3424 C C . PRO B 1 196 ? 27.277 17.708 59.720 1.00 24.29 196 PRO B C 1
ATOM 3425 O O . PRO B 1 196 ? 26.191 18.252 59.931 1.00 24.48 196 PRO B O 1
ATOM 3429 N N . LYS B 1 197 ? 28.419 18.378 59.588 1.00 24.02 197 LYS B N 1
ATOM 3430 C CA . LYS B 1 197 ? 28.509 19.836 59.702 1.00 23.27 197 LYS B CA 1
ATOM 3431 C C . LYS B 1 197 ? 28.008 20.541 58.440 1.00 21.37 197 LYS B C 1
ATOM 3432 O O . LYS B 1 197 ? 28.790 21.117 57.685 1.00 21.21 197 LYS B O 1
ATOM 3438 N N . VAL B 1 198 ? 26.703 20.484 58.205 1.00 21.86 198 VAL B N 1
ATOM 3439 C CA . VAL B 1 198 ? 26.108 21.124 57.034 1.00 20.74 198 VAL B CA 1
ATOM 3440 C C . VAL B 1 198 ? 24.791 21.790 57.433 1.00 21.11 198 VAL B C 1
ATOM 3441 O O . VAL B 1 198 ? 24.111 21.311 58.340 1.00 20.00 198 VAL B O 1
ATOM 3445 N N . TRP B 1 199 ? 24.437 22.892 56.771 1.00 19.21 199 TRP B N 1
ATOM 3446 C CA . TRP B 1 199 ? 23.189 23.572 57.087 1.00 18.37 199 TRP B CA 1
ATOM 3447 C C . TRP B 1 199 ? 22.009 22.637 56.893 1.00 18.10 199 TRP B C 1
ATOM 3448 O O . TRP B 1 199 ? 22.062 21.716 56.083 1.00 18.82 199 TRP B O 1
ATOM 3459 N N . ARG B 1 200 ? 20.940 22.886 57.638 1.00 17.64 200 ARG B N 1
ATOM 3460 C CA . ARG B 1 200 ? 19.754 22.047 57.572 1.00 16.23 200 ARG B CA 1
ATOM 3461 C C . ARG B 1 200 ? 18.488 22.871 57.404 1.00 16.64 200 ARG B C 1
ATOM 3462 O O . ARG B 1 200 ? 18.475 24.082 57.644 1.00 16.48 200 ARG B O 1
ATOM 3470 N N . VAL B 1 201 ? 17.425 22.195 56.981 1.00 17.35 201 VAL B N 1
ATOM 3471 C CA . VAL B 1 201 ? 16.107 22.801 56.858 1.00 15.42 201 VAL B CA 1
ATOM 3472 C C . VAL B 1 201 ? 15.289 21.924 57.790 1.00 16.05 201 VAL B C 1
ATOM 3473 O O . VAL B 1 201 ? 15.582 20.731 57.932 1.00 16.40 201 VAL B O 1
ATOM 3477 N N . THR B 1 202 ? 14.275 22.496 58.430 1.00 15.91 202 THR B N 1
ATOM 3478 C CA . THR B 1 202 ? 13.484 21.733 59.385 1.00 16.02 202 THR B CA 1
ATOM 3479 C C . THR B 1 202 ? 12.122 22.359 59.666 1.00 14.47 202 THR B C 1
ATOM 3480 O O . THR B 1 202 ? 11.957 23.579 59.576 1.00 14.59 202 THR B O 1
ATOM 3484 N N . LEU B 1 203 ? 11.142 21.521 59.993 1.00 14.01 203 LEU B N 1
ATOM 3485 C CA . LEU B 1 203 ? 9.819 22.030 60.332 1.00 15.73 203 LEU B CA 1
ATOM 3486 C C . LEU B 1 203 ? 10.052 22.829 61.607 1.00 14.96 203 LEU B C 1
ATOM 3487 O O . LEU B 1 203 ? 10.928 22.487 62.400 1.00 13.73 203 LEU B O 1
ATOM 3492 N N . SER B 1 204 ? 9.278 23.891 61.802 1.00 15.77 204 SER B N 1
ATOM 3493 C CA . SER B 1 204 ? 9.433 24.739 62.981 1.00 15.43 204 SER B CA 1
ATOM 3494 C C . SER B 1 204 ? 8.750 24.113 64.175 1.00 14.97 204 SER B C 1
ATOM 3495 O O . SER B 1 204 ? 7.908 23.232 64.019 1.00 13.56 204 SER B O 1
ATOM 3498 N N . PRO B 1 205 ? 9.125 24.537 65.392 1.00 14.86 205 PRO B N 1
ATOM 3499 C CA . PRO B 1 205 ? 8.452 23.944 66.545 1.00 15.28 205 PRO B CA 1
ATOM 3500 C C . PRO B 1 205 ? 6.945 24.162 66.410 1.00 15.36 205 PRO B C 1
ATOM 3501 O O . PRO B 1 205 ? 6.154 23.307 66.799 1.00 17.10 205 PRO B O 1
ATOM 3505 N N . ALA B 1 206 ? 6.560 25.304 65.840 1.00 12.59 206 ALA B N 1
ATOM 3506 C CA . ALA B 1 206 ? 5.145 25.642 65.657 1.00 14.78 206 ALA B CA 1
ATOM 3507 C C . ALA B 1 206 ? 4.383 24.627 64.810 1.00 14.71 206 ALA B C 1
ATOM 3508 O O . ALA B 1 206 ? 3.271 24.212 65.163 1.00 14.06 206 ALA B O 1
ATOM 3510 N N . THR B 1 207 ? 4.964 24.245 63.679 1.00 13.64 207 THR B N 1
ATOM 3511 C CA . THR B 1 207 ? 4.332 23.271 62.789 1.00 14.87 207 THR B CA 1
ATOM 3512 C C . THR B 1 207 ? 4.166 21.922 63.496 1.00 15.94 207 THR B C 1
ATOM 3513 O O . THR B 1 207 ? 3.108 21.301 63.451 1.00 14.31 207 THR B O 1
ATOM 3517 N N . ILE B 1 208 ? 5.232 21.485 64.151 1.00 16.99 208 ILE B N 1
ATOM 3518 C CA . ILE B 1 208 ? 5.249 20.216 64.862 1.00 16.66 208 ILE B CA 1
ATOM 3519 C C . ILE B 1 208 ? 4.154 20.142 65.923 1.00 19.24 208 ILE B C 1
ATOM 3520 O O . ILE B 1 208 ? 3.536 19.093 66.134 1.00 18.18 208 ILE B O 1
ATOM 3525 N N . MET B 1 209 ? 3.896 21.269 66.571 1.00 19.31 209 MET B N 1
ATOM 3526 C CA . MET B 1 209 ? 2.900 21.323 67.631 1.00 19.48 209 MET B CA 1
ATOM 3527 C C . MET B 1 209 ? 1.460 21.239 67.178 1.00 18.99 209 MET B C 1
ATOM 3528 O O . MET B 1 209 ? 0.566 21.056 67.997 1.00 19.65 209 MET B O 1
ATOM 3533 N N . GLN B 1 210 ? 1.231 21.370 65.880 1.00 18.03 210 GLN B N 1
ATOM 3534 C CA . GLN B 1 210 ? -0.123 21.276 65.357 1.00 19.89 210 GLN B CA 1
ATOM 3535 C C . GLN B 1 210 ? -0.374 19.895 64.748 1.00 18.01 210 GLN B C 1
ATOM 3536 O O . GLN B 1 210 ? -1.470 19.613 64.286 1.00 18.79 210 GLN B O 1
ATOM 3542 N N . ALA B 1 211 ? 0.643 19.035 64.749 1.00 18.35 211 ALA B N 1
ATOM 3543 C CA . ALA B 1 211 ? 0.499 17.693 64.183 1.00 18.04 211 ALA B CA 1
ATOM 3544 C C . ALA B 1 211 ? -0.479 16.863 65.010 1.00 18.28 211 ALA B C 1
ATOM 3545 O O . ALA B 1 211 ? -0.496 16.957 66.231 1.00 17.27 211 ALA B O 1
ATOM 3547 N N . ARG B 1 212 ? -1.290 16.051 64.339 1.00 18.24 212 ARG B N 1
ATOM 3548 C CA . ARG B 1 212 ? -2.270 15.202 65.020 1.00 18.79 212 ARG B CA 1
ATOM 3549 C C . ARG B 1 212 ? -1.605 14.102 65.856 1.00 18.42 212 ARG B C 1
ATOM 3550 O O . ARG B 1 212 ? -2.158 13.648 66.863 1.00 17.35 212 ARG B O 1
ATOM 3558 N N . ASN B 1 213 ? -0.420 13.673 65.439 1.00 14.38 213 ASN B N 1
ATOM 3559 C CA . ASN B 1 213 ? 0.306 12.634 66.171 1.00 16.06 213 ASN B CA 1
ATOM 3560 C C . ASN B 1 213 ? 1.795 12.890 66.036 1.00 15.60 213 ASN B C 1
ATOM 3561 O O . ASN B 1 213 ? 2.295 13.081 64.930 1.00 13.67 213 ASN B O 1
ATOM 3566 N N . VAL B 1 214 ? 2.496 12.904 67.167 1.00 15.75 214 VAL B N 1
ATOM 3567 C CA . VAL B 1 214 ? 3.939 13.111 67.159 1.00 15.07 214 VAL B CA 1
ATOM 3568 C C . VAL B 1 214 ? 4.577 11.932 67.867 1.00 15.91 214 VAL B C 1
ATOM 3569 O O . VAL B 1 214 ? 4.263 11.649 69.022 1.00 16.47 214 VAL B O 1
ATOM 3573 N N . ILE B 1 215 ? 5.476 11.249 67.167 1.00 15.83 215 ILE B N 1
ATOM 3574 C CA . ILE B 1 215 ? 6.140 10.077 67.724 1.00 16.63 215 ILE B CA 1
ATOM 3575 C C . ILE B 1 215 ? 7.636 10.294 67.835 1.00 16.91 215 ILE B C 1
ATOM 3576 O O . ILE B 1 215 ? 8.312 10.536 66.837 1.00 17.61 215 ILE B O 1
ATOM 3581 N N . VAL B 1 216 ? 8.142 10.193 69.056 1.00 16.60 216 VAL B N 1
ATOM 3582 C CA . VAL B 1 216 ? 9.556 10.372 69.328 1.00 17.74 216 VAL B CA 1
ATOM 3583 C C . VAL B 1 216 ? 10.223 9.020 69.602 1.00 19.40 216 VAL B C 1
ATOM 3584 O O . VAL B 1 216 ? 9.829 8.304 70.527 1.00 18.80 216 VAL B O 1
ATOM 3588 N N . LEU B 1 217 ? 11.220 8.685 68.790 1.00 19.57 217 LEU B N 1
ATOM 3589 C CA . LEU B 1 217 ? 11.979 7.437 68.928 1.00 21.09 217 LEU B CA 1
ATOM 3590 C C . LEU B 1 217 ? 13.390 7.785 69.404 1.00 20.72 217 LEU B C 1
ATOM 3591 O O . LEU B 1 217 ? 14.145 8.419 68.669 1.00 22.42 217 LEU B O 1
ATOM 3596 N N . ALA B 1 218 ? 13.752 7.384 70.620 1.00 21.57 218 ALA B N 1
ATOM 3597 C CA . ALA B 1 218 ? 15.081 7.713 71.144 1.00 23.00 218 ALA B CA 1
ATOM 3598 C C . ALA B 1 218 ? 15.706 6.663 72.065 1.00 23.86 218 ALA B C 1
ATOM 3599 O O . ALA B 1 218 ? 15.011 5.959 72.799 1.00 24.58 218 ALA B O 1
ATOM 3601 N N . THR B 1 219 ? 17.034 6.589 72.036 1.00 23.84 219 THR B N 1
ATOM 3602 C CA . THR B 1 219 ? 17.776 5.625 72.843 1.00 27.05 219 THR B CA 1
ATOM 3603 C C . THR B 1 219 ? 19.105 6.201 73.302 1.00 27.22 219 THR B C 1
ATOM 3604 O O . THR B 1 219 ? 19.562 7.225 72.787 1.00 29.79 219 THR B O 1
ATOM 3608 N N . GLY B 1 220 ? 19.730 5.530 74.264 1.00 27.57 220 GLY B N 1
ATOM 3609 C CA . GLY B 1 220 ? 21.022 5.977 74.748 1.00 27.51 220 GLY B CA 1
ATOM 3610 C C . GLY B 1 220 ? 21.010 6.615 76.121 1.00 28.80 220 GLY B C 1
ATOM 3611 O O . GLY B 1 220 ? 20.198 7.501 76.407 1.00 25.73 220 GLY B O 1
ATOM 3612 N N . ALA B 1 221 ? 21.932 6.169 76.966 1.00 27.93 221 ALA B N 1
ATOM 3613 C CA . ALA B 1 221 ? 22.043 6.683 78.318 1.00 28.30 221 ALA B CA 1
ATOM 3614 C C . ALA B 1 221 ? 22.470 8.143 78.282 1.00 29.23 221 ALA B C 1
ATOM 3615 O O . ALA B 1 221 ? 22.110 8.922 79.165 1.00 28.58 221 ALA B O 1
ATOM 3617 N N . GLU B 1 222 ? 23.232 8.513 77.257 1.00 29.58 222 GLU B N 1
ATOM 3618 C CA . GLU B 1 222 ? 23.703 9.884 77.132 1.00 29.14 222 GLU B CA 1
ATOM 3619 C C . GLU B 1 222 ? 22.568 10.856 76.786 1.00 27.98 222 GLU B C 1
ATOM 3620 O O . GLU B 1 222 ? 22.774 12.071 76.750 1.00 27.49 222 GLU B O 1
ATOM 3626 N N . LYS B 1 223 ? 21.374 10.318 76.545 1.00 26.13 223 LYS B N 1
ATOM 3627 C CA . LYS B 1 223 ? 20.220 11.146 76.205 1.00 24.94 223 LYS B CA 1
ATOM 3628 C C . LYS B 1 223 ? 19.167 11.164 77.307 1.00 25.15 223 LYS B C 1
ATOM 3629 O O . LYS B 1 223 ? 18.122 11.807 77.162 1.00 22.40 223 LYS B O 1
ATOM 3635 N N . LYS B 1 224 ? 19.439 10.463 78.405 1.00 25.07 224 LYS B N 1
ATOM 3636 C CA . LYS B 1 224 ? 18.498 10.404 79.523 1.00 25.08 224 LYS B CA 1
ATOM 3637 C C . LYS B 1 224 ? 18.054 11.790 79.994 1.00 24.24 224 LYS B C 1
ATOM 3638 O O . LYS B 1 224 ? 16.868 12.028 80.209 1.00 25.11 224 LYS B O 1
ATOM 3640 N N . TRP B 1 225 ? 19.008 12.701 80.151 1.00 24.06 225 TRP B N 1
ATOM 3641 C CA . TRP B 1 225 ? 18.688 14.046 80.603 1.00 23.64 225 TRP B CA 1
ATOM 3642 C C . TRP B 1 225 ? 17.729 14.758 79.648 1.00 22.66 225 TRP B C 1
ATOM 3643 O O . TRP B 1 225 ? 16.983 15.643 80.067 1.00 24.23 225 TRP B O 1
ATOM 3654 N N . VAL B 1 226 ? 17.742 14.383 78.372 1.00 19.17 226 VAL B N 1
ATOM 3655 C CA . VAL B 1 226 ? 16.848 15.023 77.412 1.00 18.59 226 VAL B CA 1
ATOM 3656 C C . VAL B 1 226 ? 15.408 14.592 77.687 1.00 20.44 226 VAL B C 1
ATOM 3657 O O . VAL B 1 226 ? 14.509 15.431 77.783 1.00 20.50 226 VAL B O 1
ATOM 3661 N N . VAL B 1 227 ? 15.188 13.288 77.824 1.00 20.66 227 VAL B N 1
ATOM 3662 C CA . VAL B 1 227 ? 13.851 12.776 78.106 1.00 21.83 227 VAL B CA 1
ATOM 3663 C C . VAL B 1 227 ? 13.365 13.314 79.446 1.00 23.72 227 VAL B C 1
ATOM 3664 O O . VAL B 1 227 ? 12.206 13.720 79.580 1.00 22.98 227 VAL B O 1
ATOM 3668 N N . ASP B 1 228 ? 14.252 13.313 80.438 1.00 24.84 228 ASP B N 1
ATOM 3669 C CA . ASP B 1 228 ? 13.905 13.812 81.764 1.00 25.55 228 ASP B CA 1
ATOM 3670 C C . ASP B 1 228 ? 13.579 15.303 81.684 1.00 26.22 228 ASP B C 1
ATOM 3671 O O . ASP B 1 228 ? 12.653 15.784 82.339 1.00 26.06 228 ASP B O 1
ATOM 3676 N N . GLY B 1 229 ? 14.342 16.020 80.862 1.00 26.37 229 GLY B N 1
ATOM 3677 C CA . GLY B 1 229 ? 14.141 17.449 80.701 1.00 25.18 229 GLY B CA 1
ATOM 3678 C C . GLY B 1 229 ? 12.839 17.809 80.014 1.00 24.06 229 GLY B C 1
ATOM 3679 O O . GLY B 1 229 ? 12.341 18.924 80.157 1.00 24.58 229 GLY B O 1
ATOM 3680 N N . ILE B 1 230 ? 12.284 16.866 79.266 1.00 23.87 230 ILE B N 1
ATOM 3681 C CA . ILE B 1 230 ? 11.027 17.091 78.561 1.00 23.20 230 ILE B CA 1
ATOM 3682 C C . ILE B 1 230 ? 9.830 16.731 79.432 1.00 23.36 230 ILE B C 1
ATOM 3683 O O . ILE B 1 230 ? 8.803 17.409 79.405 1.00 24.77 230 ILE B O 1
ATOM 3688 N N . LEU B 1 231 ? 9.971 15.666 80.208 1.00 21.85 231 LEU B N 1
ATOM 3689 C CA . LEU B 1 231 ? 8.883 15.181 81.053 1.00 23.10 231 LEU B CA 1
ATOM 3690 C C . LEU B 1 231 ? 8.709 15.875 82.397 1.00 22.29 231 LEU B C 1
ATOM 3691 O O . LEU B 1 231 ? 7.612 15.887 82.943 1.00 23.38 231 LEU B O 1
ATOM 3696 N N . ALA B 1 232 ? 9.786 16.436 82.934 1.00 22.81 232 ALA B N 1
ATOM 3697 C CA . ALA B 1 232 ? 9.721 17.112 84.228 1.00 22.80 232 ALA B CA 1
ATOM 3698 C C . ALA B 1 232 ? 8.647 18.206 84.242 1.00 22.95 232 ALA B C 1
ATOM 3699 O O . ALA B 1 232 ? 8.558 19.006 83.309 1.00 23.04 232 ALA B O 1
ATOM 3701 N N . ASP B 1 233 ? 7.828 18.225 85.291 1.00 23.03 233 ASP B N 1
ATOM 3702 C CA . ASP B 1 233 ? 6.779 19.234 85.414 1.00 24.97 233 ASP B CA 1
ATOM 3703 C C . ASP B 1 233 ? 7.420 20.609 85.562 1.00 23.61 233 ASP B C 1
ATOM 3704 O O . ASP B 1 233 ? 6.965 21.579 84.966 1.00 24.52 233 ASP B O 1
ATOM 3709 N N . THR B 1 234 ? 8.474 20.688 86.366 1.00 24.51 234 THR B N 1
ATOM 3710 C CA . THR B 1 234 ? 9.196 21.939 86.543 1.00 27.28 234 THR B CA 1
ATOM 3711 C C . THR B 1 234 ? 10.596 21.742 85.981 1.00 28.98 234 THR B C 1
ATOM 3712 O O . THR B 1 234 ? 11.371 20.924 86.476 1.00 28.55 234 THR B O 1
ATOM 3716 N N . ALA B 1 235 ? 10.904 22.496 84.931 1.00 32.59 235 ALA B N 1
ATOM 3717 C CA . ALA B 1 235 ? 12.184 22.391 84.252 1.00 33.81 235 ALA B CA 1
ATOM 3718 C C . ALA B 1 235 ? 13.347 23.025 84.984 1.00 34.65 235 ALA B C 1
ATOM 3719 O O . ALA B 1 235 ? 13.189 23.659 86.023 1.00 35.62 235 ALA B O 1
ATOM 3721 N N . HIS B 1 236 ? 14.522 22.838 84.401 1.00 34.67 236 HIS B N 1
ATOM 3722 C CA . HIS B 1 236 ? 15.777 23.342 84.928 1.00 34.17 236 HIS B CA 1
ATOM 3723 C C . HIS B 1 236 ? 16.805 23.081 83.834 1.00 31.68 236 HIS B C 1
ATOM 3724 O O . HIS B 1 236 ? 17.102 21.930 83.539 1.00 30.71 236 HIS B O 1
ATOM 3731 N N . LYS B 1 237 ? 17.332 24.139 83.224 1.00 31.70 237 LYS B N 1
ATOM 3732 C CA . LYS B 1 237 ? 18.314 23.978 82.150 1.00 31.91 237 LYS B CA 1
ATOM 3733 C C . LYS B 1 237 ? 17.762 22.928 81.185 1.00 29.34 237 LYS B C 1
ATOM 3734 O O . LYS B 1 237 ? 18.429 21.944 80.855 1.00 30.69 237 LYS B O 1
ATOM 3740 N N . ALA B 1 238 ? 16.531 23.163 80.741 1.00 25.73 238 ALA B N 1
ATOM 3741 C CA . ALA B 1 238 ? 15.817 22.264 79.847 1.00 23.17 238 ALA B CA 1
ATOM 3742 C C . ALA B 1 238 ? 16.363 22.147 78.427 1.00 22.06 238 ALA B C 1
ATOM 3743 O O . ALA B 1 238 ? 17.009 23.059 77.907 1.00 22.76 238 ALA B O 1
ATOM 3745 N N . PRO B 1 239 ? 16.108 21.003 77.776 1.00 20.79 239 PRO B N 1
ATOM 3746 C CA . PRO B 1 239 ? 16.579 20.806 76.404 1.00 18.92 239 PRO B CA 1
ATOM 3747 C C . PRO B 1 239 ? 15.629 21.520 75.447 1.00 19.56 239 PRO B C 1
ATOM 3748 O O . PRO B 1 239 ? 14.504 21.852 75.813 1.00 19.19 239 PRO B O 1
ATOM 3752 N N . VAL B 1 240 ? 16.088 21.751 74.223 1.00 19.55 240 VAL B N 1
ATOM 3753 C CA . VAL B 1 240 ? 15.275 22.393 73.197 1.00 19.21 240 VAL B CA 1
ATOM 3754 C C . VAL B 1 240 ? 13.960 21.632 73.045 1.00 19.37 240 VAL B C 1
ATOM 3755 O O . VAL B 1 240 ? 12.882 22.230 73.012 1.00 21.79 240 VAL B O 1
ATOM 3759 N N . ALA B 1 241 ? 14.070 20.307 72.960 1.00 16.83 241 ALA B N 1
ATOM 3760 C CA . ALA B 1 241 ? 12.925 19.417 72.780 1.00 18.11 241 ALA B CA 1
ATOM 3761 C C . ALA B 1 241 ? 11.801 19.565 73.802 1.00 17.92 241 ALA B C 1
ATOM 3762 O O . ALA B 1 241 ? 10.727 18.996 73.624 1.00 19.86 241 ALA B O 1
ATOM 3764 N N . ARG B 1 242 ? 12.033 20.311 74.874 1.00 19.04 242 ARG B N 1
ATOM 3765 C CA . ARG B 1 242 ? 10.982 20.481 75.865 1.00 19.21 242 ARG B CA 1
ATOM 3766 C C . ARG B 1 242 ? 9.793 21.227 75.245 1.00 18.49 242 ARG B C 1
ATOM 3767 O O . ARG B 1 242 ? 8.706 21.261 75.816 1.00 18.33 242 ARG B O 1
ATOM 3775 N N . PHE B 1 243 ? 9.986 21.805 74.064 1.00 19.33 243 PHE B N 1
ATOM 3776 C CA . PHE B 1 243 ? 8.886 22.521 73.423 1.00 16.99 243 PHE B CA 1
ATOM 3777 C C . PHE B 1 243 ? 7.776 21.548 73.042 1.00 16.73 243 PHE B C 1
ATOM 3778 O O . PHE B 1 243 ? 6.632 21.958 72.800 1.00 18.17 243 PHE B O 1
ATOM 3786 N N . LEU B 1 244 ? 8.109 20.257 73.005 1.00 14.61 244 LEU B N 1
ATOM 3787 C CA . LEU B 1 244 ? 7.131 19.222 72.662 1.00 16.77 244 LEU B CA 1
ATOM 3788 C C . LEU B 1 244 ? 5.968 19.216 73.648 1.00 18.22 244 LEU B C 1
ATOM 3789 O O . LEU B 1 244 ? 4.893 18.690 73.353 1.00 16.65 244 LEU B O 1
ATOM 3794 N N . ARG B 1 245 ? 6.186 19.805 74.821 1.00 19.62 245 ARG B N 1
ATOM 3795 C CA . ARG B 1 245 ? 5.144 19.892 75.840 1.00 21.70 245 ARG B CA 1
ATOM 3796 C C . ARG B 1 245 ? 3.958 20.706 75.349 1.00 22.66 245 ARG B C 1
ATOM 3797 O O . ARG B 1 245 ? 2.848 20.571 75.866 1.00 23.50 245 ARG B O 1
ATOM 3805 N N . GLY B 1 246 ? 4.201 21.564 74.362 1.00 22.43 246 GLY B N 1
ATOM 3806 C CA . GLY B 1 246 ? 3.141 22.402 73.833 1.00 24.18 246 GLY B CA 1
ATOM 3807 C C . GLY B 1 246 ? 2.413 21.813 72.640 1.00 25.53 246 GLY B C 1
ATOM 3808 O O . GLY B 1 246 ? 1.575 22.478 72.027 1.00 26.09 246 GLY B O 1
ATOM 3809 N N . CYS B 1 247 ? 2.717 20.566 72.300 1.00 25.64 247 CYS B N 1
ATOM 3810 C CA . CYS B 1 247 ? 2.057 19.941 71.160 1.00 27.53 247 CYS B CA 1
ATOM 3811 C C . CYS B 1 247 ? 0.566 19.798 71.411 1.00 25.55 247 CYS B C 1
ATOM 3812 O O . CYS B 1 247 ? 0.144 19.527 72.524 1.00 25.99 247 CYS B O 1
ATOM 3815 N N . GLU B 1 248 ? -0.226 19.994 70.365 1.00 25.63 248 GLU B N 1
ATOM 3816 C CA . GLU B 1 248 ? -1.673 19.909 70.464 1.00 26.38 248 GLU B CA 1
ATOM 3817 C C . GLU B 1 248 ? -2.229 18.525 70.149 1.00 26.81 248 GLU B C 1
ATOM 3818 O O . GLU B 1 248 ? -3.379 18.233 70.467 1.00 28.12 248 GLU B O 1
ATOM 3824 N N . GLY B 1 249 ? -1.422 17.679 69.518 1.00 26.25 249 GLY B N 1
ATOM 3825 C CA . GLY B 1 249 ? -1.886 16.346 69.167 1.00 23.73 249 GLY B CA 1
ATOM 3826 C C . GLY B 1 249 ? -1.447 15.269 70.136 1.00 23.21 249 GLY B C 1
ATOM 3827 O O . GLY B 1 249 ? -1.030 15.560 71.255 1.00 23.85 249 GLY B O 1
ATOM 3828 N N . ASN B 1 250 ? -1.552 14.014 69.712 1.00 22.55 250 ASN B N 1
ATOM 3829 C CA . ASN B 1 250 ? -1.149 12.901 70.558 1.00 22.36 250 ASN B CA 1
ATOM 3830 C C . ASN B 1 250 ? 0.368 12.770 70.524 1.00 22.57 250 ASN B C 1
ATOM 3831 O O . ASN B 1 250 ? 0.969 12.703 69.450 1.00 21.10 250 ASN B O 1
ATOM 3836 N N . VAL B 1 251 ? 0.981 12.740 71.700 1.00 20.92 251 VAL B N 1
ATOM 3837 C CA . VAL B 1 251 ? 2.428 12.622 71.808 1.00 21.66 251 VAL B CA 1
ATOM 3838 C C . VAL B 1 251 ? 2.817 11.278 72.419 1.00 22.22 251 VAL B C 1
ATOM 3839 O O . VAL B 1 251 ? 2.264 10.864 73.440 1.00 20.45 251 VAL B O 1
ATOM 3843 N N . SER B 1 252 ? 3.769 10.603 71.782 1.00 21.24 252 SER B N 1
ATOM 3844 C CA . SER B 1 252 ? 4.231 9.304 72.249 1.00 20.65 252 SER B CA 1
ATOM 3845 C C . SER B 1 252 ? 5.748 9.206 72.239 1.00 20.60 252 SER B C 1
ATOM 3846 O O . SER B 1 252 ? 6.404 9.691 71.320 1.00 21.73 252 SER B O 1
ATOM 3849 N N . PHE B 1 253 ? 6.299 8.578 73.272 1.00 20.18 253 PHE B N 1
ATOM 3850 C CA . PHE B 1 253 ? 7.733 8.364 73.359 1.00 21.08 253 PHE B CA 1
ATOM 3851 C C . PHE B 1 253 ? 8.000 6.855 73.335 1.00 22.68 253 PHE B C 1
ATOM 3852 O O . PHE B 1 253 ? 7.422 6.094 74.116 1.00 21.92 253 PHE B O 1
ATOM 3860 N N . LEU B 1 254 ? 8.847 6.434 72.403 1.00 23.44 254 LEU B N 1
ATOM 3861 C CA . LEU B 1 254 ? 9.249 5.036 72.273 1.00 23.69 254 LEU B CA 1
ATOM 3862 C C . LEU B 1 254 ? 10.715 5.083 72.675 1.00 24.35 254 LEU B C 1
ATOM 3863 O O . LEU B 1 254 ? 11.549 5.636 71.949 1.00 23.95 254 LEU B O 1
ATOM 3868 N N . LEU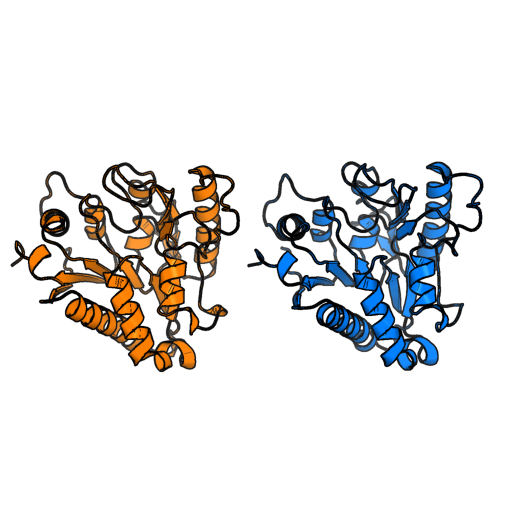 B 1 255 ? 11.021 4.527 73.843 1.00 23.19 255 LEU B N 1
ATOM 3869 C CA . LEU B 1 255 ? 12.378 4.564 74.364 1.00 23.95 255 LEU B CA 1
ATOM 3870 C C . LEU B 1 255 ? 12.961 3.199 74.675 1.00 24.87 255 LEU B C 1
ATOM 3871 O O . LEU B 1 255 ? 12.249 2.199 74.747 1.00 23.00 255 LEU B O 1
ATOM 3876 N N . ASP B 1 256 ? 14.273 3.166 74.864 1.00 27.76 256 ASP B N 1
ATOM 3877 C CA . ASP B 1 256 ? 14.937 1.926 75.213 1.00 30.49 256 ASP B CA 1
ATOM 3878 C C . ASP B 1 256 ? 15.220 2.017 76.710 1.00 32.10 256 ASP B C 1
ATOM 3879 O O . ASP B 1 256 ? 15.070 3.083 77.312 1.00 31.16 256 ASP B O 1
ATOM 3884 N N . LYS B 1 257 ? 15.608 0.899 77.314 1.00 33.71 257 LYS B N 1
ATOM 3885 C CA . LYS B 1 257 ? 15.880 0.851 78.744 1.00 33.69 257 LYS B CA 1
ATOM 3886 C C . LYS B 1 257 ? 16.875 1.898 79.241 1.00 35.08 257 LYS B C 1
ATOM 3887 O O . LYS B 1 257 ? 16.647 2.547 80.260 1.00 35.34 257 LYS B O 1
ATOM 3889 N N . GLU B 1 258 ? 17.977 2.061 78.522 1.00 35.38 258 GLU B N 1
ATOM 3890 C CA . GLU B 1 258 ? 19.016 3.002 78.922 1.00 38.46 258 GLU B CA 1
ATOM 3891 C C . GLU B 1 258 ? 18.566 4.455 79.057 1.00 37.71 258 GLU B C 1
ATOM 3892 O O . GLU B 1 258 ? 18.865 5.109 80.056 1.00 37.28 258 GLU B O 1
ATOM 3898 N N . ILE B 1 259 ? 17.849 4.955 78.057 1.00 36.30 259 ILE B N 1
ATOM 3899 C CA . ILE B 1 259 ? 17.392 6.342 78.070 1.00 35.55 259 ILE B CA 1
ATOM 3900 C C . ILE B 1 259 ? 16.219 6.586 79.019 1.00 37.03 259 ILE B C 1
ATOM 3901 O O . ILE B 1 259 ? 16.026 7.706 79.498 1.00 35.26 259 ILE B O 1
ATOM 3906 N N . ALA B 1 260 ? 15.442 5.539 79.289 1.00 38.86 260 ALA B N 1
ATOM 3907 C CA . ALA B 1 260 ? 14.278 5.652 80.168 1.00 42.53 260 ALA B CA 1
ATOM 3908 C C . ALA B 1 260 ? 14.546 5.136 81.580 1.00 44.94 260 ALA B C 1
ATOM 3909 O O . ALA B 1 260 ? 13.622 4.748 82.297 1.00 46.04 260 ALA B O 1
ATOM 3911 N N . GLU B 1 261 ? 15.809 5.153 81.983 1.00 47.89 261 GLU B N 1
ATOM 3912 C CA . GLU B 1 261 ? 16.195 4.663 83.299 1.00 51.89 261 GLU B CA 1
ATOM 3913 C C . GLU B 1 261 ? 15.624 5.473 84.463 1.00 53.67 261 GLU B C 1
ATOM 3914 O O . GLU B 1 261 ? 15.107 4.906 85.426 1.00 53.57 261 GLU B O 1
ATOM 3920 N N . ASN B 1 262 ? 15.711 6.796 84.372 1.00 55.62 262 ASN B N 1
ATOM 3921 C CA . ASN B 1 262 ? 15.214 7.665 85.434 1.00 57.66 262 ASN B CA 1
ATOM 3922 C C . ASN B 1 262 ? 13.693 7.733 85.500 1.00 57.94 262 ASN B C 1
ATOM 3923 O O . ASN B 1 262 ? 13.131 8.199 86.491 1.00 56.79 262 ASN B O 1
ATOM 3928 N N . LEU B 1 263 ? 13.029 7.267 84.448 1.00 59.61 263 LEU B N 1
ATOM 3929 C CA . LEU B 1 263 ? 11.571 7.287 84.398 1.00 61.52 263 LEU B CA 1
ATOM 3930 C C . LEU B 1 263 ? 10.955 6.269 85.347 1.00 63.02 263 LEU B C 1
ATOM 3931 O O . LEU B 1 263 ? 11.609 5.308 85.758 1.00 63.23 263 LEU B O 1
ATOM 3936 N N . ALA B 1 264 ? 9.688 6.488 85.684 1.00 64.46 264 ALA B N 1
ATOM 3937 C CA . ALA B 1 264 ? 8.962 5.595 86.576 1.00 66.51 264 ALA B CA 1
ATOM 3938 C C . ALA B 1 264 ? 8.338 4.450 85.784 1.00 67.56 264 ALA B C 1
ATOM 3939 O O . ALA B 1 264 ? 8.620 3.280 86.122 1.00 68.61 264 ALA B O 1
#

B-factor: mean 28.31, std 10.53, range [10.0, 69.0]

Sequence (526 aa):
SFKPTISVHATPQELSAAGCRKIVEIIEASGSQQWPLSIALAGGSTPKMTYARLHDEHLNLLREKRALRFFMGDERMVPADSTDSNYNMAREVLLHDIPDDLVFPFDTSAVTPSAEATSADAMRVAEAYGKQLASLLPLKSVGEAGPKVPVFDVVLLGLGSDGHTASIFPGSQAEKETDGKVVVSVGFPSETMKPKVWRVTLSPATIMQARNVIVLATGAEKKWVVDGILADTAHKAPVARFLRGCEGNVSFLLDKEIAENLASFKPTISVHATPQELSAAGCRKIVEIIEASGSQQWPLSIALAGGSTPKMTYARLHDEHLNLLREKRALRFFMGDERMVPADSTDSNYNMAREVLLHDIPDDLVFPFDTSAVTPSAEATSADAMRVAEAYGKQLASLLPLKSVGEAGPKVPVFDVVLLGLGSDGHTASIFPGSQAEKETDGKVVVSVGFPSETMKPKVWRVTLSPATIMQARNVIVLATGAEKKWVVDGILADTAHKAPVARFLRGCEGNVSFLLDKEIAENLA

Secondary structure (DSSP, 8-state):
----EEEEESSHHHHHHHHHHHHHHHHHHH-GGGPSEEEEE--SHHHHHHHHHHHHH-HIIIIIS--EEEEESEEESS-TTSTT-HHHHHHHHTGGGS-GGGEE----TT--TTS---HHHHHHHHHHHHHHHHHHS-EEESSTTPPEEE--SEEEE---TTS-BTTB-TT-HHHH--SSS-SEEEE---TTSSS-S-EEEE-HHHHTT-SEEEEEE--GGGHHHHHHHH-SS-SS--GGGGGGG--SEEEEEEETTTTTT--/----EEEEESSHHHHHHHHHHHHHHHHHHS-GGGPSEEEEE--SHHHHHHHHHHHHH-HIIIIIS--EEEEESEEESS-TTSTT-HHHHHHHHTGGGS-GGGEE----TT-BTTB---HHHHHHHHHHHHHHHHHHS-EEESSTT--EEE--SEEEE---TTS-BTTB-TT-TGGG--SSS-SEEEE---TT-SS-S-EEEE-HHHHTT-SEEEEEE--GGGHHHHHHHH-SS-SS--GGGGGGG-SSEEEEEEETTTTSS--

Foldseek 3Di:
DFDAAEDAAADLLVLLVVVQVVVVCLLVVVHLVCPQAEEADAADPSVLSNQLVCQPPPCCCCAVSVNYQYEHQKFFLADCCDPRTRNNSSCVRHVVRHPPVRYDYQPSVVHDPVDAADPVSQVVSQVVVQVVQPVPADWDAQPVVFAIGGEGQEYEWEADLQQDIHQDAPPDPLLVPQRHPGQKAKHADDPPDDDGGIMIGGGLNRQLRYQEYEYEYEDLSCQQNVCLLPPPDHDVHGSCVSNSNRPHHYYYRYYCNSCVVPD/DQDAAEDAAADLLRLLVVVLVVVVVLLVVDDLVPPQAEEAQDADDSSLSNLLVCQVPPCCCCAVSVNYQYEHQKFFLADCCDPRTRNNSSCVRHVVRHDPRSYDYQPSVVHDPVDADDQVNQVVSQVVVQVVQPVVADWDAQPVVHAIGGEGQEYEWEADLQLDIHQCADPFPQLPPARRPGQKHKGADDPPDDDGGIMIGGHLNRQQRYQEYEYEYEDLSNLQNVCLLPDPDHDPHGSVVSNSNRPHHYYYRYYCNSCVVPD

Radius of gyration: 29.63 Å; Cα contacts (8 Å, |Δi|>4): 1127; chains: 2; bounding box: 43×55×90 Å

CATH classification: 3.40.50.1360

GO terms:
  GO:0020015 glycosome (C, IDA)
  GO:0020015 glycosome (C, EXP)
  GO:0017057 6-phosphogluconolactonase activity (F, EXP)
  GO:0005737 cytoplasm (C, IC)

Nearest PDB structures (foldseek):
  2j0e-assembly1_A  TM=1.004E+00  e=2.143E-60  Trypanosoma brucei
  6vye-assembly2_B  TM=9.756E-01  e=2.506E-40  Trypanosoma cruzi strain CL Brener
  6vye-assembly1_A  TM=9.758E-01  e=7.806E-40  Trypanosoma cruzi strain CL Brener
  3css-assembly1_A  TM=9.379E-01  e=8.673E-33  Leishmania braziliensis MHOM/BR/75/M2904
  3lhi-assembly1_A  TM=7.896E-01  e=1.011E-14  Neisseria gonorrhoeae FA 1090

Solvent-accessible surface area: 23633 Å² total; per-residue (Å²): 171,39,104,27,75,59,32,77,30,76,58,65,109,81,0,1,29,16,2,6,144,47,2,14,87,23,1,108,95,34,23,75,182,107,45,48,3,4,0,0,1,6,18,43,82,24,5,93,68,3,1,35,83,1,48,94,131,51,36,91,17,0,114,105,113,93,0,0,52,2,0,3,5,12,5,47,3,15,31,50,117,26,136,55,4,8,37,10,28,1,80,104,21,0,8,92,31,10,39,130,85,4,23,34,46,8,96,8,99,64,19,70,126,110,65,150,14,74,45,71,40,0,115,113,5,3,99,57,6,3,135,74,0,46,91,65,11,76,82,93,27,32,50,176,114,18,48,134,0,1,9,0,22,0,1,3,6,19,16,7,49,36,0,23,0,19,0,0,6,67,81,31,138,1,59,75,29,58,67,4,154,52,33,10,3,28,4,86,7,41,145,109,29,144,22,73,30,61,10,0,0,2,0,0,0,0,0,26,17,0,114,20,0,2,0,6,4,39,11,59,97,42,13,116,0,1,50,10,0,39,40,138,123,30,165,174,36,8,14,0,51,33,0,52,40,15,127,25,104,12,4,0,5,0,21,54,110,4,7,136,44,56,125,172,43,100,27,80,70,36,80,26,80,49,50,110,76,0,0,38,22,1,6,162,41,2,14,85,29,1,120,92,25,33,73,157,126,56,50,9,3,0,0,2,8,18,43,88,13,5,78,63,0,0,32,56,2,43,105,115,54,45,80,23,0,115,100,111,98,0,1,49,2,1,3,4,11,3,46,2,21,36,48,115,24,136,54,5,8,36,21,29,0,87,107,24,0,8,94,40,7,39,131,90,10,21,33,46,10,68,8,56,69,21,65,134,107,71,157,12,69,47,73,50,0,62,113,3,0,101,55,5,10,154,71,0,46,91,56,11,73,81,95,27,34,49,183,113,20,43,124,0,0,6,0,26,0,0,2,4,20,16,4,44,28,0,17,0,18,0,0,3,64,63,12,97,0,61,142,22,66,75,2,158,49,25,6,1,6,2,82,9,33,152,110,46,163,26,96,20,69,9,0,0,1,0,0,2,0,0,29,15,0,116,18,0,3,0,6,4,27,15,68,102,38,16,111,0,0,44,14,0,38,39,135,120,42,158,175,45,8,18,0,43,34,0,62,34,18,123,25,103,11,9,0,4,0,8,46,83,0,10,138,109,37,154

InterPro domains:
  IPR005900 6-phosphogluconolactonase, DevB-type [TIGR01198] (10-261)
  IPR005900 6-phosphogluconolactonase, DevB-type [cd01400] (14-255)
  IPR006148 Glucosamine/galactosamine-6-phosphate isomerase [PF01182] (12-244)
  IPR037171 NagB/RpiA transferase-like [SSF100950] (8-263)
  IPR039104 6-phosphogluconolactonase [PTHR11054] (4-263)

Organism: NCBI:txid5691